Protein AF-0000000076760767 (afdb_homodimer)

Structure (mmCIF, N/CA/C/O backbone):
data_AF-0000000076760767-model_v1
#
loop_
_entity.id
_entity.type
_entity.pdbx_description
1 polymer 'Transcriptional regulator, AraC family'
#
loop_
_atom_site.group_PDB
_atom_site.id
_atom_site.type_symbol
_atom_site.label_atom_id
_atom_site.label_alt_id
_atom_site.label_comp_id
_atom_site.label_asym_id
_atom_site.label_entity_id
_atom_site.label_seq_id
_atom_site.pdbx_PDB_ins_code
_atom_site.Cartn_x
_atom_site.Cartn_y
_atom_site.Cartn_z
_atom_site.occupancy
_atom_site.B_iso_or_equiv
_atom_site.auth_seq_id
_atom_site.auth_comp_id
_atom_site.auth_asym_id
_atom_site.auth_atom_id
_atom_site.pdbx_PDB_model_num
ATOM 1 N N . MET A 1 1 ? 4.434 9.43 44.875 1 25.77 1 MET A N 1
ATOM 2 C CA . MET A 1 1 ? 3.26 10.289 44.781 1 25.77 1 MET A CA 1
ATOM 3 C C . MET A 1 1 ? 3.42 11.312 43.656 1 25.77 1 MET A C 1
ATOM 5 O O . MET A 1 1 ? 2.439 11.898 43.188 1 25.77 1 MET A O 1
ATOM 9 N N . GLN A 1 2 ? 4.688 11.797 43.344 1 23.56 2 GLN A N 1
ATOM 10 C CA . GLN A 1 2 ? 5.043 12.836 42.375 1 23.56 2 GLN A CA 1
ATOM 11 C C . GLN A 1 2 ? 4.988 12.297 40.969 1 23.56 2 GLN A C 1
ATOM 13 O O . GLN A 1 2 ? 4.688 13.047 40.031 1 23.56 2 GLN A O 1
ATOM 18 N N . ARG A 1 3 ? 5.359 11.016 40.719 1 33.03 3 ARG A N 1
ATOM 19 C CA . ARG A 1 3 ? 5.453 10.461 39.375 1 33.03 3 ARG A CA 1
ATOM 20 C C . ARG A 1 3 ? 4.07 10.273 38.75 1 33.03 3 ARG A C 1
ATOM 22 O O . ARG A 1 3 ? 3.934 10.219 37.531 1 33.03 3 ARG A O 1
ATOM 29 N N . LYS A 1 4 ? 3.162 9.945 39.562 1 35.34 4 LYS A N 1
ATOM 30 C CA . LYS A 1 4 ? 1.799 9.695 39.125 1 35.34 4 LYS A CA 1
ATOM 31 C C . LYS A 1 4 ? 1.135 10.977 38.625 1 35.34 4 LYS A C 1
ATOM 33 O O . LYS A 1 4 ? 0.132 10.93 37.906 1 35.34 4 LYS A O 1
ATOM 38 N N . LYS A 1 5 ? 1.508 12.047 39.281 1 33.25 5 LYS A N 1
ATOM 39 C CA . LYS A 1 5 ? 0.879 13.312 38.906 1 33.25 5 LYS A CA 1
ATOM 40 C C . LYS A 1 5 ? 1.36 13.789 37.531 1 33.25 5 LYS A C 1
ATOM 42 O O . LYS A 1 5 ? 0.64 14.5 36.844 1 33.25 5 LYS A O 1
ATOM 47 N N . GLU A 1 6 ? 2.617 13.539 37.25 1 34.16 6 GLU A N 1
ATOM 48 C CA . GLU A 1 6 ? 3.246 14.008 36.031 1 34.16 6 GLU A CA 1
ATOM 49 C C . GLU A 1 6 ? 2.664 13.305 34.812 1 34.16 6 GLU A C 1
ATOM 51 O O . GLU A 1 6 ? 2.541 13.898 33.719 1 34.16 6 GLU A O 1
ATOM 56 N N . THR A 1 7 ? 2.264 12.039 35 1 36.28 7 THR A N 1
ATOM 57 C CA . THR A 1 7 ? 1.773 11.211 33.906 1 36.28 7 THR A CA 1
ATOM 58 C C . THR A 1 7 ? 0.343 11.594 33.531 1 36.28 7 THR A C 1
ATOM 60 O O . THR A 1 7 ? -0.025 11.57 32.344 1 36.28 7 THR A O 1
ATOM 63 N N . GLU A 1 8 ? -0.461 11.977 34.5 1 34.59 8 GLU A N 1
ATOM 64 C CA . GLU A 1 8 ? -1.884 12.219 34.281 1 34.59 8 GLU A CA 1
ATOM 65 C C . GLU A 1 8 ? -2.119 13.562 33.594 1 34.59 8 GLU A C 1
ATOM 67 O O . GLU A 1 8 ? -3.018 13.703 32.781 1 34.59 8 GLU A O 1
ATOM 72 N N . VAL A 1 9 ? -1.442 14.648 34 1 35 9 VAL A N 1
ATOM 73 C CA . VAL A 1 9 ? -1.557 16.016 33.469 1 35 9 VAL A CA 1
ATOM 74 C C . VAL A 1 9 ? -1.161 16.047 32 1 35 9 VAL A C 1
ATOM 76 O O . VAL A 1 9 ? -1.742 16.797 31.219 1 35 9 VAL A O 1
ATOM 79 N N . SER A 1 10 ? -0.274 15.203 31.594 1 39.34 10 SER A N 1
ATOM 80 C CA . SER A 1 10 ? 0.26 15.047 30.25 1 39.34 10 SER A CA 1
ATOM 81 C C . SER A 1 10 ? -0.83 14.633 29.266 1 39.34 10 SER A C 1
ATOM 83 O O . SER A 1 10 ? -0.872 15.117 28.125 1 39.34 10 SER A O 1
ATOM 85 N N . GLU A 1 11 ? -1.739 13.945 29.734 1 38.06 11 GLU A N 1
ATOM 86 C CA . GLU A 1 11 ? -2.762 13.367 28.859 1 38.06 11 GLU A CA 1
ATOM 87 C C . GLU A 1 11 ? -3.836 14.398 28.516 1 38.06 11 GLU A C 1
ATOM 89 O O . GLU A 1 11 ? -4.336 14.43 27.391 1 38.06 11 GLU A O 1
ATOM 94 N N . LEU A 1 12 ? -4.203 15.266 29.406 1 36.59 12 LEU A N 1
ATOM 95 C CA . LEU A 1 12 ? -5.324 16.172 29.234 1 36.59 12 LEU A CA 1
ATOM 96 C C . LEU A 1 12 ? -4.949 17.328 28.297 1 36.59 12 LEU A C 1
ATOM 98 O O . LEU A 1 12 ? -5.762 17.75 27.484 1 36.59 12 LEU A O 1
ATOM 102 N N . GLU A 1 13 ? -3.762 18.109 28.469 1 36.09 13 GLU A N 1
ATOM 103 C CA . GLU A 1 13 ? -3.205 19.219 27.703 1 36.09 13 GLU A CA 1
ATOM 104 C C . GLU A 1 13 ? -3.051 18.859 26.234 1 36.09 13 GLU A C 1
ATOM 106 O O . GLU A 1 13 ? -3.283 19.703 25.359 1 36.09 13 GLU A O 1
ATOM 111 N N . LYS A 1 14 ? -2.713 17.688 25.953 1 48.47 14 LYS A N 1
ATOM 112 C CA . LYS A 1 14 ? -2.701 17.078 24.625 1 48.47 14 LYS A CA 1
ATOM 113 C C . LYS A 1 14 ? -4.062 17.203 23.953 1 48.47 14 LYS A C 1
ATOM 115 O O . LYS A 1 14 ? -4.148 17.234 22.719 1 48.47 14 LYS A O 1
ATOM 120 N N . GLN A 1 15 ? -4.895 17.75 24.641 1 49.72 15 GLN A N 1
ATOM 121 C CA . GLN A 1 15 ? -6.266 17.672 24.156 1 49.72 15 GLN A CA 1
ATOM 122 C C . GLN A 1 15 ? -6.711 19 23.531 1 49.72 15 GLN A C 1
ATOM 124 O O . GLN A 1 15 ? -7.492 19 22.578 1 49.72 15 GLN A O 1
ATOM 129 N N . LYS A 1 16 ? -6.184 20.328 23.938 1 50.22 16 LYS A N 1
ATOM 130 C CA . LYS A 1 16 ? -6.793 21.594 23.531 1 50.22 16 LYS A CA 1
ATOM 131 C C . LYS A 1 16 ? -6.492 21.906 22.078 1 50.22 16 LYS A C 1
ATOM 133 O O . LYS A 1 16 ? -7.371 22.344 21.328 1 50.22 16 LYS A O 1
ATOM 138 N N . PHE A 1 17 ? -5.266 22 21.594 1 57.5 17 PHE A N 1
ATOM 139 C CA . PHE A 1 17 ? -4.918 22.266 20.203 1 57.5 17 PHE A CA 1
ATOM 140 C C . PHE A 1 17 ? -5.039 21.016 19.359 1 57.5 17 PHE A C 1
ATOM 142 O O . PHE A 1 17 ? -4.809 21.047 18.141 1 57.5 17 PHE A O 1
ATOM 149 N N . TYR A 1 18 ? -5.277 20.172 20.109 1 63.03 18 TYR A N 1
ATOM 150 C CA . TYR A 1 18 ? -5.523 18.938 19.375 1 63.03 18 TYR A CA 1
ATOM 151 C C . TYR A 1 18 ? -6.801 19.047 18.547 1 63.03 18 TYR A C 1
ATOM 153 O O . TYR A 1 18 ? -7.852 19.438 19.062 1 63.03 18 TYR A O 1
ATOM 161 N N . GLU A 1 19 ? -6.523 18.953 17.281 1 75.12 19 GLU A N 1
ATOM 162 C CA . GLU A 1 19 ? -7.699 18.922 16.422 1 75.12 19 GLU A CA 1
ATOM 163 C C . GLU A 1 19 ? -8.695 17.875 16.891 1 75.12 19 GLU A C 1
ATOM 165 O O . GLU A 1 19 ? -8.359 16.688 16.969 1 75.12 19 GLU A O 1
ATOM 170 N N . LYS A 1 20 ? -9.898 18.344 17.266 1 64.94 20 LYS A N 1
ATOM 171 C CA . LYS A 1 20 ? -10.945 17.422 17.719 1 64.94 20 LYS A CA 1
ATOM 172 C C . LYS A 1 20 ? -11.672 16.781 16.547 1 64.94 20 LYS A C 1
ATOM 174 O O . LYS A 1 20 ? -12.344 15.758 16.719 1 64.94 20 LYS A O 1
ATOM 179 N N . ARG A 1 21 ? -11.375 17.469 15.461 1 68.19 21 ARG A N 1
ATOM 180 C CA . ARG A 1 21 ? -12.047 16.922 14.281 1 68.19 21 ARG A CA 1
ATOM 181 C C . ARG A 1 21 ? -11.484 15.555 13.906 1 68.19 21 ARG A C 1
ATOM 183 O O . ARG A 1 21 ? -10.273 15.383 13.797 1 68.19 21 ARG A O 1
ATOM 190 N N . LYS A 1 22 ? -12.453 14.594 13.852 1 72.06 22 LYS A N 1
ATOM 191 C CA . LYS A 1 22 ? -12.086 13.273 13.359 1 72.06 22 LYS A CA 1
ATOM 192 C C . LYS A 1 22 ? -12.156 13.203 11.844 1 72.06 22 LYS A C 1
ATOM 194 O O . LYS A 1 22 ? -13.07 13.773 11.234 1 72.06 22 LYS A O 1
ATOM 199 N N . HIS A 1 23 ? -11.172 12.766 11.312 1 79.06 23 HIS A N 1
ATOM 200 C CA . HIS A 1 23 ? -11.141 12.609 9.859 1 79.06 23 HIS A CA 1
ATOM 201 C C . HIS A 1 23 ? -11.43 11.172 9.453 1 79.06 23 HIS A C 1
ATOM 203 O O . HIS A 1 23 ? -10.891 10.234 10.039 1 79.06 23 HIS A O 1
ATOM 209 N N . GLY A 1 24 ? -12.312 11.062 8.414 1 75.62 24 GLY A N 1
ATOM 210 C CA . GLY A 1 24 ? -12.688 9.734 7.949 1 75.62 24 GLY A CA 1
ATOM 211 C C . GLY A 1 24 ? -13.609 9.008 8.906 1 75.62 24 GLY A C 1
ATOM 212 O O . GLY A 1 24 ? -14.414 9.633 9.594 1 75.62 24 GLY A O 1
ATOM 213 N N . THR A 1 25 ? -13.664 7.781 8.766 1 74.62 25 THR A N 1
ATOM 214 C CA . THR A 1 25 ? -14.438 6.902 9.633 1 74.62 25 THR A CA 1
ATOM 215 C C . THR A 1 25 ? -13.516 5.973 10.422 1 74.62 25 THR A C 1
ATOM 217 O O . THR A 1 25 ? -12.328 5.859 10.109 1 74.62 25 THR A O 1
ATOM 220 N N . PRO A 1 26 ? -14.047 5.395 11.398 1 70.94 26 PRO A N 1
ATOM 221 C CA . PRO A 1 26 ? -13.211 4.449 12.141 1 70.94 26 PRO A CA 1
ATOM 222 C C . PRO A 1 26 ? -12.641 3.342 11.25 1 70.94 26 PRO A C 1
ATOM 224 O O . PRO A 1 26 ? -11.523 2.873 11.484 1 70.94 26 PRO A O 1
ATOM 227 N N . ARG A 1 27 ? -13.352 2.947 10.188 1 79.31 27 ARG A N 1
ATOM 228 C CA . ARG A 1 27 ? -12.922 1.87 9.305 1 79.31 27 ARG A CA 1
ATOM 229 C C . ARG A 1 27 ? -12.039 2.402 8.18 1 79.31 27 ARG A C 1
ATOM 231 O O . ARG A 1 27 ? -11.422 1.627 7.449 1 79.31 27 ARG A O 1
ATOM 238 N N . PHE A 1 28 ? -12.016 3.621 8.078 1 88.81 28 PHE A N 1
ATOM 239 C CA . PHE A 1 28 ? -11.148 4.281 7.105 1 88.81 28 PHE A CA 1
ATOM 240 C C . PHE A 1 28 ? -10.781 5.684 7.574 1 88.81 28 PHE A C 1
ATOM 242 O O . PHE A 1 28 ? -11.344 6.672 7.102 1 88.81 28 PHE A O 1
ATOM 249 N N . PRO A 1 29 ? -9.773 5.836 8.461 1 85.94 29 PRO A N 1
ATOM 250 C CA . PRO A 1 29 ? -9.484 7.078 9.18 1 85.94 29 PRO A CA 1
ATOM 251 C C . PRO A 1 29 ? -8.648 8.055 8.352 1 85.94 29 PRO A C 1
ATOM 253 O O . PRO A 1 29 ? -7.719 8.672 8.875 1 85.94 29 PRO A O 1
ATOM 256 N N . MET A 1 30 ? -8.867 8.148 7.082 1 93.38 30 MET A N 1
ATOM 257 C CA . MET A 1 30 ? -8.227 9.109 6.188 1 93.38 30 MET A CA 1
ATOM 258 C C . MET A 1 30 ? -9.266 9.906 5.414 1 93.38 30 MET A C 1
ATOM 260 O O . MET A 1 30 ? -10.398 9.453 5.242 1 93.38 30 MET A O 1
ATOM 264 N N . GLU A 1 31 ? -8.898 11.07 5.004 1 94.75 31 GLU A N 1
ATOM 265 C CA . GLU A 1 31 ? -9.844 11.945 4.312 1 94.75 31 GLU A CA 1
ATOM 266 C C . GLU A 1 31 ? -9.141 12.805 3.264 1 94.75 31 GLU A C 1
ATOM 268 O O . GLU A 1 31 ? -7.98 13.18 3.445 1 94.75 31 GLU A O 1
ATOM 273 N N . CYS A 1 32 ? -9.742 12.938 2.16 1 97.06 32 CYS A N 1
ATOM 274 C CA . CYS A 1 32 ? -9.359 13.867 1.103 1 97.06 32 CYS A CA 1
ATOM 275 C C . CYS A 1 32 ? -10.484 14.844 0.797 1 97.06 32 CYS A C 1
ATOM 277 O O . CYS A 1 32 ? -11.609 14.43 0.519 1 97.06 32 CYS A O 1
ATOM 279 N N . PHE A 1 33 ? -10.219 16.141 0.902 1 95.5 33 PHE A N 1
ATOM 280 C CA . PHE A 1 33 ? -11.258 17.125 0.655 1 95.5 33 PHE A CA 1
ATOM 281 C C . PHE A 1 33 ? -10.664 18.422 0.099 1 95.5 33 PHE A C 1
ATOM 283 O O . PHE A 1 33 ? -9.453 18.641 0.2 1 95.5 33 PHE A O 1
ATOM 290 N N . VAL A 1 34 ? -11.539 19.172 -0.519 1 96.88 34 VAL A N 1
ATOM 291 C CA . VAL A 1 34 ? -11.164 20.469 -1.061 1 96.88 34 VAL A CA 1
ATOM 292 C C . VAL A 1 34 ? -11.773 21.578 -0.209 1 96.88 34 VAL A C 1
ATOM 294 O O . VAL A 1 34 ? -12.969 21.562 0.079 1 96.88 34 VAL A O 1
ATOM 297 N N . THR A 1 35 ? -10.93 22.5 0.268 1 96.38 35 THR A N 1
ATOM 298 C CA . THR A 1 35 ? -11.359 23.672 1.033 1 96.38 35 THR A CA 1
ATOM 299 C C . THR A 1 35 ? -11.422 24.906 0.145 1 96.38 35 THR A C 1
ATOM 301 O O . THR A 1 35 ? -10.531 25.141 -0.669 1 96.38 35 THR A O 1
ATOM 304 N N . ARG A 1 36 ? -12.469 25.656 0.308 1 95.75 36 ARG A N 1
ATOM 305 C CA . ARG A 1 36 ? -12.672 26.891 -0.434 1 95.75 36 ARG A CA 1
ATOM 306 C C . ARG A 1 36 ? -12.984 28.047 0.509 1 95.75 36 ARG A C 1
ATOM 308 O O . ARG A 1 36 ? -13.75 27.891 1.462 1 95.75 36 ARG A O 1
ATOM 315 N N . ALA A 1 37 ? -12.375 29.172 0.275 1 91.56 37 ALA A N 1
ATOM 316 C CA . ALA A 1 37 ? -12.719 30.375 1.038 1 91.56 37 ALA A CA 1
ATOM 317 C C . ALA A 1 37 ? -14.133 30.844 0.712 1 91.56 37 ALA A C 1
ATOM 319 O O . ALA A 1 37 ? -14.789 31.469 1.545 1 91.56 37 ALA A O 1
ATOM 320 N N . ASP A 1 38 ? -14.578 30.453 -0.454 1 85.31 38 ASP A N 1
ATOM 321 C CA . ASP A 1 38 ? -15.945 30.719 -0.897 1 85.31 38 ASP A CA 1
ATOM 322 C C . ASP A 1 38 ? -16.344 32.156 -0.585 1 85.31 38 ASP A C 1
ATOM 324 O O . ASP A 1 38 ? -17.375 32.406 0.055 1 85.31 38 ASP A O 1
ATOM 328 N N . GLY A 1 39 ? -15.57 33.094 -0.916 1 82.12 39 GLY A N 1
ATOM 329 C CA . GLY A 1 39 ? -15.898 34.5 -0.802 1 82.12 39 GLY A CA 1
ATOM 330 C C . GLY A 1 39 ? -15.508 35.094 0.536 1 82.12 39 GLY A C 1
ATOM 331 O O . GLY A 1 39 ? -15.609 36.312 0.734 1 82.12 39 GLY A O 1
ATOM 332 N N . ASN A 1 40 ? -15.125 34.281 1.442 1 77.5 40 ASN A N 1
ATOM 333 C CA . ASN A 1 40 ? -14.641 34.781 2.725 1 77.5 40 ASN A CA 1
ATOM 334 C C . ASN A 1 40 ? -13.312 35.531 2.574 1 77.5 40 ASN A C 1
ATOM 336 O O . ASN A 1 40 ? -12.312 34.938 2.154 1 77.5 40 ASN A O 1
ATOM 340 N N . GLN A 1 41 ? -13.375 36.781 2.99 1 81.94 41 GLN A N 1
ATOM 341 C CA . GLN A 1 41 ? -12.203 37.625 2.809 1 81.94 41 GLN A CA 1
ATOM 342 C C . GLN A 1 41 ? -11.188 37.406 3.926 1 81.94 41 GLN A C 1
ATOM 344 O O . GLN A 1 41 ? -10.023 37.812 3.803 1 81.94 41 GLN A O 1
ATOM 349 N N . HIS A 1 42 ? -11.641 36.812 4.977 1 85.94 42 HIS A N 1
ATOM 350 C CA . HIS A 1 42 ? -10.734 36.5 6.078 1 85.94 42 HIS A CA 1
ATOM 351 C C . HIS A 1 42 ? -10.797 35.031 6.438 1 85.94 42 HIS A C 1
ATOM 353 O O . HIS A 1 42 ? -11.422 34.656 7.438 1 85.94 42 HIS A O 1
ATOM 359 N N . PHE A 1 43 ? -10.164 34.25 5.625 1 86.56 43 PHE A N 1
ATOM 360 C CA . PHE A 1 43 ? -10.148 32.812 5.836 1 86.56 43 PHE A CA 1
ATOM 361 C C . PHE A 1 43 ? -9.094 32.438 6.863 1 86.56 43 PHE A C 1
ATOM 363 O O . PHE A 1 43 ? -7.953 32.906 6.797 1 86.56 43 PHE A O 1
ATOM 370 N N . LEU A 1 44 ? -9.5 31.656 7.855 1 85.56 44 LEU A N 1
ATOM 371 C CA . LEU A 1 44 ? -8.578 31.297 8.922 1 85.56 44 LEU A CA 1
ATOM 372 C C . LEU A 1 44 ? -8.797 29.844 9.359 1 85.56 44 LEU A C 1
ATOM 374 O O . LEU A 1 44 ? -9.93 29.453 9.664 1 85.56 44 LEU A O 1
ATOM 378 N N . VAL A 1 45 ? -7.801 29.031 9.266 1 86.94 45 VAL A N 1
ATOM 379 C CA . VAL A 1 45 ? -7.695 27.797 10.031 1 86.94 45 VAL A CA 1
ATOM 380 C C . VAL A 1 45 ? -6.777 28 11.234 1 86.94 45 VAL A C 1
ATOM 382 O O . VAL A 1 45 ? -5.566 28.172 11.078 1 86.94 45 VAL A O 1
ATOM 385 N N . PRO A 1 46 ? -7.309 28 12.359 1 81.94 46 PRO A N 1
ATOM 386 C CA . PRO A 1 46 ? -6.523 28.359 13.547 1 81.94 46 PRO A CA 1
ATOM 387 C C . PRO A 1 46 ? -5.387 27.359 13.812 1 81.94 46 PRO A C 1
ATOM 389 O O . PRO A 1 46 ? -5.426 26.234 13.336 1 81.94 46 PRO A O 1
ATOM 392 N N . LEU A 1 47 ? -4.445 27.828 14.555 1 79.56 47 LEU A N 1
ATOM 393 C CA . LEU A 1 47 ? -3.297 27.016 14.945 1 79.56 47 LEU A CA 1
ATOM 394 C C . LEU A 1 47 ? -3.744 25.75 15.664 1 79.56 47 LEU A C 1
ATOM 396 O O . LEU A 1 47 ? -4.566 25.797 16.578 1 79.56 47 LEU A O 1
ATOM 400 N N . HIS A 1 48 ? -3.311 24.656 15.195 1 81.19 48 HIS A N 1
ATOM 401 C CA . HIS A 1 48 ? -3.662 23.375 15.797 1 81.19 48 HIS A CA 1
ATOM 402 C C . HIS A 1 48 ? -2.672 22.297 15.398 1 81.19 48 HIS A C 1
ATOM 404 O O . HIS A 1 48 ? -1.787 22.531 14.57 1 81.19 48 HIS A O 1
ATOM 410 N N . TRP A 1 49 ? -2.77 21.203 16.172 1 79.88 49 TRP A N 1
ATOM 411 C CA . TRP A 1 49 ? -1.99 20.031 15.781 1 79.88 49 TRP A CA 1
ATOM 412 C C . TRP A 1 49 ? -2.826 18.766 15.891 1 79.88 49 TRP A C 1
ATOM 414 O O . TRP A 1 49 ? -3.9 18.766 16.5 1 79.88 49 TRP A O 1
ATOM 424 N N . HIS A 1 50 ? -2.418 17.781 15.117 1 82.81 50 HIS A N 1
ATOM 425 C CA . HIS A 1 50 ? -3.002 16.453 15.172 1 82.81 50 HIS A CA 1
ATOM 426 C C . HIS A 1 50 ? -1.958 15.375 14.867 1 82.81 50 HIS A C 1
ATOM 428 O O . HIS A 1 50 ? -0.807 15.695 14.562 1 82.81 50 HIS A O 1
ATOM 434 N N . ARG A 1 51 ? -2.385 14.125 15.055 1 81.19 51 ARG A N 1
ATOM 435 C CA . ARG A 1 51 ? -1.43 13.023 14.938 1 81.19 51 ARG A CA 1
ATOM 436 C C . ARG A 1 51 ? -1.414 12.469 13.516 1 81.19 51 ARG A C 1
ATOM 438 O O . ARG A 1 51 ? -0.691 11.516 13.227 1 81.19 51 ARG A O 1
ATOM 445 N N . ASN A 1 52 ? -2.135 13.062 12.656 1 93.31 52 ASN A N 1
ATOM 446 C CA . ASN A 1 52 ? -2.162 12.656 11.258 1 93.31 52 ASN A CA 1
ATOM 447 C C . ASN A 1 52 ? -1.088 13.375 10.445 1 93.31 52 ASN A C 1
ATOM 449 O O . ASN A 1 52 ? -0.609 14.438 10.836 1 93.31 52 ASN A O 1
ATOM 453 N N . ILE A 1 53 ? -0.688 12.727 9.43 1 96.06 53 ILE A N 1
ATOM 454 C CA . ILE A 1 53 ? 0.036 13.438 8.383 1 96.06 53 ILE A CA 1
ATOM 455 C C . ILE A 1 53 ? -0.952 14.195 7.5 1 96.06 53 ILE A C 1
ATOM 457 O O . ILE A 1 53 ? -2.041 13.703 7.207 1 96.06 53 ILE A O 1
ATOM 461 N N . GLU A 1 54 ? -0.559 15.367 7.121 1 97.62 54 GLU A N 1
ATOM 462 C CA . GLU A 1 54 ? -1.388 16.172 6.227 1 97.62 54 GLU A CA 1
ATOM 463 C C . GLU A 1 54 ? -0.586 16.656 5.027 1 97.62 54 GLU A C 1
ATOM 465 O O . GLU A 1 54 ? 0.513 17.203 5.184 1 97.62 54 GLU A O 1
ATOM 470 N N . ILE A 1 55 ? -1.097 16.375 3.818 1 98.38 55 ILE A N 1
ATOM 471 C CA . ILE A 1 55 ? -0.537 16.922 2.588 1 98.38 55 ILE A CA 1
ATOM 472 C C . ILE A 1 55 ? -1.51 17.922 1.979 1 98.38 55 ILE A C 1
ATOM 474 O O . ILE A 1 55 ? -2.676 17.609 1.74 1 98.38 55 ILE A O 1
ATOM 478 N N . MET A 1 56 ? -1.01 19.125 1.739 1 98.31 56 MET A N 1
ATOM 479 C CA . MET A 1 56 ? -1.836 20.203 1.22 1 98.31 56 MET A CA 1
ATOM 480 C C . MET A 1 56 ? -1.324 20.688 -0.138 1 98.31 56 MET A C 1
ATOM 482 O O . MET A 1 56 ? -0.134 20.953 -0.295 1 98.31 56 MET A O 1
ATOM 486 N N . GLN A 1 57 ? -2.227 20.75 -1.074 1 98.69 57 GLN A N 1
ATOM 487 C CA . GLN A 1 57 ? -1.904 21.281 -2.396 1 98.69 57 GLN A CA 1
ATOM 488 C C . GLN A 1 57 ? -2.717 22.547 -2.697 1 98.69 57 GLN A C 1
ATOM 490 O O . GLN A 1 57 ? -3.949 22.5 -2.701 1 98.69 57 GLN A O 1
ATOM 495 N N . MET A 1 58 ? -2.021 23.625 -3 1 98.31 58 MET A N 1
ATOM 496 C CA . MET A 1 58 ? -2.693 24.859 -3.393 1 98.31 58 MET A CA 1
ATOM 497 C C . MET A 1 58 ? -3.197 24.781 -4.828 1 98.31 58 MET A C 1
ATOM 499 O O . MET A 1 58 ? -2.41 24.594 -5.758 1 98.31 58 MET A O 1
ATOM 503 N N . LEU A 1 59 ? -4.449 24.953 -4.996 1 98.12 59 LEU A N 1
ATOM 504 C CA . LEU A 1 59 ? -5.051 24.828 -6.32 1 98.12 59 LEU A CA 1
ATOM 505 C C . LEU A 1 59 ? -5.289 26.203 -6.945 1 98.12 59 LEU A C 1
ATOM 507 O O . LEU A 1 59 ? -5.098 26.375 -8.148 1 98.12 59 LEU A O 1
ATOM 511 N N . HIS A 1 60 ? -5.809 27.109 -6.102 1 97.62 60 HIS A N 1
ATOM 512 C CA . HIS A 1 60 ? -6.074 28.484 -6.535 1 97.62 60 HIS A CA 1
ATOM 513 C C . HIS A 1 60 ? -5.871 29.469 -5.395 1 97.62 60 HIS A C 1
ATOM 515 O O . HIS A 1 60 ? -6.055 29.125 -4.227 1 97.62 60 HIS A O 1
ATOM 521 N N . GLY A 1 61 ? -5.438 30.672 -5.762 1 96.81 61 GLY A N 1
ATOM 522 C CA . GLY A 1 61 ? -5.348 31.75 -4.789 1 96.81 61 GLY A CA 1
ATOM 523 C C . GLY A 1 61 ? -4.062 31.719 -3.982 1 96.81 61 GLY A C 1
ATOM 524 O O . GLY A 1 61 ? -3.076 31.109 -4.398 1 96.81 61 GLY A O 1
ATOM 525 N N . THR A 1 62 ? -4.121 32.562 -2.867 1 97.19 62 THR A N 1
ATOM 526 C CA . THR A 1 62 ? -2.93 32.719 -2.035 1 97.19 62 THR A CA 1
ATOM 527 C C . THR A 1 62 ? -3.281 32.562 -0.558 1 97.19 62 THR A C 1
ATOM 529 O O . THR A 1 62 ? -4.43 32.781 -0.163 1 97.19 62 THR A O 1
ATOM 532 N N . ALA A 1 63 ? -2.287 32.125 0.188 1 97.12 63 ALA A N 1
ATOM 533 C CA . ALA A 1 63 ? -2.43 32 1.637 1 97.12 63 ALA A CA 1
ATOM 534 C C . ALA A 1 63 ? -1.077 32.094 2.334 1 97.12 63 ALA A C 1
ATOM 536 O O . ALA A 1 63 ? -0.03 32.031 1.688 1 97.12 63 ALA A O 1
ATOM 537 N N . VAL A 1 64 ? -1.155 32.469 3.553 1 95.19 64 VAL A N 1
ATOM 538 C CA . VAL A 1 64 ? 0.005 32.375 4.43 1 95.19 64 VAL A CA 1
ATOM 539 C C . VAL A 1 64 ? -0.138 31.125 5.316 1 95.19 64 VAL A C 1
ATOM 541 O O . VAL A 1 64 ? -1.119 31 6.055 1 95.19 64 VAL A O 1
ATOM 544 N N . ILE A 1 65 ? 0.84 30.25 5.195 1 95.56 65 ILE A N 1
ATOM 545 C CA . ILE A 1 65 ? 0.799 29 5.941 1 95.56 65 ILE A CA 1
ATOM 546 C C . ILE A 1 65 ? 1.959 28.953 6.934 1 95.56 65 ILE A C 1
ATOM 548 O O . ILE A 1 65 ? 3.115 29.156 6.559 1 95.56 65 ILE A O 1
ATOM 552 N N . THR A 1 66 ? 1.616 28.719 8.156 1 90.06 66 THR A N 1
ATOM 553 C CA . THR A 1 66 ? 2.633 28.531 9.18 1 90.06 66 THR A CA 1
ATOM 554 C C . THR A 1 66 ? 2.697 27.062 9.617 1 90.06 66 THR A C 1
ATOM 556 O O . THR A 1 66 ? 1.675 26.469 9.961 1 90.06 66 THR A O 1
ATOM 559 N N . ILE A 1 67 ? 3.881 26.5 9.516 1 90.06 67 ILE A N 1
ATOM 560 C CA . ILE A 1 67 ? 4.141 25.141 9.953 1 90.06 67 ILE A CA 1
ATOM 561 C C . ILE A 1 67 ? 5.34 25.125 10.898 1 90.06 67 ILE A C 1
ATOM 563 O O . ILE A 1 67 ? 6.465 25.422 10.492 1 90.06 67 ILE A O 1
ATOM 567 N N . GLY A 1 68 ? 5.031 24.641 12.094 1 80.5 68 GLY A N 1
ATOM 568 C CA . GLY A 1 68 ? 6.078 24.797 13.094 1 80.5 68 GLY A CA 1
ATOM 569 C C . GLY A 1 68 ? 6.523 26.25 13.266 1 80.5 68 GLY A C 1
ATOM 570 O O . GLY A 1 68 ? 5.707 27.125 13.547 1 80.5 68 GLY A O 1
ATOM 571 N N . ASN A 1 69 ? 7.832 26.391 12.961 1 75.69 69 ASN A N 1
ATOM 572 C CA . ASN A 1 69 ? 8.391 27.734 13.141 1 75.69 69 ASN A CA 1
ATOM 573 C C . ASN A 1 69 ? 8.609 28.438 11.805 1 75.69 69 ASN A C 1
ATOM 575 O O . ASN A 1 69 ? 9.242 29.5 11.75 1 75.69 69 ASN A O 1
ATOM 579 N N . GLU A 1 70 ? 8.102 27.891 10.852 1 83.94 70 GLU A N 1
ATOM 580 C CA . GLU A 1 70 ? 8.305 28.469 9.523 1 83.94 70 GLU A CA 1
ATOM 581 C C . GLU A 1 70 ? 6.988 28.984 8.938 1 83.94 70 GLU A C 1
ATOM 583 O O . GLU A 1 70 ? 5.934 28.375 9.148 1 83.94 70 GLU A O 1
ATOM 588 N N . THR A 1 71 ? 7.105 30.094 8.312 1 90.25 71 THR A N 1
ATOM 589 C CA . THR A 1 71 ? 5.961 30.688 7.637 1 90.25 71 THR A CA 1
ATOM 590 C C . THR A 1 71 ? 6.215 30.797 6.133 1 90.25 71 THR A C 1
ATOM 592 O O . THR A 1 71 ? 7.309 31.172 5.711 1 90.25 71 THR A O 1
ATOM 595 N N . PHE A 1 72 ? 5.168 30.469 5.352 1 94.75 72 PHE A N 1
ATOM 596 C CA . PHE A 1 72 ? 5.305 30.391 3.902 1 94.75 72 PHE A CA 1
ATOM 597 C C . PHE A 1 72 ? 4.215 31.219 3.219 1 94.75 72 PHE A C 1
ATOM 599 O O . PHE A 1 72 ? 3.062 31.219 3.66 1 94.75 72 PHE A O 1
ATOM 606 N N . SER A 1 73 ? 4.648 31.953 2.23 1 97.25 73 SER A N 1
ATOM 607 C CA . SER A 1 73 ? 3.66 32.469 1.29 1 97.25 73 SER A CA 1
ATOM 608 C C . SER A 1 73 ? 3.277 31.422 0.254 1 97.25 73 SER A C 1
ATOM 610 O O . SER A 1 73 ? 4.07 31.094 -0.634 1 97.25 73 SER A O 1
ATOM 612 N N . ALA A 1 74 ? 2.061 30.969 0.321 1 97.81 74 ALA A N 1
ATOM 613 C CA . ALA A 1 74 ? 1.613 29.859 -0.524 1 97.81 74 ALA A CA 1
ATOM 614 C C . ALA A 1 74 ? 0.874 30.375 -1.755 1 97.81 74 ALA A C 1
ATOM 616 O O . ALA A 1 74 ? 0.038 31.281 -1.652 1 97.81 74 ALA A O 1
ATOM 617 N N . VAL A 1 75 ? 1.221 29.812 -2.92 1 97.56 75 VAL A N 1
ATOM 618 C CA . VAL A 1 75 ? 0.564 30.156 -4.18 1 97.56 75 VAL A CA 1
ATOM 619 C C . VAL A 1 75 ? 0.142 28.875 -4.898 1 97.56 75 VAL A C 1
ATOM 621 O O . VAL A 1 75 ? 0.483 27.766 -4.469 1 97.56 75 VAL A O 1
ATOM 624 N N . GLU A 1 76 ? -0.594 29.078 -5.992 1 97.44 76 GLU A N 1
ATOM 625 C CA . GLU A 1 76 ? -1.05 27.953 -6.797 1 97.44 76 GLU A CA 1
ATOM 626 C C . GLU A 1 76 ? 0.115 27.047 -7.184 1 97.44 76 GLU A C 1
ATOM 628 O O . GLU A 1 76 ? 1.166 27.516 -7.613 1 97.44 76 GLU A O 1
ATOM 633 N N . GLY A 1 77 ? -0.099 25.75 -6.949 1 96.88 77 GLY A N 1
ATOM 634 C CA . GLY A 1 77 ? 0.917 24.781 -7.328 1 96.88 77 GLY A CA 1
ATOM 635 C C . GLY A 1 77 ? 1.776 24.328 -6.16 1 96.88 77 GLY A C 1
ATOM 636 O O . GLY A 1 77 ? 2.428 23.281 -6.23 1 96.88 77 GLY A O 1
ATOM 637 N N . ASP A 1 78 ? 1.801 25.094 -5.094 1 98 78 ASP A N 1
ATOM 638 C CA . ASP A 1 78 ? 2.594 24.703 -3.932 1 98 78 ASP A CA 1
ATOM 639 C C . ASP A 1 78 ? 2.004 23.484 -3.238 1 98 78 ASP A C 1
ATOM 641 O O . ASP A 1 78 ? 0.786 23.297 -3.223 1 98 78 ASP A O 1
ATOM 645 N N . ILE A 1 79 ? 2.918 22.672 -2.75 1 98.31 79 ILE A N 1
ATOM 646 C CA . ILE A 1 79 ? 2.529 21.5 -1.971 1 98.31 79 ILE A CA 1
ATOM 647 C C . ILE A 1 79 ? 3.264 21.5 -0.632 1 98.31 79 ILE A C 1
ATOM 649 O O . ILE A 1 79 ? 4.488 21.641 -0.59 1 98.31 79 ILE A O 1
ATOM 653 N N . PHE A 1 80 ? 2.498 21.391 0.455 1 97.94 80 PHE A N 1
ATOM 654 C CA . PHE A 1 80 ? 3.053 21.359 1.804 1 97.94 80 PHE A CA 1
ATOM 655 C C . PHE A 1 80 ? 2.738 20.031 2.496 1 97.94 80 PHE A C 1
ATOM 657 O O . PHE A 1 80 ? 1.678 19.453 2.27 1 97.94 80 PHE A O 1
ATOM 664 N N . CYS A 1 81 ? 3.664 19.594 3.279 1 97.25 81 CYS A N 1
ATOM 665 C CA . CYS A 1 81 ? 3.449 18.438 4.141 1 97.25 81 CYS A CA 1
ATOM 666 C C . CYS A 1 81 ? 3.529 18.828 5.609 1 97.25 81 CYS A C 1
ATOM 668 O O . CYS A 1 81 ? 4.473 19.5 6.027 1 97.25 81 CYS A O 1
ATOM 670 N N . ILE A 1 82 ? 2.568 18.469 6.344 1 95.38 82 ILE A N 1
ATOM 671 C CA . ILE A 1 82 ? 2.535 18.672 7.785 1 95.38 82 ILE A CA 1
ATOM 672 C C . ILE A 1 82 ? 2.742 17.344 8.5 1 95.38 82 ILE A C 1
ATOM 674 O O . ILE A 1 82 ? 1.92 16.438 8.383 1 95.38 82 ILE A O 1
ATOM 678 N N . ASN A 1 83 ? 3.812 17.219 9.227 1 93.31 83 ASN A N 1
ATOM 679 C CA . ASN A 1 83 ? 4.152 15.992 9.938 1 93.31 83 ASN A CA 1
ATOM 680 C C . ASN A 1 83 ? 3.301 15.82 11.195 1 93.31 83 ASN A C 1
ATOM 682 O O . ASN A 1 83 ? 2.555 16.719 11.57 1 93.31 83 ASN A O 1
ATOM 686 N N . GLN A 1 84 ? 3.414 14.609 11.727 1 86.5 84 GLN A N 1
ATOM 687 C CA . GLN A 1 84 ? 2.676 14.305 12.945 1 86.5 84 GLN A CA 1
ATOM 688 C C . GLN A 1 84 ? 3.01 15.297 14.055 1 86.5 84 GLN A C 1
ATOM 690 O O . GLN A 1 84 ? 4.172 15.656 14.242 1 86.5 84 GLN A O 1
ATOM 695 N N . GLU A 1 85 ? 1.937 15.781 14.656 1 78 85 GLU A N 1
ATOM 696 C CA . GLU A 1 85 ? 2.023 16.625 15.844 1 78 85 GLU A CA 1
ATOM 697 C C . GLU A 1 85 ? 2.689 17.969 15.523 1 78 85 GLU A C 1
ATOM 699 O O . GLU A 1 85 ? 3.268 18.609 16.406 1 78 85 GLU A O 1
ATOM 704 N N . GLU A 1 86 ? 2.666 18.297 14.406 1 86.06 86 GLU A N 1
ATOM 705 C CA . GLU A 1 86 ? 3.24 19.578 14.008 1 86.06 86 GLU A CA 1
ATOM 706 C C . GLU A 1 86 ? 2.182 20.688 14 1 86.06 86 GLU A C 1
ATOM 708 O O . GLU A 1 86 ? 1.135 20.531 13.359 1 86.06 86 GLU A O 1
ATOM 713 N N . LEU A 1 87 ? 2.508 21.719 14.75 1 82.56 87 LEU A N 1
ATOM 714 C CA . LEU A 1 87 ? 1.618 22.875 14.789 1 82.56 87 LEU A CA 1
ATOM 715 C C . LEU A 1 87 ? 1.562 23.578 13.43 1 82.56 87 LEU A C 1
ATOM 717 O O . LEU A 1 87 ? 2.59 23.734 12.773 1 82.56 87 LEU A O 1
ATOM 721 N N . HIS A 1 88 ? 0.343 23.938 13.016 1 88.81 88 HIS A N 1
ATOM 722 C CA . HIS A 1 88 ? 0.215 24.641 11.742 1 88.81 88 HIS A CA 1
ATOM 723 C C . HIS A 1 88 ? -1.045 25.5 11.711 1 88.81 88 HIS A C 1
ATOM 725 O O . HIS A 1 88 ? -1.962 25.297 12.508 1 88.81 88 HIS A O 1
ATOM 731 N N . ARG A 1 89 ? -1.008 26.484 10.875 1 89.62 89 ARG A N 1
ATOM 732 C CA . ARG A 1 89 ? -2.09 27.438 10.68 1 89.62 89 ARG A CA 1
ATOM 733 C C . ARG A 1 89 ? -2.127 27.938 9.242 1 89.62 89 ARG A C 1
ATOM 735 O O . ARG A 1 89 ? -1.1 27.953 8.555 1 89.62 89 ARG A O 1
ATOM 742 N N . ILE A 1 90 ? -3.359 28.266 8.805 1 92.06 90 ILE A N 1
ATOM 743 C CA . ILE A 1 90 ? -3.537 28.844 7.48 1 92.06 90 ILE A CA 1
ATOM 744 C C . ILE A 1 90 ? -4.324 30.156 7.598 1 92.06 90 ILE A C 1
ATOM 746 O O . ILE A 1 90 ? -5.375 30.188 8.242 1 92.06 90 ILE A O 1
ATOM 750 N N . VAL A 1 91 ? -3.824 31.203 7.027 1 89.44 91 VAL A N 1
ATOM 751 C CA . VAL A 1 91 ? -4.504 32.5 6.945 1 89.44 91 VAL A CA 1
ATOM 752 C C . VAL A 1 91 ? -4.539 32.969 5.496 1 89.44 91 VAL A C 1
ATOM 754 O O . VAL A 1 91 ? -3.557 32.812 4.762 1 89.44 91 VAL A O 1
ATOM 757 N N . SER A 1 92 ? -5.711 33.469 5.105 1 92.81 92 SER A N 1
ATOM 758 C CA . SER A 1 92 ? -5.789 34.031 3.752 1 92.81 92 SER A CA 1
ATOM 759 C C . SER A 1 92 ? -6.742 35.219 3.686 1 92.81 92 SER A C 1
ATOM 761 O O . SER A 1 92 ? -7.812 35.188 4.301 1 92.81 92 SER A O 1
ATOM 763 N N . GLU A 1 93 ? -6.328 36.219 3 1 91.31 93 GLU A N 1
ATOM 764 C CA . GLU A 1 93 ? -7.195 37.344 2.66 1 91.31 93 GLU A CA 1
ATOM 765 C C . GLU A 1 93 ? -7.695 37.25 1.222 1 91.31 93 GLU A C 1
ATOM 767 O O . GLU A 1 93 ? -8.312 38.188 0.705 1 91.31 93 GLU A O 1
ATOM 772 N N . ASP A 1 94 ? -7.32 36.25 0.542 1 94 94 ASP A N 1
ATOM 773 C CA . ASP A 1 94 ? -7.719 35.969 -0.834 1 94 94 ASP A CA 1
ATOM 774 C C . ASP A 1 94 ? -9 35.125 -0.878 1 94 94 ASP A C 1
ATOM 776 O O . ASP A 1 94 ? -8.984 33.938 -0.562 1 94 94 ASP A O 1
ATOM 780 N N . ASN A 1 95 ? -10.039 35.781 -1.431 1 92.88 95 ASN A N 1
ATOM 781 C CA . ASN A 1 95 ? -11.344 35.094 -1.418 1 92.88 95 ASN A CA 1
ATOM 782 C C . ASN A 1 95 ? -11.445 34.031 -2.506 1 92.88 95 ASN A C 1
ATOM 784 O O . ASN A 1 95 ? -12.461 33.344 -2.615 1 92.88 95 ASN A O 1
ATOM 788 N N . GLN A 1 96 ? -10.359 33.844 -3.254 1 95.06 96 GLN A N 1
ATOM 789 C CA . GLN A 1 96 ? -10.336 32.844 -4.309 1 95.06 96 GLN A CA 1
ATOM 790 C C . GLN A 1 96 ? -9.555 31.594 -3.871 1 95.06 96 GLN A C 1
ATOM 792 O O . GLN A 1 96 ? -9.312 30.688 -4.672 1 95.06 96 GLN A O 1
ATOM 797 N N . LEU A 1 97 ? -9.219 31.594 -2.602 1 96.88 97 LEU A N 1
ATOM 798 C CA . LEU A 1 97 ? -8.391 30.5 -2.1 1 96.88 97 LEU A CA 1
ATOM 799 C C . LEU A 1 97 ? -9.109 29.172 -2.25 1 96.88 97 LEU A C 1
ATOM 801 O O . LEU A 1 97 ? -10.273 29.031 -1.865 1 96.88 97 LEU A O 1
ATOM 805 N N . VAL A 1 98 ? -8.438 28.25 -2.928 1 98.19 98 VAL A N 1
ATOM 806 C CA . VAL A 1 98 ? -8.859 26.844 -3.012 1 98.19 98 VAL A CA 1
ATOM 807 C C . VAL A 1 98 ? -7.652 25.938 -2.805 1 98.19 98 VAL A C 1
ATOM 809 O O . VAL A 1 98 ? -6.609 26.125 -3.436 1 98.19 98 VAL A O 1
ATOM 812 N N . TYR A 1 99 ? -7.77 25 -1.84 1 97.88 99 TYR A N 1
ATOM 813 C CA . TYR A 1 99 ? -6.684 24.031 -1.689 1 97.88 99 TYR A CA 1
ATOM 814 C C . TYR A 1 99 ? -7.227 22.641 -1.358 1 97.88 99 TYR A C 1
ATOM 816 O O . TYR A 1 99 ? -8.32 22.516 -0.796 1 97.88 99 TYR A O 1
ATOM 824 N N . ARG A 1 100 ? -6.484 21.641 -1.795 1 98.5 100 ARG A N 1
ATOM 825 C CA . ARG A 1 100 ? -6.801 20.234 -1.529 1 98.5 100 ARG A CA 1
ATOM 826 C C . ARG A 1 100 ? -6.023 19.719 -0.324 1 98.5 100 ARG A C 1
ATOM 828 O O . ARG A 1 100 ? -4.836 20.016 -0.175 1 98.5 100 ARG A O 1
ATOM 835 N N . THR A 1 101 ? -6.703 18.984 0.559 1 98.06 101 THR A N 1
ATOM 836 C CA . THR A 1 101 ? -6.082 18.391 1.741 1 98.06 101 THR A CA 1
ATOM 837 C C . THR A 1 101 ? -6.262 16.875 1.748 1 98.06 101 THR A C 1
ATOM 839 O O . THR A 1 101 ? -7.363 16.375 1.508 1 98.06 101 THR A O 1
ATOM 842 N N . VAL A 1 102 ? -5.199 16.188 1.884 1 98.25 102 VAL A N 1
ATOM 843 C CA . VAL A 1 102 ? -5.234 14.773 2.213 1 98.25 102 VAL A CA 1
ATOM 844 C C . VAL A 1 102 ? -4.664 14.547 3.611 1 98.25 102 VAL A C 1
ATOM 846 O O . VAL A 1 102 ? -3.525 14.938 3.893 1 98.25 102 VAL A O 1
ATOM 849 N N . ILE A 1 103 ? -5.434 13.984 4.523 1 97.56 103 ILE A N 1
ATOM 850 C CA . ILE A 1 103 ? -5.039 13.781 5.91 1 97.56 103 ILE A CA 1
ATOM 851 C C . ILE A 1 103 ? -5.18 12.305 6.273 1 97.56 103 ILE A C 1
ATOM 853 O O . ILE A 1 103 ? -6.188 11.672 5.949 1 97.56 103 ILE A O 1
ATOM 857 N N . PHE A 1 104 ? -4.16 11.727 6.867 1 95.5 104 PHE A N 1
ATOM 858 C CA . PHE A 1 104 ? -4.184 10.297 7.16 1 95.5 104 PHE A CA 1
ATOM 859 C C . PHE A 1 104 ? -3.256 9.977 8.328 1 95.5 104 PHE A C 1
ATOM 861 O O . PHE A 1 104 ? -2.195 10.586 8.477 1 95.5 104 PHE A O 1
ATOM 868 N N . PRO A 1 105 ? -3.68 9.039 9.211 1 92.56 105 PRO A N 1
ATOM 869 C CA . PRO A 1 105 ? -2.73 8.516 10.195 1 92.56 105 PRO A CA 1
ATOM 870 C C . PRO A 1 105 ? -1.705 7.566 9.578 1 92.56 105 PRO A C 1
ATOM 872 O O . PRO A 1 105 ? -2.076 6.613 8.883 1 92.56 105 PRO A O 1
ATOM 875 N N . LEU A 1 106 ? -0.461 7.797 9.836 1 93.56 106 LEU A N 1
ATOM 876 C CA . LEU A 1 106 ? 0.594 6.984 9.242 1 93.56 106 LEU A CA 1
ATOM 877 C C . LEU A 1 106 ? 0.46 5.523 9.664 1 93.56 106 LEU A C 1
ATOM 879 O O . LEU A 1 106 ? 0.777 4.621 8.891 1 93.56 106 LEU A O 1
ATOM 883 N N . GLN A 1 107 ? -0.044 5.285 10.828 1 88.5 107 GLN A N 1
ATOM 884 C CA . GLN A 1 107 ? -0.199 3.938 11.359 1 88.5 107 GLN A CA 1
ATOM 885 C C . GLN A 1 107 ? -1.106 3.094 10.477 1 88.5 107 GLN A C 1
ATOM 887 O O . GLN A 1 107 ? -0.918 1.88 10.359 1 88.5 107 GLN A O 1
ATOM 892 N N . ALA A 1 108 ? -2.018 3.691 9.844 1 92.56 108 ALA A N 1
ATOM 893 C CA . ALA A 1 108 ? -2.971 2.984 8.992 1 92.56 108 ALA A CA 1
ATOM 894 C C . ALA A 1 108 ? -2.287 2.432 7.75 1 92.56 108 ALA A C 1
ATOM 896 O O . ALA A 1 108 ? -2.848 1.585 7.051 1 92.56 108 ALA A O 1
ATOM 897 N N . LEU A 1 109 ? -1.087 2.883 7.445 1 97.44 109 LEU A N 1
ATOM 898 C CA . LEU A 1 109 ? -0.379 2.461 6.238 1 97.44 109 LEU A CA 1
ATOM 899 C C . LEU A 1 109 ? 0.668 1.402 6.566 1 97.44 109 LEU A C 1
ATOM 901 O O . LEU A 1 109 ? 1.273 0.822 5.664 1 97.44 109 LEU A O 1
ATOM 905 N N . THR A 1 110 ? 0.885 1.099 7.844 1 93 110 THR A N 1
ATOM 906 C CA . THR A 1 110 ? 1.934 0.156 8.219 1 93 110 THR A CA 1
ATOM 907 C C . THR A 1 110 ? 1.509 -1.276 7.91 1 93 110 THR A C 1
ATOM 909 O O . THR A 1 110 ? 0.324 -1.608 7.984 1 93 110 THR A O 1
ATOM 912 N N . PHE A 1 111 ? 2.471 -2.035 7.613 1 93.75 111 PHE A N 1
ATOM 913 C CA . PHE A 1 111 ? 2.23 -3.424 7.242 1 93.75 111 PHE A CA 1
ATOM 914 C C . PHE A 1 111 ? 2.334 -4.336 8.461 1 93.75 111 PHE A C 1
ATOM 916 O O . PHE A 1 111 ? 2.949 -3.973 9.461 1 93.75 111 PHE A O 1
ATOM 923 N N . SER A 1 112 ? 1.708 -5.496 8.312 1 85.06 112 SER A N 1
ATOM 924 C CA . SER A 1 112 ? 1.748 -6.5 9.367 1 85.06 112 SER A CA 1
ATOM 925 C C . SER A 1 112 ? 3.123 -7.156 9.461 1 85.06 112 SER A C 1
ATOM 927 O O . SER A 1 112 ? 3.582 -7.496 10.547 1 85.06 112 SER A O 1
ATOM 929 N N . GLU A 1 113 ? 3.783 -7.293 8.273 1 82.62 113 GLU A N 1
ATOM 930 C CA . GLU A 1 113 ? 5.094 -7.938 8.227 1 82.62 113 GLU A CA 1
ATOM 931 C C . GLU A 1 113 ? 6.215 -6.914 8.398 1 82.62 113 GLU A C 1
ATOM 933 O O . GLU A 1 113 ? 6.141 -5.809 7.863 1 82.62 113 GLU A O 1
ATOM 938 N N . SER A 1 114 ? 7.184 -7.332 9.211 1 82.12 114 SER A N 1
ATOM 939 C CA . SER A 1 114 ? 8.328 -6.457 9.469 1 82.12 114 SER A CA 1
ATOM 940 C C . SER A 1 114 ? 9.398 -6.625 8.398 1 82.12 114 SER A C 1
ATOM 942 O O . SER A 1 114 ? 10.484 -7.129 8.672 1 82.12 114 SER A O 1
ATOM 944 N N . ASP A 1 115 ? 9.203 -6.16 7.254 1 84.69 115 ASP A N 1
ATOM 945 C CA . ASP A 1 115 ? 10.164 -6.281 6.156 1 84.69 115 ASP A CA 1
ATOM 946 C C . ASP A 1 115 ? 10.781 -4.926 5.816 1 84.69 115 ASP A C 1
ATOM 948 O O . ASP A 1 115 ? 10.648 -3.967 6.582 1 84.69 115 ASP A O 1
ATOM 952 N N . ALA A 1 116 ? 11.484 -4.84 4.719 1 85.62 116 ALA A N 1
ATOM 953 C CA . ALA A 1 116 ? 12.234 -3.639 4.359 1 85.62 116 ALA A CA 1
ATOM 954 C C . ALA A 1 116 ? 11.297 -2.455 4.137 1 85.62 116 ALA A C 1
ATOM 956 O O . ALA A 1 116 ? 11.594 -1.333 4.555 1 85.62 116 ALA A O 1
ATOM 957 N N . ALA A 1 117 ? 10.195 -2.721 3.477 1 93.81 117 ALA A N 1
ATOM 958 C CA . ALA A 1 117 ? 9.219 -1.655 3.246 1 93.81 117 ALA A CA 1
ATOM 959 C C . ALA A 1 117 ? 8.688 -1.102 4.566 1 93.81 117 ALA A C 1
ATOM 961 O O . ALA A 1 117 ? 8.602 0.115 4.746 1 93.81 117 ALA A O 1
ATOM 962 N N . GLN A 1 118 ? 8.375 -1.977 5.473 1 91.44 118 GLN A N 1
ATOM 963 C CA . GLN A 1 118 ? 7.848 -1.598 6.781 1 91.44 118 GLN A CA 1
ATOM 964 C C . GLN A 1 118 ? 8.875 -0.794 7.574 1 91.44 118 GLN A C 1
ATOM 966 O O . GLN A 1 118 ? 8.516 0.106 8.336 1 91.44 118 GLN A O 1
ATOM 971 N N . THR A 1 119 ? 10.086 -1.018 7.375 1 88.94 119 THR A N 1
ATOM 972 C CA . THR A 1 119 ? 11.141 -0.313 8.094 1 88.94 119 THR A CA 1
ATOM 973 C C . THR A 1 119 ? 11.086 1.185 7.805 1 88.94 119 THR A C 1
ATOM 975 O O . THR A 1 119 ? 11.242 2.002 8.711 1 88.94 119 THR A O 1
ATOM 978 N N . TYR A 1 120 ? 10.875 1.517 6.582 1 92.81 120 TYR A N 1
ATOM 979 C CA . TYR A 1 120 ? 10.758 2.928 6.23 1 92.81 120 TYR A CA 1
ATOM 980 C C . TYR A 1 120 ? 9.586 3.574 6.957 1 92.81 120 TYR A C 1
ATOM 982 O O . TYR A 1 120 ? 9.719 4.668 7.512 1 92.81 120 TYR A O 1
ATOM 990 N N . LEU A 1 121 ? 8.477 2.908 6.93 1 94.75 121 LEU A N 1
ATOM 991 C CA . LEU A 1 121 ? 7.27 3.453 7.547 1 94.75 121 LEU A CA 1
ATOM 992 C C . LEU A 1 121 ? 7.449 3.6 9.055 1 94.75 12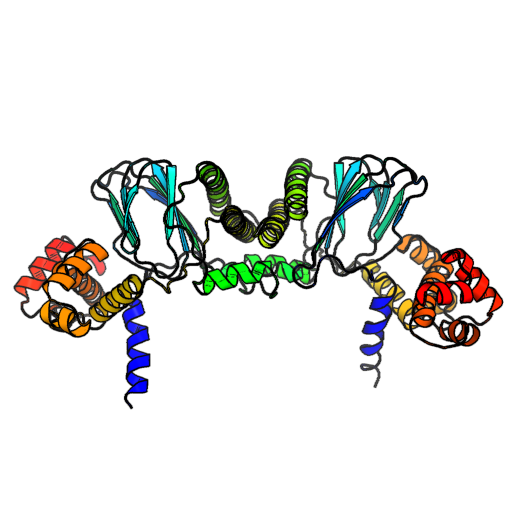1 LEU A C 1
ATOM 994 O O . LEU A 1 121 ? 7.027 4.602 9.641 1 94.75 121 LEU A O 1
ATOM 998 N N . GLU A 1 122 ? 8.047 2.631 9.609 1 86.75 122 GLU A N 1
ATOM 999 C CA . GLU A 1 122 ? 8.312 2.672 11.047 1 86.75 122 GLU A CA 1
ATOM 1000 C C . GLU A 1 122 ? 9.188 3.867 11.414 1 86.75 122 GLU A C 1
ATOM 1002 O O . GLU A 1 122 ? 8.969 4.508 12.445 1 86.75 122 GLU A O 1
ATOM 1007 N N . GLN A 1 123 ? 10.156 4.09 10.641 1 87.69 123 GLN A N 1
ATOM 1008 C CA . GLN A 1 123 ? 11.055 5.211 10.898 1 87.69 123 GLN A CA 1
ATOM 1009 C C . GLN A 1 123 ? 10.32 6.543 10.781 1 87.69 123 GLN A C 1
ATOM 1011 O O . GLN A 1 123 ? 10.625 7.492 11.508 1 87.69 123 GLN A O 1
ATOM 1016 N N . ILE A 1 124 ? 9.367 6.633 9.961 1 92.62 124 ILE A N 1
ATOM 1017 C CA . ILE A 1 124 ? 8.57 7.844 9.852 1 92.62 124 ILE A CA 1
ATOM 1018 C C . ILE A 1 124 ? 7.637 7.961 11.055 1 92.62 124 ILE A C 1
ATOM 1020 O O . ILE A 1 124 ? 7.488 9.039 11.625 1 92.62 124 ILE A O 1
ATOM 1024 N N . VAL A 1 125 ? 7.039 6.848 11.398 1 87 125 VAL A N 1
ATOM 1025 C CA . VAL A 1 125 ? 6.152 6.816 12.555 1 87 125 VAL A CA 1
ATOM 1026 C C . VAL A 1 125 ? 6.91 7.273 13.797 1 87 125 VAL A C 1
ATOM 1028 O O . VAL A 1 125 ? 6.367 8.008 14.625 1 87 125 VAL A O 1
ATOM 1031 N N . GLN A 1 126 ? 8.141 6.902 13.812 1 80.12 126 GLN A N 1
ATOM 1032 C CA . GLN A 1 126 ? 8.969 7.203 14.977 1 80.12 126 GLN A CA 1
ATOM 1033 C C . GLN A 1 126 ? 9.539 8.617 14.891 1 80.12 126 GLN A C 1
ATOM 1035 O O . GLN A 1 126 ? 10.164 9.094 15.836 1 80.12 126 GLN A O 1
ATOM 1040 N N . GLY A 1 127 ? 9.414 9.188 13.812 1 83.5 127 GLY A N 1
ATOM 1041 C CA . GLY A 1 127 ? 9.875 10.555 13.656 1 83.5 127 GLY A CA 1
ATOM 1042 C C . GLY A 1 127 ? 11.328 10.656 13.227 1 83.5 127 GLY A C 1
ATOM 1043 O O . GLY A 1 127 ? 11.883 11.75 13.156 1 83.5 127 GLY A O 1
ATOM 1044 N N . VAL A 1 128 ? 11.945 9.555 12.945 1 79.88 128 VAL A N 1
ATOM 1045 C CA . VAL A 1 128 ? 13.328 9.523 12.484 1 79.88 128 VAL A CA 1
ATOM 1046 C C . VAL A 1 128 ? 13.414 10.078 11.062 1 79.88 128 VAL A C 1
ATOM 1048 O O . VAL A 1 128 ? 14.336 10.828 10.734 1 79.88 128 VAL A O 1
ATOM 1051 N N . LEU A 1 129 ? 12.5 9.688 10.305 1 89.31 129 LEU A N 1
ATOM 1052 C CA . LEU A 1 129 ? 12.312 10.242 8.969 1 89.31 129 LEU A CA 1
ATOM 1053 C C . LEU A 1 129 ? 11.102 11.172 8.93 1 89.31 129 LEU A C 1
ATOM 1055 O O . LEU A 1 129 ? 10.078 10.891 9.562 1 89.31 129 LEU A O 1
ATOM 1059 N N . ARG A 1 130 ? 11.227 12.25 8.203 1 92.69 130 ARG A N 1
ATOM 1060 C CA . ARG A 1 130 ? 10.141 13.227 8.141 1 92.69 130 ARG A CA 1
ATOM 1061 C C . ARG A 1 130 ? 9.898 13.688 6.711 1 92.69 130 ARG A C 1
ATOM 1063 O O . ARG A 1 130 ? 10.828 13.766 5.906 1 92.69 130 ARG A O 1
ATOM 1070 N N . PHE A 1 131 ? 8.609 13.977 6.492 1 95.25 131 PHE A N 1
ATOM 1071 C CA . PHE A 1 131 ? 8.273 14.633 5.238 1 95.25 131 PHE A CA 1
ATOM 1072 C C . PHE A 1 131 ? 8.883 16.031 5.18 1 95.25 131 PHE A C 1
ATOM 1074 O O . PHE A 1 131 ? 9.016 16.703 6.207 1 95.25 131 PHE A O 1
ATOM 1081 N N . PRO A 1 132 ? 9.227 16.453 3.91 1 93.69 132 PRO A N 1
ATOM 1082 C CA . PRO A 1 132 ? 9.578 17.875 3.795 1 93.69 132 PRO A CA 1
ATOM 1083 C C . PRO A 1 132 ? 8.383 18.797 4.008 1 93.69 132 PRO A C 1
ATOM 1085 O O . PRO A 1 132 ? 7.27 18.484 3.59 1 93.69 132 PRO A O 1
ATOM 1088 N N . VAL A 1 133 ? 8.656 19.922 4.641 1 93.88 133 VAL A N 1
ATOM 1089 C CA . VAL A 1 133 ? 7.574 20.859 4.91 1 93.88 133 VAL A CA 1
ATOM 1090 C C . VAL A 1 133 ? 7.008 21.391 3.596 1 93.88 133 VAL A C 1
ATOM 1092 O O . VAL A 1 133 ? 5.793 21.547 3.455 1 93.88 133 VAL A O 1
ATOM 1095 N N . GLN A 1 134 ? 7.887 21.656 2.67 1 95.56 134 GLN A N 1
ATOM 1096 C CA . GLN A 1 134 ? 7.477 22.094 1.337 1 95.56 134 GLN A CA 1
ATOM 1097 C C . GLN A 1 134 ? 8.172 21.281 0.255 1 95.56 134 GLN A C 1
ATOM 1099 O O . GLN A 1 134 ? 9.375 21.016 0.338 1 95.56 134 GLN A O 1
ATOM 1104 N N . VAL A 1 135 ? 7.395 20.875 -0.75 1 95.62 135 VAL A N 1
ATOM 1105 C CA . VAL A 1 135 ? 7.965 20.188 -1.903 1 95.62 135 VAL A CA 1
ATOM 1106 C C . VAL A 1 135 ? 8.43 21.203 -2.941 1 95.62 135 VAL A C 1
ATOM 1108 O O . VAL A 1 135 ? 7.617 21.953 -3.486 1 95.62 135 VAL A O 1
ATOM 1111 N N . THR A 1 136 ? 9.688 21.172 -3.225 1 92.25 136 THR A N 1
ATOM 1112 C CA . THR A 1 136 ? 10.227 22.219 -4.078 1 92.25 136 THR A CA 1
ATOM 1113 C C . THR A 1 136 ? 10.648 21.656 -5.434 1 92.25 136 THR A C 1
ATOM 1115 O O . THR A 1 136 ? 10.734 22.391 -6.418 1 92.25 136 THR A O 1
ATOM 1118 N N . ASN A 1 137 ? 10.891 20.391 -5.52 1 91.56 137 ASN A N 1
ATOM 1119 C CA . ASN A 1 137 ? 11.289 19.766 -6.773 1 91.56 137 ASN A CA 1
ATOM 1120 C C . ASN A 1 137 ? 10.117 19.656 -7.746 1 91.56 137 ASN A C 1
ATOM 1122 O O . ASN A 1 137 ? 9.102 19.031 -7.438 1 91.56 137 ASN A O 1
ATOM 1126 N N . GLU A 1 138 ? 10.328 20.141 -9 1 92.12 138 GLU A N 1
ATOM 1127 C CA . GLU A 1 138 ? 9.219 20.234 -9.945 1 92.12 138 GLU A CA 1
ATOM 1128 C C . GLU A 1 138 ? 8.766 18.859 -10.414 1 92.12 138 GLU A C 1
ATOM 1130 O O . GLU A 1 138 ? 7.578 18.625 -10.633 1 92.12 138 GLU A O 1
ATOM 1135 N N . THR A 1 139 ? 9.719 18.016 -10.586 1 90.19 139 THR A N 1
ATOM 1136 C CA . THR A 1 139 ? 9.367 16.656 -10.992 1 90.19 139 THR A CA 1
ATOM 1137 C C . THR A 1 139 ? 8.531 15.969 -9.922 1 90.19 139 THR A C 1
ATOM 1139 O O . THR A 1 139 ? 7.555 15.289 -10.234 1 90.19 139 THR A O 1
ATOM 1142 N N . GLU A 1 140 ? 8.859 16.25 -8.758 1 91.88 140 GLU A N 1
ATOM 1143 C CA . GLU A 1 140 ? 8.117 15.672 -7.641 1 91.88 140 GLU A CA 1
ATOM 1144 C C . GLU A 1 140 ? 6.734 16.312 -7.516 1 91.88 140 GLU A C 1
ATOM 1146 O O . GLU A 1 140 ? 5.75 15.617 -7.242 1 91.88 140 GLU A O 1
ATOM 1151 N N . LYS A 1 141 ? 6.699 17.547 -7.746 1 94.94 141 LYS A N 1
ATOM 1152 C CA . LYS A 1 141 ? 5.414 18.234 -7.691 1 94.94 141 LYS A CA 1
ATOM 1153 C C . LYS A 1 141 ? 4.445 17.672 -8.727 1 94.94 141 LYS A C 1
ATOM 1155 O O . LYS A 1 141 ? 3.256 17.5 -8.438 1 94.94 141 LYS A O 1
ATOM 1160 N N . TYR A 1 142 ? 4.984 17.453 -9.852 1 94.62 142 TYR A N 1
ATOM 1161 C CA . TYR A 1 142 ? 4.141 16.906 -10.914 1 94.62 142 TYR A CA 1
ATOM 1162 C C . TYR A 1 142 ? 3.574 15.555 -10.523 1 94.62 142 TYR A C 1
ATOM 1164 O O . TYR A 1 142 ? 2.371 15.312 -10.656 1 94.62 142 TYR A O 1
ATOM 1172 N N . PHE A 1 143 ? 4.445 14.766 -10.078 1 94.69 143 PHE A N 1
ATOM 1173 C CA . PHE A 1 143 ? 4.027 13.438 -9.648 1 94.69 143 PHE A CA 1
ATOM 1174 C C . PHE A 1 143 ? 2.982 13.523 -8.547 1 94.69 143 PHE A C 1
ATOM 1176 O O . PHE A 1 143 ? 1.965 12.828 -8.594 1 94.69 143 PHE A O 1
ATOM 1183 N N . LEU A 1 144 ? 3.23 14.297 -7.562 1 97 144 LEU A N 1
ATOM 1184 C CA . LEU A 1 144 ? 2.326 14.438 -6.426 1 97 144 LEU A CA 1
ATOM 1185 C C . LEU A 1 144 ? 0.983 15.008 -6.867 1 97 144 LEU A C 1
ATOM 1187 O O . LEU A 1 144 ? -0.069 14.562 -6.402 1 97 144 LEU A O 1
ATOM 1191 N N . ARG A 1 145 ? 1.024 15.961 -7.77 1 97.56 145 ARG A N 1
ATOM 1192 C CA . ARG A 1 145 ? -0.211 16.562 -8.266 1 97.56 145 ARG A CA 1
ATOM 1193 C C . ARG A 1 145 ? -1.117 15.5 -8.891 1 97.56 145 ARG A C 1
ATOM 1195 O O . ARG A 1 145 ? -2.314 15.453 -8.602 1 97.56 145 ARG A O 1
ATOM 1202 N N . GLU A 1 146 ? -0.532 14.719 -9.656 1 97 146 GLU A N 1
ATOM 1203 C CA . GLU A 1 146 ? -1.3 13.688 -10.344 1 97 146 GLU A CA 1
ATOM 1204 C C . GLU A 1 146 ? -1.824 12.648 -9.359 1 97 146 GLU A C 1
ATOM 1206 O O . GLU A 1 146 ? -2.979 12.219 -9.453 1 97 146 GLU A O 1
ATOM 1211 N N . THR A 1 147 ? -0.986 12.25 -8.508 1 97.69 147 THR A N 1
ATOM 1212 C CA . THR A 1 147 ? -1.37 11.211 -7.562 1 97.69 147 THR A CA 1
ATOM 1213 C C . THR A 1 147 ? -2.428 11.727 -6.59 1 97.69 147 THR A C 1
ATOM 1215 O O . THR A 1 147 ? -3.389 11.023 -6.277 1 97.69 147 THR A O 1
ATOM 1218 N N . LEU A 1 148 ? -2.287 12.961 -6.129 1 98.31 148 LEU A N 1
ATOM 1219 C CA . LEU A 1 148 ? -3.268 13.562 -5.234 1 98.31 148 LEU A CA 1
ATOM 1220 C C . LEU A 1 148 ? -4.621 13.703 -5.926 1 98.31 148 LEU A C 1
ATOM 1222 O O . LEU A 1 148 ? -5.664 13.523 -5.297 1 98.31 148 LEU A O 1
ATOM 1226 N N . TYR A 1 149 ? -4.574 14.047 -7.164 1 97.94 149 TYR A N 1
ATOM 1227 C CA . TYR A 1 149 ? -5.812 14.117 -7.934 1 97.94 149 TYR A CA 1
ATOM 1228 C C . TYR A 1 149 ? -6.488 12.75 -8.008 1 97.94 149 TYR A C 1
ATOM 1230 O O . TYR A 1 149 ? -7.707 12.648 -7.855 1 97.94 149 TYR A O 1
ATOM 1238 N N . GLN A 1 150 ? -5.727 11.75 -8.242 1 96.94 150 GLN A N 1
ATOM 1239 C CA . GLN A 1 150 ? -6.273 10.398 -8.305 1 96.94 150 GLN A CA 1
ATOM 1240 C C . GLN A 1 150 ? -6.859 9.984 -6.961 1 96.94 150 GLN A C 1
ATOM 1242 O O . GLN A 1 150 ? -7.887 9.297 -6.906 1 96.94 150 GLN A O 1
ATOM 1247 N N . ILE A 1 151 ? -6.184 10.344 -5.898 1 98.25 151 ILE A N 1
ATOM 1248 C CA . ILE A 1 151 ? -6.699 10.062 -4.562 1 98.25 151 ILE A CA 1
ATOM 1249 C C . ILE A 1 151 ? -8.055 10.742 -4.387 1 98.25 151 ILE A C 1
ATOM 1251 O O . ILE A 1 151 ? -9 10.125 -3.883 1 98.25 151 ILE A O 1
ATOM 1255 N N . GLN A 1 152 ? -8.156 11.945 -4.812 1 97.5 152 GLN A N 1
ATOM 1256 C CA . GLN A 1 152 ? -9.414 12.68 -4.723 1 97.5 152 GLN A CA 1
ATOM 1257 C C . GLN A 1 152 ? -10.523 11.969 -5.488 1 97.5 152 GLN A C 1
ATOM 1259 O O . GLN A 1 152 ? -11.641 11.82 -4.984 1 97.5 152 GLN A O 1
ATOM 1264 N N . ILE A 1 153 ? -10.234 11.562 -6.652 1 96.88 153 ILE A N 1
ATOM 1265 C CA . ILE A 1 153 ? -11.219 10.883 -7.488 1 96.88 153 ILE A CA 1
ATOM 1266 C C . ILE A 1 153 ? -11.68 9.602 -6.797 1 96.88 153 ILE A C 1
ATOM 1268 O O . ILE A 1 153 ? -12.883 9.344 -6.711 1 96.88 153 ILE A O 1
ATOM 1272 N N . ALA A 1 154 ? -10.773 8.859 -6.312 1 96.06 154 ALA A N 1
ATOM 1273 C CA . ALA A 1 154 ? -11.109 7.609 -5.637 1 96.06 154 ALA A CA 1
ATOM 1274 C C . ALA A 1 154 ? -11.969 7.863 -4.406 1 96.06 154 ALA A C 1
ATOM 1276 O O . ALA A 1 154 ? -12.953 7.152 -4.172 1 96.06 154 ALA A O 1
ATOM 1277 N N . ALA A 1 155 ? -11.57 8.836 -3.66 1 93.94 155 ALA A N 1
ATOM 1278 C CA . ALA A 1 155 ? -12.258 9.148 -2.412 1 93.94 155 ALA A CA 1
ATOM 1279 C C . ALA A 1 155 ? -13.664 9.688 -2.68 1 93.94 155 ALA A C 1
ATOM 1281 O O . ALA A 1 155 ? -14.555 9.57 -1.836 1 93.94 155 ALA A O 1
ATOM 1282 N N . GLU A 1 156 ? -13.891 10.289 -3.775 1 95.31 156 GLU A N 1
ATOM 1283 C CA . GLU A 1 156 ? -15.195 10.844 -4.137 1 95.31 156 GLU A CA 1
ATOM 1284 C C . GLU A 1 156 ? -16.109 9.766 -4.715 1 95.31 156 GLU A C 1
ATOM 1286 O O . GLU A 1 156 ? -17.297 9.727 -4.402 1 95.31 156 GLU A O 1
ATOM 1291 N N . GLN A 1 157 ? -15.562 8.945 -5.516 1 95.06 157 GLN A N 1
ATOM 1292 C CA . GLN A 1 157 ? -16.359 7.926 -6.191 1 95.06 157 GLN A CA 1
ATOM 1293 C C . GLN A 1 157 ? -16.734 6.793 -5.238 1 95.06 157 GLN A C 1
ATOM 1295 O O . GLN A 1 157 ? -17.812 6.219 -5.332 1 95.06 157 GLN A O 1
ATOM 1300 N N . LYS A 1 158 ? -15.773 6.461 -4.406 1 94.31 158 LYS A N 1
ATOM 1301 C CA . LYS A 1 158 ? -15.945 5.434 -3.383 1 94.31 158 LYS A CA 1
ATOM 1302 C C . LYS A 1 158 ? -16.406 4.113 -4 1 94.31 158 LYS A C 1
ATOM 1304 O O . LYS A 1 158 ? -17.344 3.484 -3.508 1 94.31 158 LYS A O 1
ATOM 1309 N N . SE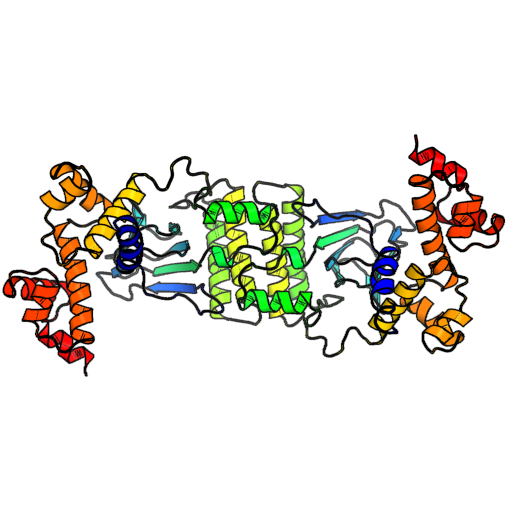R A 1 159 ? -15.852 3.816 -5.137 1 94.06 159 SER A N 1
ATOM 1310 C CA . SER A 1 159 ? -16.094 2.514 -5.75 1 94.06 159 SER A CA 1
ATOM 1311 C C . SER A 1 159 ? -15.57 1.383 -4.875 1 94.06 159 SER A C 1
ATOM 1313 O O . SER A 1 159 ? -14.805 1.619 -3.941 1 94.06 159 SER A O 1
ATOM 1315 N N . VAL A 1 160 ? -15.961 0.181 -5.148 1 93.56 160 VAL A N 1
ATOM 1316 C CA . VAL A 1 160 ? -15.484 -0.996 -4.422 1 93.56 160 VAL A CA 1
ATOM 1317 C C . VAL A 1 160 ? -13.961 -1.019 -4.41 1 93.56 160 VAL A C 1
ATOM 1319 O O . VAL A 1 160 ? -13.32 -0.909 -5.457 1 93.56 160 VAL A O 1
ATOM 1322 N N . GLY A 1 161 ? -13.344 -1.06 -3.207 1 95.25 161 GLY A N 1
ATOM 1323 C CA . GLY A 1 161 ? -11.898 -1.139 -3.076 1 95.25 161 GLY A CA 1
ATOM 1324 C C . GLY A 1 161 ? -11.227 0.222 -3.002 1 95.25 161 GLY A C 1
ATOM 1325 O O . GLY A 1 161 ? -10 0.315 -2.961 1 95.25 161 GLY A O 1
ATOM 1326 N N . TYR A 1 162 ? -12.023 1.292 -2.932 1 96.56 162 TYR A N 1
ATOM 1327 C CA . TYR A 1 162 ? -11.43 2.623 -2.994 1 96.56 162 TYR A CA 1
ATOM 1328 C C . TYR A 1 162 ? -10.523 2.869 -1.796 1 96.56 162 TYR A C 1
ATOM 1330 O O . TYR A 1 162 ? -9.523 3.588 -1.902 1 96.56 162 TYR A O 1
ATOM 1338 N N . GLU A 1 163 ? -10.883 2.266 -0.621 1 96.38 163 GLU A N 1
ATOM 1339 C CA . GLU A 1 163 ? -10.039 2.422 0.557 1 96.38 163 GLU A CA 1
ATOM 1340 C C . GLU A 1 163 ? -8.633 1.891 0.3 1 96.38 163 GLU A C 1
ATOM 1342 O O . GLU A 1 163 ? -7.645 2.521 0.685 1 96.38 163 GLU A O 1
ATOM 1347 N N . LEU A 1 164 ? -8.562 0.746 -0.348 1 97.56 164 LEU A N 1
ATOM 1348 C CA . LEU A 1 164 ? -7.281 0.145 -0.707 1 97.56 164 LEU A CA 1
ATOM 1349 C C . LEU A 1 164 ? -6.555 0.993 -1.744 1 97.56 164 LEU A C 1
ATOM 1351 O O . LEU A 1 164 ? -5.332 1.145 -1.682 1 97.56 164 LEU A O 1
ATOM 1355 N N . MET A 1 165 ? -7.289 1.531 -2.664 1 97.88 165 MET A N 1
ATOM 1356 C CA . MET A 1 165 ? -6.703 2.391 -3.689 1 97.88 165 MET A CA 1
ATOM 1357 C C . MET A 1 165 ? -6.062 3.625 -3.062 1 97.88 165 MET A C 1
ATOM 1359 O O . MET A 1 165 ? -4.938 3.986 -3.408 1 97.88 165 MET A O 1
ATOM 1363 N N . VAL A 1 166 ? -6.762 4.254 -2.184 1 98.31 166 VAL A N 1
ATOM 1364 C CA . VAL A 1 166 ? -6.238 5.445 -1.521 1 98.31 166 VAL A CA 1
ATOM 1365 C C . VAL A 1 166 ? -4.965 5.094 -0.759 1 98.31 166 VAL A C 1
ATOM 1367 O O . VAL A 1 166 ? -3.951 5.789 -0.878 1 98.31 166 VAL A O 1
ATOM 1370 N N . LYS A 1 167 ? -4.98 4.023 -0.006 1 98.38 167 LYS A N 1
ATOM 1371 C CA . LYS A 1 167 ? -3.791 3.609 0.73 1 98.38 167 LYS A CA 1
ATOM 1372 C C . LYS A 1 167 ? -2.633 3.318 -0.218 1 98.38 167 LYS A C 1
ATOM 1374 O O . LYS A 1 167 ? -1.488 3.682 0.062 1 98.38 167 LYS A O 1
ATOM 1379 N N . ALA A 1 168 ? -2.934 2.648 -1.322 1 98.5 168 ALA A N 1
ATOM 1380 C CA . ALA A 1 168 ? -1.905 2.338 -2.312 1 98.5 168 ALA A CA 1
ATOM 1381 C C . ALA A 1 168 ? -1.265 3.609 -2.85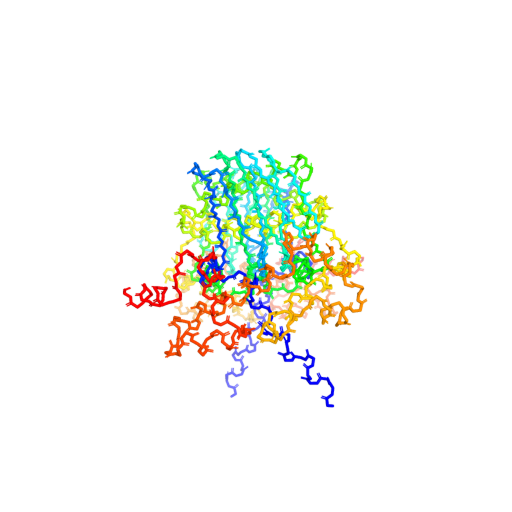7 1 98.5 168 ALA A C 1
ATOM 1383 O O . ALA A 1 168 ? -0.04 3.691 -2.984 1 98.5 168 ALA A O 1
ATOM 1384 N N . GLN A 1 169 ? -2.104 4.539 -3.178 1 98.44 169 GLN A N 1
ATOM 1385 C CA . GLN A 1 169 ? -1.61 5.793 -3.742 1 98.44 169 GLN A CA 1
ATOM 1386 C C . GLN A 1 169 ? -0.802 6.578 -2.713 1 98.44 169 GLN A C 1
ATOM 1388 O O . GLN A 1 169 ? 0.199 7.211 -3.055 1 98.44 169 GLN A O 1
ATOM 1393 N N . LEU A 1 170 ? -1.206 6.57 -1.469 1 98.62 170 LEU A N 1
ATOM 1394 C CA . LEU A 1 170 ? -0.441 7.227 -0.413 1 98.62 170 LEU A CA 1
ATOM 1395 C C . LEU A 1 170 ? 0.921 6.562 -0.238 1 98.62 170 LEU A C 1
ATOM 1397 O O . LEU A 1 170 ? 1.936 7.246 -0.093 1 98.62 170 LEU A O 1
ATOM 1401 N N . LEU A 1 171 ? 0.951 5.25 -0.252 1 98.56 171 LEU A N 1
ATOM 1402 C CA . LEU A 1 171 ? 2.213 4.523 -0.158 1 98.56 171 LEU A CA 1
ATOM 1403 C C . LEU A 1 171 ? 3.113 4.84 -1.347 1 98.56 171 LEU A C 1
ATOM 1405 O O . LEU A 1 171 ? 4.336 4.926 -1.199 1 98.56 171 LEU A O 1
ATOM 1409 N N . GLN A 1 172 ? 2.516 4.984 -2.49 1 98 172 GLN A N 1
ATOM 1410 C CA . GLN A 1 172 ? 3.277 5.363 -3.676 1 98 172 GLN A CA 1
ATOM 1411 C C . GLN A 1 172 ? 3.924 6.734 -3.5 1 98 172 GLN A C 1
ATOM 1413 O O . GLN A 1 172 ? 5.066 6.945 -3.914 1 98 172 GLN A O 1
ATOM 1418 N N . ILE A 1 173 ? 3.184 7.645 -2.916 1 98.06 173 ILE A N 1
ATOM 1419 C CA . ILE A 1 173 ? 3.713 8.977 -2.645 1 98.06 173 ILE A CA 1
ATOM 1420 C C . ILE A 1 173 ? 4.926 8.867 -1.722 1 98.06 173 ILE A C 1
ATOM 1422 O O . ILE A 1 173 ? 5.98 9.445 -2.004 1 98.06 173 ILE A O 1
ATOM 1426 N N . ILE A 1 174 ? 4.789 8.133 -0.648 1 97.88 174 ILE A N 1
ATOM 1427 C CA . ILE A 1 174 ? 5.871 7.992 0.322 1 97.88 174 ILE A CA 1
ATOM 1428 C C . ILE A 1 174 ? 7.086 7.359 -0.348 1 97.88 174 ILE A C 1
ATOM 1430 O O . ILE A 1 174 ? 8.211 7.84 -0.192 1 97.88 174 ILE A O 1
ATOM 1434 N N . ALA A 1 175 ? 6.852 6.355 -1.132 1 97.5 175 ALA A N 1
ATOM 1435 C CA . ALA A 1 175 ? 7.938 5.664 -1.823 1 97.5 175 ALA A CA 1
ATOM 1436 C C . ALA A 1 175 ? 8.664 6.605 -2.779 1 97.5 175 ALA A C 1
ATOM 1438 O O . ALA A 1 175 ? 9.898 6.602 -2.846 1 97.5 175 ALA A O 1
ATOM 1439 N N . GLN A 1 176 ? 7.914 7.363 -3.506 1 96 176 GLN A N 1
ATOM 1440 C CA . GLN A 1 176 ? 8.492 8.305 -4.461 1 96 176 GLN A CA 1
ATOM 1441 C C . GLN A 1 176 ? 9.328 9.359 -3.746 1 96 176 GLN A C 1
ATOM 1443 O O . GLN A 1 176 ? 10.406 9.727 -4.215 1 96 176 GLN A O 1
ATOM 1448 N N . MET A 1 177 ? 8.82 9.867 -2.66 1 95.75 177 MET A N 1
ATOM 1449 C CA . MET A 1 177 ? 9.547 10.891 -1.911 1 95.75 177 MET A CA 1
ATOM 1450 C C . MET A 1 177 ? 10.828 10.32 -1.317 1 95.75 177 MET A C 1
ATOM 1452 O O . MET A 1 177 ? 11.844 11.016 -1.236 1 95.75 177 MET A O 1
ATOM 1456 N N . LEU A 1 178 ? 10.797 9.086 -0.886 1 94.44 178 LEU A N 1
ATOM 1457 C CA . LEU A 1 178 ? 12.008 8.414 -0.419 1 94.44 178 LEU A CA 1
ATOM 1458 C C . LEU A 1 178 ? 13.023 8.289 -1.546 1 94.44 178 LEU A C 1
ATOM 1460 O O . LEU A 1 178 ? 14.211 8.578 -1.354 1 94.44 178 LEU A O 1
ATOM 1464 N N . CYS A 1 179 ? 12.547 7.875 -2.645 1 93.38 179 CYS A N 1
ATOM 1465 C CA . CYS A 1 179 ? 13.398 7.656 -3.809 1 93.38 179 CYS A CA 1
ATOM 1466 C C . CYS A 1 179 ? 14.125 8.938 -4.199 1 93.38 179 CYS A C 1
ATOM 1468 O O . CYS A 1 179 ? 15.281 8.898 -4.609 1 93.38 179 CYS A O 1
ATOM 1470 N N . GLN A 1 180 ? 13.492 10.016 -4.031 1 91.06 180 GLN A N 1
ATOM 1471 C CA . GLN A 1 180 ? 14.055 11.312 -4.418 1 91.06 180 GLN A CA 1
ATOM 1472 C C . GLN A 1 180 ? 14.766 11.977 -3.246 1 91.06 180 GLN A C 1
ATOM 1474 O O . GLN A 1 180 ? 15.102 13.156 -3.309 1 91.06 180 GLN A O 1
ATOM 1479 N N . HIS A 1 181 ? 14.828 11.359 -2.143 1 87.69 181 HIS A N 1
ATOM 1480 C CA . HIS A 1 181 ? 15.562 11.789 -0.957 1 87.69 181 HIS A CA 1
ATOM 1481 C C . HIS A 1 181 ? 14.945 13.047 -0.353 1 87.69 181 HIS A C 1
ATOM 1483 O O . HIS A 1 181 ? 15.664 13.938 0.096 1 87.69 181 HIS A O 1
ATOM 1489 N N . GLN A 1 182 ? 13.648 13.047 -0.462 1 85.62 182 GLN A N 1
ATOM 1490 C CA . GLN A 1 182 ? 12.938 14.188 0.115 1 85.62 182 GLN A CA 1
ATOM 1491 C C . GLN A 1 182 ? 12.539 13.914 1.562 1 85.62 182 GLN A C 1
ATOM 1493 O O . GLN A 1 182 ? 12.414 14.844 2.363 1 85.62 182 GLN A O 1
ATOM 1498 N N . ILE A 1 183 ? 12.305 12.711 1.817 1 84.19 183 ILE A N 1
ATOM 1499 C CA . ILE A 1 183 ? 12.125 12.297 3.205 1 84.19 183 ILE A CA 1
ATOM 1500 C C . ILE A 1 183 ? 13.484 12.023 3.842 1 84.19 183 ILE A C 1
ATOM 1502 O O . ILE A 1 183 ? 14.227 11.148 3.389 1 84.19 183 ILE A O 1
ATOM 1506 N N . VAL A 1 184 ? 13.867 12.867 4.766 1 77.62 184 VAL A N 1
ATOM 1507 C CA . VAL A 1 184 ? 15.242 12.812 5.254 1 77.62 184 VAL A CA 1
ATOM 1508 C C . VAL A 1 184 ? 15.25 12.68 6.773 1 77.62 184 VAL A C 1
ATOM 1510 O O . VAL A 1 184 ? 14.258 12.992 7.434 1 77.62 184 VAL A O 1
ATOM 1513 N N . SER A 1 185 ? 16.391 12.008 7.172 1 72.88 185 SER A N 1
ATOM 1514 C CA . SER A 1 185 ? 16.609 11.844 8.609 1 72.88 185 SER A CA 1
ATOM 1515 C C . SER A 1 185 ? 16.781 13.188 9.297 1 72.88 185 SER A C 1
ATOM 1517 O O . SER A 1 185 ? 17.422 14.102 8.758 1 72.88 185 SER A O 1
ATOM 1519 N N . VAL A 1 186 ? 15.883 13.422 10.117 1 60.84 186 VAL A N 1
ATOM 1520 C CA . VAL A 1 186 ? 16.078 14.617 10.938 1 60.84 186 VAL A CA 1
ATOM 1521 C C . VAL A 1 186 ? 17.094 14.328 12.031 1 60.84 186 VAL A C 1
ATOM 1523 O O . VAL A 1 186 ? 16.953 13.359 12.781 1 60.84 186 VAL A O 1
ATOM 1526 N N . GLN A 1 187 ? 18.453 14.398 11.641 1 50.47 187 GLN A N 1
ATOM 1527 C CA . GLN A 1 187 ? 19.344 14.258 12.781 1 50.47 187 GLN A CA 1
ATOM 1528 C C . GLN A 1 187 ? 18.641 14.656 14.078 1 50.47 187 GLN A C 1
ATOM 1530 O O . GLN A 1 187 ? 19.062 14.242 15.164 1 50.47 187 GLN A O 1
ATOM 1535 N N . HIS A 1 188 ? 18.125 15.844 14.219 1 43.03 188 HIS A N 1
ATOM 1536 C CA . HIS A 1 188 ? 17.656 16.406 15.477 1 43.03 188 HIS A CA 1
ATOM 1537 C C . HIS A 1 188 ? 16.219 16.016 15.773 1 43.03 188 HIS A C 1
ATOM 1539 O O . HIS A 1 188 ? 15.414 15.852 14.852 1 43.03 188 HIS A O 1
ATOM 1545 N N . SER A 1 189 ? 15.836 15.297 16.859 1 44.72 189 SER A N 1
ATOM 1546 C CA . SER A 1 189 ? 14.555 15.172 17.531 1 44.72 189 SER A CA 1
ATOM 1547 C C . SER A 1 189 ? 13.594 16.281 17.109 1 44.72 189 SER A C 1
ATOM 1549 O O . SER A 1 189 ? 14.023 17.328 16.625 1 44.72 189 SER A O 1
ATOM 1551 N N . PRO A 1 190 ? 12.32 16.047 16.938 1 47.56 190 PRO A N 1
ATOM 1552 C CA . PRO A 1 190 ? 11.609 17.328 16.844 1 47.56 190 PRO A CA 1
ATOM 1553 C C . PRO A 1 190 ? 12.453 18.5 17.328 1 47.56 190 PRO A C 1
ATOM 1555 O O . PRO A 1 190 ? 13.203 18.375 18.297 1 47.56 190 PRO A O 1
ATOM 1558 N N . SER A 1 191 ? 12.797 19.422 16.406 1 50.56 191 SER A N 1
ATOM 1559 C CA . SER A 1 191 ? 13.664 20.5 16.875 1 50.56 191 SER A CA 1
ATOM 1560 C C . SER A 1 191 ? 13.375 20.859 18.328 1 50.56 191 SER A C 1
ATOM 1562 O O . SER A 1 191 ? 12.234 20.766 18.781 1 50.56 191 SER A O 1
ATOM 1564 N N . GLU A 1 192 ? 14.359 20.719 19.125 1 57.22 192 GLU A N 1
ATOM 1565 C CA . GLU A 1 192 ? 14.25 21.203 20.5 1 57.22 192 GLU A CA 1
ATOM 1566 C C . GLU A 1 192 ? 13.242 22.359 20.594 1 57.22 192 GLU A C 1
ATOM 1568 O O . GLU A 1 192 ? 12.484 22.438 21.562 1 57.22 192 GLU A O 1
ATOM 1573 N N . LYS A 1 193 ? 13.203 23 19.469 1 59.53 193 LYS A N 1
ATOM 1574 C CA . LYS A 1 193 ? 12.312 24.172 19.438 1 59.53 193 LYS A CA 1
ATOM 1575 C C . LYS A 1 193 ? 10.852 23.734 19.312 1 59.53 193 LYS A C 1
ATOM 1577 O O . LYS A 1 193 ? 9.984 24.297 19.984 1 59.53 193 LYS A O 1
ATOM 1582 N N . SER A 1 194 ? 10.672 22.781 18.516 1 61.62 194 SER A N 1
ATOM 1583 C CA . SER A 1 194 ? 9.297 22.328 18.344 1 61.62 194 SER A CA 1
ATOM 1584 C C . SER A 1 194 ? 8.773 21.625 19.594 1 61.62 194 SER A C 1
ATOM 1586 O O . SER A 1 194 ? 7.625 21.828 19.984 1 61.62 194 SER A O 1
ATOM 1588 N N . LYS A 1 195 ? 9.617 20.891 20.078 1 65.06 195 LYS A N 1
ATOM 1589 C CA . LYS A 1 195 ? 9.242 20.234 21.344 1 65.06 195 LYS A CA 1
ATOM 1590 C C . LYS A 1 195 ? 8.938 21.266 22.422 1 65.06 195 LYS A C 1
ATOM 1592 O O . LYS A 1 195 ? 7.961 21.125 23.156 1 65.06 195 LYS A O 1
ATOM 1597 N N . ARG A 1 196 ? 9.758 22.312 22.438 1 73.06 196 ARG A N 1
ATOM 1598 C CA . ARG A 1 196 ? 9.586 23.359 23.438 1 73.06 196 ARG A CA 1
ATOM 1599 C C . ARG A 1 196 ? 8.266 24.094 23.219 1 73.06 196 ARG A C 1
ATOM 1601 O O . ARG A 1 196 ? 7.547 24.375 24.188 1 73.06 196 ARG A O 1
ATOM 1608 N N . LEU A 1 197 ? 8.031 24.359 22.016 1 75.25 197 LEU A N 1
ATOM 1609 C CA . LEU A 1 197 ? 6.773 25.047 21.734 1 75.25 197 LEU A CA 1
ATOM 1610 C C . LEU A 1 197 ? 5.582 24.172 22.109 1 75.25 197 LEU A C 1
ATOM 1612 O O . LEU A 1 197 ? 4.621 24.656 22.719 1 75.25 197 LEU A O 1
ATOM 1616 N N . LYS A 1 198 ? 5.742 22.984 21.766 1 71.56 198 LYS A N 1
ATOM 1617 C CA . LYS A 1 198 ? 4.664 22.062 22.125 1 71.56 198 LYS A CA 1
ATOM 1618 C C . LYS A 1 198 ? 4.465 22.016 23.641 1 71.56 198 LYS A C 1
ATOM 1620 O O . LYS A 1 198 ? 3.33 22 24.125 1 71.56 198 LYS A O 1
ATOM 1625 N N . GLU A 1 199 ? 5.539 22 24.281 1 75.94 199 GLU A N 1
ATOM 1626 C CA . GLU A 1 199 ? 5.477 22.016 25.734 1 75.94 199 GLU A CA 1
ATOM 1627 C C . GLU A 1 199 ? 4.824 23.297 26.25 1 75.94 199 GLU A C 1
ATOM 1629 O O . GLU A 1 199 ? 4.035 23.25 27.203 1 75.94 199 GLU A O 1
ATOM 1634 N N . MET A 1 200 ? 5.164 24.438 25.641 1 81.12 200 MET A N 1
ATOM 1635 C CA . MET A 1 200 ? 4.598 25.734 26.016 1 81.12 200 MET A CA 1
ATOM 1636 C C . MET A 1 200 ? 3.088 25.734 25.812 1 81.12 200 MET A C 1
ATOM 1638 O O . MET A 1 200 ? 2.336 26.141 26.703 1 81.12 200 MET A O 1
ATOM 1642 N N . LEU A 1 201 ? 2.77 25.266 24.703 1 80 201 LEU A N 1
ATOM 1643 C CA . LEU A 1 201 ? 1.354 25.281 24.359 1 80 201 LEU A CA 1
ATOM 1644 C C . LEU A 1 201 ? 0.562 24.344 25.266 1 80 201 LEU A C 1
ATOM 1646 O O . LEU A 1 201 ? -0.535 24.688 25.703 1 80 201 LEU A O 1
ATOM 1650 N N . HIS A 1 202 ? 1.192 23.359 25.625 1 74.56 202 HIS A N 1
ATOM 1651 C CA . HIS A 1 202 ? 0.573 22.406 26.547 1 74.56 202 HIS A CA 1
ATOM 1652 C C . HIS A 1 202 ? 0.4 23.016 27.938 1 74.56 202 HIS A C 1
ATOM 1654 O O . HIS A 1 202 ? -0.64 22.828 28.578 1 74.56 202 HIS A O 1
ATOM 1660 N N . PHE A 1 203 ? 1.416 23.625 28.297 1 83.06 203 PHE A N 1
ATOM 1661 C CA . PHE A 1 203 ? 1.396 24.312 29.594 1 83.06 203 PHE A CA 1
ATOM 1662 C C . PHE A 1 203 ? 0.258 25.312 29.656 1 83.06 203 PHE A C 1
ATOM 1664 O O . PHE A 1 203 ? -0.496 25.359 30.641 1 83.06 203 PHE A O 1
ATOM 1671 N N . ILE A 1 204 ? 0.086 26.047 28.609 1 85.25 204 ILE A N 1
ATOM 1672 C CA . ILE A 1 204 ? -0.933 27.094 28.547 1 85.25 204 ILE A CA 1
ATOM 1673 C C . ILE A 1 204 ? -2.322 26.453 28.578 1 85.25 204 ILE A C 1
ATOM 1675 O O . ILE A 1 204 ? -3.203 26.922 29.312 1 85.25 204 ILE A O 1
ATOM 1679 N N . GLN A 1 205 ? -2.484 25.422 27.922 1 79.38 205 GLN A N 1
ATOM 1680 C CA . GLN A 1 205 ? -3.781 24.766 27.844 1 79.38 205 GLN A CA 1
ATOM 1681 C C . GLN A 1 205 ? -4.168 24.156 29.188 1 79.38 205 GLN A C 1
ATOM 1683 O O . GLN A 1 205 ? -5.344 24.141 29.547 1 79.38 205 GLN A O 1
ATOM 1688 N N . ARG A 1 206 ? -3.148 23.781 29.844 1 78.12 206 ARG A N 1
ATOM 1689 C CA . ARG A 1 206 ? -3.375 23.125 31.125 1 78.12 206 ARG A CA 1
ATOM 1690 C C . ARG A 1 206 ? -3.613 24.141 32.219 1 78.12 206 ARG A C 1
ATOM 1692 O O . ARG A 1 206 ? -4.348 23.875 33.188 1 78.12 206 ARG A O 1
ATOM 1699 N N . HIS A 1 207 ? -3.076 25.219 32.031 1 88.56 207 HIS A N 1
ATOM 1700 C CA . HIS A 1 207 ? -3.078 26.188 33.125 1 88.56 207 HIS A CA 1
ATOM 1701 C C . HIS A 1 207 ? -3.748 27.5 32.688 1 88.56 207 HIS A C 1
ATOM 1703 O O . HIS A 1 207 ? -3.451 28.562 33.219 1 88.56 207 HIS A O 1
ATOM 1709 N N . TYR A 1 208 ? -4.586 27.281 31.672 1 89.19 208 TYR A N 1
ATOM 1710 C CA . TYR A 1 208 ? -5.152 28.484 31.078 1 89.19 208 TYR A CA 1
ATOM 1711 C C . TYR A 1 208 ? -5.875 29.328 32.125 1 89.19 208 TYR A C 1
ATOM 1713 O O . TYR A 1 208 ? -5.988 30.547 31.969 1 89.19 208 TYR A O 1
ATOM 1721 N N . ALA A 1 209 ? -6.406 28.672 33.125 1 90.69 209 ALA A N 1
ATOM 1722 C CA . ALA A 1 209 ? -7.227 29.375 34.094 1 90.69 209 ALA A CA 1
ATOM 1723 C C . ALA A 1 209 ? -6.355 30.078 35.125 1 90.69 209 ALA A C 1
ATOM 1725 O O . ALA A 1 209 ? -6.844 30.922 35.906 1 90.69 209 ALA A O 1
ATOM 1726 N N . ALA A 1 210 ? -5.094 29.75 35.188 1 90.56 210 ALA A N 1
ATOM 1727 C CA . ALA A 1 210 ? -4.148 30.375 36.125 1 90.56 210 ALA A CA 1
ATOM 1728 C C . ALA A 1 210 ? -3.682 31.734 35.594 1 90.56 210 ALA A C 1
ATOM 1730 O O . ALA A 1 210 ? -3.91 32.062 34.438 1 90.56 210 ALA A O 1
ATOM 1731 N N . PRO A 1 211 ? -3.189 32.562 36.5 1 90.88 211 PRO A N 1
ATOM 1732 C CA . PRO A 1 211 ? -2.658 33.844 36.031 1 90.88 211 PRO A CA 1
ATOM 1733 C C . PRO A 1 211 ? -1.339 33.688 35.281 1 90.88 211 PRO A C 1
ATOM 1735 O O . PRO A 1 211 ? -0.276 34.031 35.812 1 90.88 211 PRO A O 1
ATOM 1738 N N . LEU A 1 212 ? -1.456 33.281 34.062 1 92.12 212 LEU A N 1
ATOM 1739 C CA . LEU A 1 212 ? -0.291 33.094 33.219 1 92.12 212 LEU A CA 1
ATOM 1740 C C . LEU A 1 212 ? 0.143 34.406 32.594 1 92.12 212 LEU A C 1
ATOM 1742 O O . LEU A 1 212 ? -0.568 34.969 31.75 1 92.12 212 LEU A O 1
ATOM 1746 N N . THR A 1 213 ? 1.26 34.938 33.125 1 92.88 213 THR A N 1
ATOM 1747 C CA . THR A 1 213 ? 1.87 36.125 32.562 1 92.88 213 THR A CA 1
ATOM 1748 C C . THR A 1 213 ? 3.121 35.781 31.75 1 92.88 213 THR A C 1
ATOM 1750 O O . THR A 1 213 ? 3.586 34.625 31.797 1 92.88 213 THR A O 1
ATOM 1753 N N . ILE A 1 214 ? 3.557 36.719 30.984 1 93.31 214 ILE A N 1
ATOM 1754 C CA . ILE A 1 214 ? 4.797 36.531 30.25 1 93.31 214 ILE A CA 1
ATOM 1755 C C . ILE A 1 214 ? 5.93 36.156 31.203 1 93.31 214 ILE A C 1
ATOM 1757 O O . ILE A 1 214 ? 6.758 35.312 30.891 1 93.31 214 ILE A O 1
ATOM 1761 N N . THR A 1 215 ? 5.891 36.812 32.406 1 93.44 215 THR A N 1
ATOM 1762 C CA . THR A 1 215 ? 6.91 36.531 33.406 1 93.44 215 THR A CA 1
ATOM 1763 C C . THR A 1 215 ? 6.852 35.094 33.875 1 93.44 215 THR A C 1
ATOM 1765 O O . THR A 1 215 ? 7.879 34.406 33.938 1 93.44 215 THR A O 1
ATOM 1768 N N . VAL A 1 216 ? 5.695 34.656 34.156 1 92.69 216 VAL A N 1
ATOM 1769 C CA . VAL A 1 216 ? 5.488 33.281 34.625 1 92.69 216 VAL A CA 1
ATOM 1770 C C . VAL A 1 216 ? 5.941 32.281 33.562 1 92.69 216 VAL A C 1
ATOM 1772 O O . VAL A 1 216 ? 6.633 31.312 33.875 1 92.69 216 VAL A O 1
ATOM 1775 N N . MET A 1 217 ? 5.543 32.5 32.344 1 93.25 217 MET A N 1
ATOM 1776 C CA . MET A 1 217 ? 5.867 31.609 31.25 1 93.25 217 MET A CA 1
ATOM 1777 C C . MET A 1 217 ? 7.367 31.594 30.969 1 93.25 217 MET A C 1
ATOM 1779 O O . MET A 1 217 ? 7.953 30.531 30.766 1 93.25 217 MET A O 1
ATOM 1783 N N . ALA A 1 218 ? 7.957 32.75 30.938 1 92.81 218 ALA A N 1
ATOM 1784 C CA . ALA A 1 218 ? 9.398 32.875 30.719 1 92.81 218 ALA A CA 1
ATOM 1785 C C . ALA A 1 218 ? 10.18 32.062 31.766 1 92.81 218 ALA A C 1
ATOM 1787 O O . ALA A 1 218 ? 11.125 31.359 31.438 1 92.81 218 ALA A O 1
ATOM 1788 N N . GLU A 1 219 ? 9.773 32.188 33.031 1 91.75 219 GLU A N 1
ATOM 1789 C CA . GLU A 1 219 ? 10.422 31.469 34.094 1 91.75 219 GLU A CA 1
ATOM 1790 C C . GLU A 1 219 ? 10.219 29.969 33.969 1 91.75 219 GLU A C 1
ATOM 1792 O O . GLU A 1 219 ? 11.164 29.188 34.125 1 91.75 219 GLU A O 1
ATOM 1797 N N . GLN A 1 220 ? 9.031 29.609 33.625 1 89.69 220 GLN A N 1
ATOM 1798 C CA . GLN A 1 220 ? 8.672 28.203 33.5 1 89.69 220 GLN A CA 1
ATOM 1799 C C . GLN A 1 220 ? 9.516 27.516 32.438 1 89.69 220 GLN A C 1
ATOM 1801 O O . GLN A 1 220 ? 9.844 26.328 32.562 1 89.69 220 GLN A O 1
ATOM 1806 N N . PHE A 1 221 ? 9.828 28.188 31.422 1 89.5 221 PHE A N 1
ATOM 1807 C CA . PHE A 1 221 ? 10.5 27.562 30.281 1 89.5 221 PHE A CA 1
ATOM 1808 C C . PHE A 1 221 ? 11.93 28.078 30.156 1 89.5 221 PHE A C 1
ATOM 1810 O O . PHE A 1 221 ? 12.539 27.969 29.094 1 89.5 221 PHE A O 1
ATOM 1817 N N . HIS A 1 222 ? 12.375 28.688 31.219 1 90.12 222 HIS A N 1
ATOM 1818 C CA . HIS A 1 222 ? 13.766 29.109 31.406 1 90.12 222 HIS A CA 1
ATOM 1819 C C . HIS A 1 222 ? 14.211 30.031 30.266 1 90.12 222 HIS A C 1
ATOM 1821 O O . HIS A 1 222 ? 15.266 29.828 29.672 1 90.12 222 HIS A O 1
ATOM 1827 N N . MET A 1 223 ? 13.391 31.047 30.047 1 89 223 MET A N 1
ATOM 1828 C CA . MET A 1 223 ? 13.664 32.062 29.031 1 89 223 MET A CA 1
ATOM 1829 C C . MET A 1 223 ? 13.562 33.469 29.641 1 89 223 MET A C 1
ATOM 1831 O O . MET A 1 223 ? 12.969 33.656 30.703 1 89 223 MET A O 1
ATOM 1835 N N . SER A 1 224 ? 14.234 34.438 29 1 92.06 224 SER A N 1
ATOM 1836 C CA . SER A 1 224 ? 13.938 35.844 29.328 1 92.06 224 SER A CA 1
ATOM 1837 C C . SER A 1 224 ? 12.57 36.25 28.797 1 92.06 224 SER A C 1
ATOM 1839 O O . SER A 1 224 ? 12.062 35.656 27.844 1 92.06 224 SER A O 1
ATOM 1841 N N . GLU A 1 225 ? 11.945 37.219 29.422 1 92.12 225 GLU A N 1
ATOM 1842 C CA . GLU A 1 225 ? 10.625 37.688 29.016 1 92.12 225 GLU A CA 1
ATOM 1843 C C . GLU A 1 225 ? 10.641 38.156 27.562 1 92.12 225 GLU A C 1
ATOM 1845 O O . GLU A 1 225 ? 9.711 37.875 26.797 1 92.12 225 GLU A O 1
ATOM 1850 N N . LYS A 1 226 ? 11.758 38.781 27.234 1 91.69 226 LYS A N 1
ATOM 1851 C CA . LYS A 1 226 ? 11.891 39.312 25.859 1 91.69 226 LYS A CA 1
ATOM 1852 C C . LYS A 1 226 ? 11.992 38.156 24.859 1 91.69 226 LYS A C 1
ATOM 1854 O O . LYS A 1 226 ? 11.32 38.156 23.828 1 91.69 226 LYS A O 1
ATOM 1859 N N . TYR A 1 227 ? 12.789 37.25 25.234 1 88.25 227 TYR A N 1
ATOM 1860 C CA . TYR A 1 227 ? 12.969 36.125 24.344 1 88.25 227 TYR A CA 1
ATOM 1861 C C . TYR A 1 227 ? 11.695 35.281 24.25 1 88.25 227 TYR A C 1
ATOM 1863 O O . TYR A 1 227 ? 11.305 34.875 23.156 1 88.25 227 TYR A O 1
ATOM 1871 N N . PHE A 1 228 ? 11.031 35.094 25.312 1 90.69 228 PHE A N 1
ATOM 1872 C CA . PHE A 1 228 ? 9.789 34.312 25.297 1 90.69 228 PHE A CA 1
ATOM 1873 C C . PHE A 1 228 ? 8.75 35 24.406 1 90.69 228 PHE A C 1
ATOM 1875 O O . PHE A 1 228 ? 8.133 34.344 23.547 1 90.69 228 PHE A O 1
ATOM 1882 N N . SER A 1 229 ? 8.586 36.25 24.641 1 89.31 229 SER A N 1
ATOM 1883 C CA . SER A 1 229 ? 7.578 37 23.875 1 89.31 229 SER A CA 1
ATOM 1884 C C . SER A 1 229 ? 7.848 36.906 22.375 1 89.31 229 SER A C 1
ATOM 1886 O O . SER A 1 229 ? 6.938 36.625 21.594 1 89.31 229 SER A O 1
ATOM 1888 N N . ARG A 1 230 ? 9.094 37.094 22.047 1 83.56 230 ARG A N 1
ATOM 1889 C CA . ARG A 1 230 ? 9.469 37.031 20.641 1 83.56 230 ARG A CA 1
ATOM 1890 C C . ARG A 1 230 ? 9.312 35.625 20.078 1 83.56 230 ARG A C 1
ATOM 1892 O O . ARG A 1 230 ? 8.719 35.438 19.016 1 83.56 230 ARG A O 1
ATOM 1899 N N . TYR A 1 231 ? 9.805 34.75 20.828 1 79.56 231 TYR A N 1
ATOM 1900 C CA . TYR A 1 231 ? 9.742 33.344 20.422 1 79.56 231 TYR A CA 1
ATOM 1901 C C . TYR A 1 231 ? 8.305 32.906 20.219 1 79.56 231 TYR A C 1
ATOM 1903 O O . TYR A 1 231 ? 7.977 32.281 19.203 1 79.56 231 TYR A O 1
ATOM 1911 N N . PHE A 1 232 ? 7.469 33.219 21.188 1 84.81 232 PHE A N 1
ATOM 1912 C CA . PHE A 1 232 ? 6.078 32.781 21.156 1 84.81 232 PHE A CA 1
ATOM 1913 C C . PHE A 1 232 ? 5.352 33.375 19.969 1 84.81 232 PHE A C 1
ATOM 1915 O O . PHE A 1 232 ? 4.613 32.688 19.25 1 84.81 232 PHE A O 1
ATOM 1922 N N . ARG A 1 233 ? 5.586 34.625 19.797 1 77.56 233 ARG A N 1
ATOM 1923 C CA . ARG A 1 233 ? 4.945 35.312 18.688 1 77.56 233 ARG A CA 1
ATOM 1924 C C . ARG A 1 233 ? 5.371 34.719 17.344 1 77.56 233 ARG A C 1
ATOM 1926 O O . ARG A 1 233 ? 4.531 34.469 16.484 1 77.56 233 ARG A O 1
ATOM 1933 N N . ILE A 1 234 ? 6.609 34.469 17.266 1 67.94 234 ILE A N 1
ATOM 1934 C CA . ILE A 1 234 ? 7.137 33.938 16.016 1 67.94 234 ILE A CA 1
ATOM 1935 C C . ILE A 1 234 ? 6.625 32.531 15.805 1 67.94 234 ILE A C 1
ATOM 1937 O O . ILE A 1 234 ? 6.211 32.156 14.703 1 67.94 234 ILE A O 1
ATOM 1941 N N . ALA A 1 235 ? 6.609 31.875 16.906 1 70.25 235 ALA A N 1
ATOM 1942 C CA . ALA A 1 235 ? 6.285 30.453 16.828 1 70.25 235 ALA A CA 1
ATOM 1943 C C . ALA A 1 235 ? 4.793 30.234 16.578 1 70.25 235 ALA A C 1
ATOM 1945 O O . ALA A 1 235 ? 4.398 29.297 15.898 1 70.25 235 ALA A O 1
ATOM 1946 N N . THR A 1 236 ? 3.898 31.125 17.156 1 70.06 236 THR A N 1
ATOM 1947 C CA . THR A 1 236 ? 2.461 30.875 17.125 1 70.06 236 THR A CA 1
ATOM 1948 C C . THR A 1 236 ? 1.77 31.844 16.172 1 70.06 236 THR A C 1
ATOM 1950 O O . THR A 1 236 ? 0.61 31.656 15.805 1 70.06 236 THR A O 1
ATOM 1953 N N . GLY A 1 237 ? 2.451 32.938 15.773 1 64.75 237 GLY A N 1
ATOM 1954 C CA . GLY A 1 237 ? 1.89 33.969 14.906 1 64.75 237 GLY A CA 1
ATOM 1955 C C . GLY A 1 237 ? 1.107 35.031 15.656 1 64.75 237 GLY A C 1
ATOM 1956 O O . GLY A 1 237 ? 0.561 35.938 15.055 1 64.75 237 GLY A O 1
ATOM 1957 N N . GLN A 1 238 ? 1.006 34.844 16.938 1 71.94 238 GLN A N 1
ATOM 1958 C CA . GLN A 1 238 ? 0.328 35.844 17.781 1 71.94 238 GLN A CA 1
ATOM 1959 C C . GLN A 1 238 ? 1.024 36 19.125 1 71.94 238 GLN A C 1
ATOM 1961 O O . GLN A 1 238 ? 1.833 35.156 19.516 1 71.94 238 GLN A O 1
ATOM 1966 N N . ASN A 1 239 ? 0.809 37.188 19.734 1 84.75 239 ASN A N 1
ATOM 1967 C CA . ASN A 1 239 ? 1.409 37.375 21.047 1 84.75 239 ASN A CA 1
ATOM 1968 C C . ASN A 1 239 ? 0.785 36.469 22.094 1 84.75 239 ASN A C 1
ATOM 1970 O O . ASN A 1 239 ? -0.313 35.938 21.891 1 84.75 239 ASN A O 1
ATOM 1974 N N . PHE A 1 240 ? 1.543 36.219 23.172 1 89.44 240 PHE A N 1
ATOM 1975 C CA . PHE A 1 240 ? 1.174 35.281 24.203 1 89.44 240 PHE A CA 1
ATOM 1976 C C . PHE A 1 240 ? -0.21 35.594 24.766 1 89.44 240 PHE A C 1
ATOM 1978 O O . PHE A 1 240 ? -1.057 34.719 24.875 1 89.44 240 PHE A O 1
ATOM 1985 N N . THR A 1 241 ? -0.476 36.875 25.031 1 89.38 241 THR A N 1
ATOM 1986 C CA . THR A 1 241 ? -1.733 37.281 25.641 1 89.38 241 THR A CA 1
ATOM 1987 C C . THR A 1 241 ? -2.912 36.969 24.719 1 89.38 241 THR A C 1
ATOM 1989 O O . THR A 1 241 ? -3.949 36.469 25.172 1 89.38 241 THR A O 1
ATOM 1992 N N . ALA A 1 242 ? -2.732 37.25 23.438 1 86.06 242 ALA A N 1
ATOM 1993 C CA . ALA A 1 242 ? -3.779 36.969 22.469 1 86.06 242 ALA A CA 1
ATOM 1994 C C . ALA A 1 242 ? -4.066 35.469 22.391 1 86.06 242 ALA A C 1
ATOM 1996 O O . ALA A 1 242 ? -5.227 35.062 22.344 1 86.06 242 ALA A O 1
ATOM 1997 N N . TYR A 1 243 ? -2.945 34.75 22.406 1 86.19 243 TYR A N 1
ATOM 1998 C CA . TYR A 1 243 ? -3.098 33.312 22.344 1 86.19 243 TYR A CA 1
ATOM 1999 C C . TYR A 1 243 ? -3.82 32.781 23.578 1 86.19 243 TYR A C 1
ATOM 2001 O O . TYR A 1 243 ? -4.734 31.953 23.469 1 86.19 243 TYR A O 1
ATOM 2009 N N . LEU A 1 244 ? -3.383 33.219 24.734 1 89.25 244 LEU A N 1
ATOM 2010 C CA . LEU A 1 244 ? -3.996 32.812 26 1 89.25 244 LEU A CA 1
ATOM 2011 C C . LEU A 1 244 ? -5.484 33.125 26.016 1 89.25 244 LEU A C 1
ATOM 2013 O O . LEU A 1 244 ? -6.309 32.312 26.406 1 89.25 244 LEU A O 1
ATOM 2017 N N . ASN A 1 245 ? -5.832 34.25 25.531 1 89.25 245 ASN A N 1
ATOM 2018 C CA . ASN A 1 245 ? -7.23 34.656 25.469 1 89.25 245 ASN A CA 1
ATOM 2019 C C . ASN A 1 245 ? -8.039 33.75 24.547 1 89.25 245 ASN A C 1
ATOM 2021 O O . ASN A 1 245 ? -9.188 33.406 24.844 1 89.25 245 ASN A O 1
ATOM 2025 N N . ALA A 1 246 ? -7.402 33.469 23.453 1 84.38 246 ALA A N 1
ATOM 2026 C CA . ALA A 1 246 ? -8.086 32.594 22.516 1 84.38 246 ALA A CA 1
ATOM 2027 C C . ALA A 1 246 ? -8.414 31.25 23.156 1 84.38 246 ALA A C 1
ATOM 2029 O O . ALA A 1 246 ? -9.523 30.734 23 1 84.38 246 ALA A O 1
ATOM 2030 N N . VAL A 1 247 ? -7.457 30.719 23.828 1 85 247 VAL A N 1
ATOM 2031 C CA . VAL A 1 247 ? -7.641 29.438 24.516 1 85 247 VAL A CA 1
ATOM 2032 C C . VAL A 1 247 ? -8.75 29.562 25.562 1 85 247 VAL A C 1
ATOM 2034 O O . VAL A 1 247 ? -9.648 28.734 25.641 1 85 247 VAL A O 1
ATOM 2037 N N . ARG A 1 248 ? -8.672 30.578 26.312 1 89.56 248 ARG A N 1
ATOM 2038 C CA . ARG A 1 248 ? -9.625 30.812 27.391 1 89.56 248 ARG A CA 1
ATOM 2039 C C . ARG A 1 248 ? -11.039 31 26.844 1 89.56 248 ARG A C 1
ATOM 2041 O O . ARG A 1 248 ? -12 30.453 27.391 1 89.56 248 ARG A O 1
ATOM 2048 N N . ILE A 1 249 ? -11.133 31.672 25.766 1 87.25 249 ILE A N 1
ATOM 2049 C CA . ILE A 1 249 ? -12.445 31.938 25.172 1 87.25 249 ILE A CA 1
ATOM 2050 C C . ILE A 1 249 ? -13.023 30.641 24.594 1 87.25 249 ILE A C 1
ATOM 2052 O O . ILE A 1 249 ? -14.227 30.391 24.719 1 87.25 249 ILE A O 1
ATOM 2056 N N . GLU A 1 250 ? -12.195 29.922 24.016 1 81.44 250 GLU A N 1
ATOM 2057 C CA . GLU A 1 250 ? -12.641 28.641 23.5 1 81.44 250 GLU A CA 1
ATOM 2058 C C . GLU A 1 250 ? -13.227 27.766 24.625 1 81.44 250 GLU A C 1
ATOM 2060 O O . GLU A 1 250 ? -14.273 27.156 24.438 1 81.44 250 GLU A O 1
ATOM 2065 N N . LYS A 1 251 ? -12.562 27.734 25.719 1 83.5 251 LYS A N 1
ATOM 2066 C CA . LYS A 1 251 ? -13.047 26.984 26.875 1 83.5 251 LYS A CA 1
ATOM 2067 C C . LYS A 1 251 ? -14.352 27.594 27.406 1 83.5 251 LYS A C 1
ATOM 2069 O O . LYS A 1 251 ? -15.266 26.859 27.781 1 83.5 251 LYS A O 1
ATOM 2074 N N . ALA A 1 252 ? -14.398 28.781 27.344 1 88 252 ALA A N 1
ATOM 2075 C CA . ALA A 1 252 ? -15.602 29.469 27.797 1 88 252 ALA A CA 1
ATOM 2076 C C . ALA A 1 252 ? -16.797 29.141 26.906 1 88 252 ALA A C 1
ATOM 2078 O O . ALA A 1 252 ? -17.906 28.922 27.391 1 88 252 ALA A O 1
ATOM 2079 N N . GLN A 1 253 ? -16.469 29.062 25.625 1 83.44 253 GLN A N 1
ATOM 2080 C CA . GLN A 1 253 ? -17.516 28.703 24.672 1 83.44 253 GLN A CA 1
ATOM 2081 C C . GLN A 1 253 ? -18.094 27.328 25 1 83.44 253 GLN A C 1
ATOM 2083 O O . GLN A 1 253 ? -19.312 27.141 25 1 83.44 253 GLN A O 1
ATOM 2088 N N . ALA A 1 254 ? -17.266 26.5 25.281 1 77.19 254 ALA A N 1
ATOM 2089 C CA . ALA A 1 254 ? -17.688 25.125 25.594 1 77.19 254 ALA A CA 1
ATOM 2090 C C . ALA A 1 254 ? -18.516 25.094 26.875 1 77.19 254 ALA A C 1
ATOM 2092 O O . ALA A 1 254 ? -19.562 24.453 26.906 1 77.19 254 ALA A O 1
ATOM 2093 N N . LEU A 1 255 ? -18.094 25.797 27.828 1 84.25 255 LEU A N 1
ATOM 2094 C CA . LEU A 1 255 ? -18.781 25.828 29.109 1 84.25 255 LEU A CA 1
ATOM 2095 C C . LEU A 1 255 ? -20.141 26.516 28.984 1 84.25 255 LEU A C 1
ATOM 2097 O O . LEU A 1 255 ? -21.109 26.094 29.625 1 84.25 255 LEU A O 1
ATOM 2101 N N . LEU A 1 256 ? -20.188 27.453 28.125 1 84.38 256 LEU A N 1
ATOM 2102 C CA . LEU A 1 256 ? -21.438 28.172 27.906 1 84.38 256 LEU A CA 1
ATOM 2103 C C . LEU A 1 256 ? -22.484 27.25 27.266 1 84.38 256 LEU A C 1
ATOM 2105 O O . LEU A 1 256 ? -23.688 27.375 27.562 1 84.38 256 LEU A O 1
ATOM 2109 N N . LEU A 1 257 ? -21.922 26.281 26.516 1 76.69 257 LEU A N 1
ATOM 2110 C CA . LEU A 1 257 ? -22.812 25.375 25.797 1 76.69 257 LEU A CA 1
ATOM 2111 C C . LEU A 1 257 ? -23.141 24.141 26.641 1 76.69 257 LEU A C 1
ATOM 2113 O O . LEU A 1 257 ? -24.234 23.562 26.516 1 76.69 257 LEU A O 1
ATOM 2117 N N . GLU A 1 258 ? -22.266 23.828 27.5 1 76.12 258 GLU A N 1
ATOM 2118 C CA . GLU A 1 258 ? -22.344 22.5 28.109 1 76.12 258 GLU A CA 1
ATOM 2119 C C . GLU A 1 258 ? -22.797 22.594 29.562 1 76.12 258 GLU A C 1
ATOM 2121 O O . GLU A 1 258 ? -23.156 21.594 30.172 1 76.12 258 GLU A O 1
ATOM 2126 N N . THR A 1 259 ? -22.766 23.797 30.109 1 80.75 259 THR A N 1
ATOM 2127 C CA . THR A 1 259 ? -23.094 23.938 31.516 1 80.75 259 THR A CA 1
ATOM 2128 C C . THR A 1 259 ? -24.109 25.062 31.719 1 80.75 259 THR A C 1
ATOM 2130 O O . THR A 1 259 ? -24.406 25.812 30.781 1 80.75 259 THR A O 1
ATOM 2133 N N . ASP A 1 260 ? -24.672 25.109 32.969 1 85.12 260 ASP A N 1
ATOM 2134 C CA . ASP A 1 260 ? -25.594 26.188 33.344 1 85.12 260 ASP A CA 1
ATOM 2135 C C . ASP A 1 260 ? -24.922 27.203 34.25 1 85.12 260 ASP A C 1
ATOM 2137 O O . ASP A 1 260 ? -25.594 27.953 34.938 1 85.12 260 ASP A O 1
ATOM 2141 N N . GLU A 1 261 ? -23.641 27.25 34.25 1 89.06 261 GLU A N 1
ATOM 2142 C CA . GLU A 1 261 ? -22.906 28.219 35.062 1 89.06 261 GLU A CA 1
ATOM 2143 C C . GLU A 1 261 ? -23.141 29.641 34.562 1 89.06 261 GLU A C 1
ATOM 2145 O O . GLU A 1 261 ? -23.391 29.859 33.375 1 89.06 261 GLU A O 1
ATOM 2150 N N . THR A 1 262 ? -23.094 30.562 35.562 1 92.12 262 THR A N 1
ATOM 2151 C CA . THR A 1 262 ? -23.266 31.953 35.188 1 92.12 262 THR A CA 1
ATOM 2152 C C . THR A 1 262 ? -22.078 32.438 34.375 1 92.12 262 THR A C 1
ATOM 2154 O O . THR A 1 262 ? -20.984 31.859 34.438 1 92.12 262 THR A O 1
ATOM 2157 N N . VAL A 1 263 ? -22.266 33.5 33.656 1 92.69 263 VAL A N 1
ATOM 2158 C CA . VAL A 1 263 ? -21.188 34.094 32.844 1 92.69 263 VAL A CA 1
ATOM 2159 C C . VAL A 1 263 ? -20.016 34.469 33.75 1 92.69 263 VAL A C 1
ATOM 2161 O O . VAL A 1 263 ? -18.859 34.281 33.406 1 92.69 263 VAL A O 1
ATOM 2164 N N . LEU A 1 264 ? -20.422 35 34.938 1 92.94 264 LEU A N 1
ATOM 2165 C CA . LEU A 1 264 ? -19.406 35.375 35.906 1 92.94 264 LEU A CA 1
ATOM 2166 C C . LEU A 1 264 ? -18.578 34.188 36.344 1 92.94 264 LEU A C 1
ATOM 2168 O O . LEU A 1 264 ? -17.344 34.25 36.375 1 92.94 264 LEU A O 1
ATOM 2172 N N . GLU A 1 265 ? -19.234 33.125 36.656 1 93 265 GLU A N 1
ATOM 2173 C CA . GLU A 1 265 ? -18.547 31.891 37.062 1 93 265 GLU A CA 1
ATOM 2174 C C . GLU A 1 265 ? -17.656 31.344 35.969 1 93 265 GLU A C 1
ATOM 2176 O O . GLU A 1 265 ? -16.531 30.922 36.219 1 93 265 GLU A O 1
ATOM 2181 N N . ILE A 1 266 ? -18.125 31.391 34.75 1 93 266 ILE A N 1
ATOM 2182 C CA . ILE A 1 266 ? -17.375 30.875 33.625 1 93 266 ILE A CA 1
ATOM 2183 C C . ILE A 1 266 ? -16.141 31.766 33.375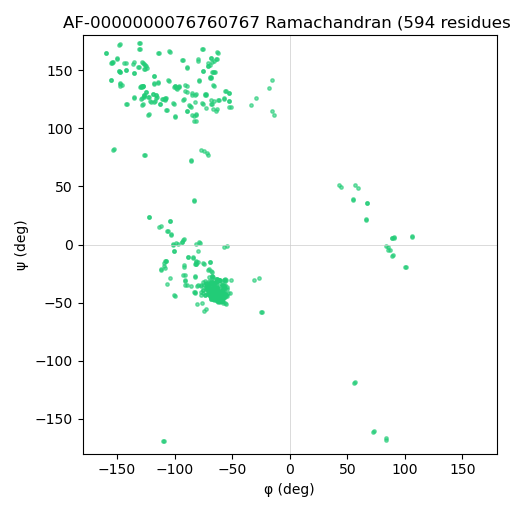 1 93 266 ILE A C 1
ATOM 2185 O O . ILE A 1 266 ? -15.055 31.25 33.125 1 93 266 ILE A O 1
ATOM 2189 N N . ALA A 1 267 ? -16.359 33.031 33.5 1 94.31 267 ALA A N 1
ATOM 2190 C CA . ALA A 1 267 ? -15.234 33.938 33.312 1 94.31 267 ALA A CA 1
ATOM 2191 C C . ALA A 1 267 ? -14.109 33.656 34.281 1 94.31 267 ALA A C 1
ATOM 2193 O O . ALA A 1 267 ? -12.945 33.531 33.906 1 94.31 267 ALA A O 1
ATOM 2194 N N . PHE A 1 268 ? -14.5 33.438 35.531 1 92.19 268 PHE A N 1
ATOM 2195 C CA . PHE A 1 268 ? -13.516 33.188 36.594 1 92.19 268 PHE A CA 1
ATOM 2196 C C . PHE A 1 268 ? -12.875 31.812 36.406 1 92.19 268 PHE A C 1
ATOM 2198 O O . PHE A 1 268 ? -11.664 31.672 36.562 1 92.19 268 PHE A O 1
ATOM 2205 N N . SER A 1 269 ? -13.641 30.891 35.969 1 91.94 269 SER A N 1
ATOM 2206 C CA . SER A 1 269 ? -13.133 29.531 35.781 1 91.94 269 SER A CA 1
ATOM 2207 C C . SER A 1 269 ? -12.164 29.469 34.594 1 91.94 269 SER A C 1
ATOM 2209 O O . SER A 1 269 ? -11.328 28.562 34.531 1 91.94 269 SER A O 1
ATOM 2211 N N . CYS A 1 270 ? -12.32 30.422 33.781 1 92.75 270 CYS A N 1
ATOM 2212 C CA . CYS A 1 270 ? -11.477 30.438 32.594 1 92.75 270 CYS A CA 1
ATOM 2213 C C . CYS A 1 270 ? -10.266 31.344 32.781 1 92.75 270 CYS A C 1
ATOM 2215 O O . CYS A 1 270 ? -9.484 31.547 31.859 1 92.75 270 CYS A O 1
ATOM 2217 N N . GLY A 1 271 ? -10.133 31.953 33.938 1 92.88 271 GLY A N 1
ATOM 2218 C CA . GLY A 1 271 ? -8.898 32.625 34.281 1 92.88 271 GLY A CA 1
ATOM 2219 C C . GLY A 1 271 ? -9.016 34.156 34.219 1 92.88 271 GLY A C 1
ATOM 2220 O O . GLY A 1 271 ? -8.016 34.875 34.312 1 92.88 271 GLY A O 1
ATOM 2221 N N . TYR A 1 272 ? -10.203 34.656 34 1 94.06 272 TYR A N 1
ATOM 2222 C CA . TYR A 1 272 ? -10.391 36.094 34 1 94.06 272 TYR A CA 1
ATOM 2223 C C . TYR A 1 272 ? -10.719 36.625 35.375 1 94.06 272 TYR A C 1
ATOM 2225 O O . TYR A 1 272 ? -11.578 36.062 36.062 1 94.06 272 TYR A O 1
ATOM 2233 N N . GLU A 1 273 ? -9.969 37.688 35.75 1 89.88 273 GLU A N 1
ATOM 2234 C CA . GLU A 1 273 ? -10.234 38.312 37.031 1 89.88 273 GLU A CA 1
ATOM 2235 C C . GLU A 1 273 ? -11.25 39.469 36.906 1 89.88 273 GLU A C 1
ATOM 2237 O O . GLU A 1 273 ? -11.836 39.906 37.875 1 89.88 273 GLU A O 1
ATOM 2242 N N . ASN A 1 274 ? -11.383 39.875 35.719 1 91.19 274 ASN A N 1
ATOM 2243 C CA . ASN A 1 274 ? -12.281 40.969 35.375 1 91.19 274 ASN A CA 1
ATOM 2244 C C . ASN A 1 274 ? -13.312 40.562 34.344 1 91.19 274 ASN A C 1
ATOM 2246 O O . ASN A 1 274 ? -12.969 40.344 33.156 1 91.19 274 ASN A O 1
ATOM 2250 N N . VAL A 1 275 ? -14.609 40.5 34.781 1 92.44 275 VAL A N 1
ATOM 2251 C CA . VAL A 1 275 ? -15.68 40.031 33.938 1 92.44 275 VAL A CA 1
ATOM 2252 C C . VAL A 1 275 ? -15.898 41 32.781 1 92.44 275 VAL A C 1
ATOM 2254 O O . VAL A 1 275 ? -16.219 40.562 31.656 1 92.44 275 VAL A O 1
ATOM 2257 N N . SER A 1 276 ? -15.688 42.25 33.062 1 92.69 276 SER A N 1
ATOM 2258 C CA . SER A 1 276 ? -15.828 43.25 31.984 1 92.69 276 SER A CA 1
ATOM 2259 C C . SER A 1 276 ? -14.82 43 30.875 1 92.69 276 SER A C 1
ATOM 2261 O O . SER A 1 276 ? -15.156 43.094 29.688 1 92.69 276 SER A O 1
ATOM 2263 N N . TYR A 1 277 ? -13.641 42.688 31.328 1 92.88 277 TYR A N 1
ATOM 2264 C CA . TYR A 1 277 ? -12.602 42.375 30.344 1 92.88 277 TYR A CA 1
ATOM 2265 C C . TYR A 1 277 ? -12.945 41.094 29.594 1 92.88 277 TYR A C 1
ATOM 2267 O O . TYR A 1 277 ? -12.797 41.031 28.375 1 92.88 277 TYR A O 1
ATOM 2275 N N . PHE A 1 278 ? -13.414 40.094 30.281 1 95 278 PHE A N 1
ATOM 2276 C CA . PHE A 1 278 ? -13.859 38.844 29.672 1 95 278 PHE A CA 1
ATOM 2277 C C . PHE A 1 278 ? -14.914 39.125 28.609 1 95 278 PHE A C 1
ATOM 2279 O O . PHE A 1 278 ? -14.805 38.625 27.484 1 95 278 PHE A O 1
ATOM 2286 N N . ASN A 1 279 ? -15.891 39.844 28.922 1 92.56 279 ASN A N 1
ATOM 2287 C CA . ASN A 1 279 ? -16.984 40.156 28 1 92.56 279 ASN A CA 1
ATOM 2288 C C . ASN A 1 279 ? -16.469 40.844 26.734 1 92.56 279 ASN A C 1
ATOM 2290 O O . ASN A 1 279 ? -16.922 40.531 25.625 1 92.56 279 ASN A O 1
ATOM 2294 N N . ARG A 1 280 ? -15.539 41.719 26.938 1 92.5 280 ARG A N 1
ATOM 2295 C CA . ARG A 1 280 ? -14.969 42.438 25.812 1 92.5 280 ARG A CA 1
ATOM 2296 C C . ARG A 1 280 ? -14.188 41.5 24.891 1 92.5 280 ARG A C 1
ATOM 2298 O O . ARG A 1 280 ? -14.336 41.562 23.672 1 92.5 280 ARG A O 1
ATOM 2305 N N . VAL A 1 281 ? -13.398 40.719 25.484 1 92.25 281 VAL A N 1
ATOM 2306 C CA . VAL A 1 281 ? -12.57 39.781 24.719 1 92.25 281 VAL A CA 1
ATOM 2307 C C . VAL A 1 281 ? -13.461 38.75 24.031 1 92.25 281 VAL A C 1
ATOM 2309 O O . VAL A 1 281 ? -13.227 38.406 22.859 1 92.25 281 VAL A O 1
ATOM 2312 N N . PHE A 1 282 ? -14.461 38.219 24.672 1 92.56 282 PHE A N 1
ATOM 2313 C CA . PHE A 1 282 ? -15.391 37.219 24.125 1 92.56 282 PHE A CA 1
ATOM 2314 C C . PHE A 1 282 ? -16.094 37.781 22.891 1 92.56 282 PHE A C 1
ATOM 2316 O O . PHE A 1 282 ? -16.141 37.125 21.859 1 92.56 282 PHE A O 1
ATOM 2323 N N . ARG A 1 283 ? -16.484 39 23.047 1 87.5 283 ARG A N 1
ATOM 2324 C CA . ARG A 1 283 ? -17.188 39.625 21.938 1 87.5 283 ARG A CA 1
ATOM 2325 C C . ARG A 1 283 ? -16.25 39.844 20.75 1 87.5 283 ARG A C 1
ATOM 2327 O O . ARG A 1 283 ? -16.625 39.656 19.609 1 87.5 283 ARG A O 1
ATOM 2334 N N . ARG A 1 284 ? -15.164 40.344 21.047 1 84.88 284 ARG A N 1
ATOM 2335 C CA . ARG A 1 284 ? -14.18 40.594 20.016 1 84.88 284 ARG A CA 1
ATOM 2336 C C . ARG A 1 284 ? -13.836 39.344 19.234 1 84.88 284 ARG A C 1
ATOM 2338 O O . ARG A 1 284 ? -13.664 39.375 18.016 1 84.88 284 ARG A O 1
ATOM 2345 N N . GLN A 1 285 ? -13.836 38.281 19.906 1 80.31 285 GLN A N 1
ATOM 2346 C CA . GLN A 1 285 ? -13.367 37.031 19.297 1 80.31 285 GLN A CA 1
ATOM 2347 C C . GLN A 1 285 ? -14.516 36.281 18.641 1 80.31 285 GLN A C 1
ATOM 2349 O O . GLN A 1 285 ? -14.328 35.625 17.609 1 80.31 285 GLN A O 1
ATOM 2354 N N . THR A 1 286 ? -15.711 36.344 19.203 1 78 286 THR A N 1
ATOM 2355 C CA . THR A 1 286 ? -16.797 35.5 18.719 1 78 286 THR A CA 1
ATOM 2356 C C . THR A 1 286 ? -17.844 36.312 17.969 1 78 286 THR A C 1
ATOM 2358 O O . THR A 1 286 ? -18.656 35.75 17.234 1 78 286 THR A O 1
ATOM 2361 N N . GLY A 1 287 ? -17.812 37.562 18.234 1 80.44 287 GLY A N 1
ATOM 2362 C CA . GLY A 1 287 ? -18.797 38.438 17.641 1 80.44 287 GLY A CA 1
ATOM 2363 C C . GLY A 1 287 ? -20.078 38.531 18.453 1 80.44 287 GLY A C 1
ATOM 2364 O O . GLY A 1 287 ? -20.969 39.344 18.141 1 80.44 287 GLY A O 1
ATOM 2365 N N . TYR A 1 288 ? -20.172 37.75 19.5 1 82.94 288 TYR A N 1
ATOM 2366 C CA . TYR A 1 288 ? -21.344 37.719 20.359 1 82.94 288 TYR A CA 1
ATOM 2367 C C . TYR A 1 288 ? -20.969 37.969 21.812 1 82.94 288 TYR A C 1
ATOM 2369 O O . TYR A 1 288 ? -19.828 37.719 22.219 1 82.94 288 TYR A O 1
ATOM 2377 N N . SER A 1 289 ? -21.938 38.5 22.562 1 91.25 289 SER A N 1
ATOM 2378 C CA . SER A 1 289 ? -21.75 38.438 24 1 91.25 289 SER A CA 1
ATOM 2379 C C . SER A 1 289 ? -21.906 37.031 24.531 1 91.25 289 SER A C 1
ATOM 2381 O O . SER A 1 289 ? -22.516 36.188 23.875 1 91.25 289 SER A O 1
ATOM 2383 N N . PRO A 1 290 ? -21.281 36.812 25.688 1 91.38 290 PRO A N 1
ATOM 2384 C CA . PRO A 1 290 ? -21.422 35.469 26.234 1 91.38 290 PRO A CA 1
ATOM 2385 C C . PRO A 1 290 ? -22.891 35.031 26.375 1 91.38 290 PRO A C 1
ATOM 2387 O O . PRO A 1 290 ? -23.234 33.906 26.047 1 91.38 290 PRO A O 1
ATOM 2390 N N . LEU A 1 291 ? -23.703 35.875 26.812 1 89.19 291 LEU A N 1
ATOM 2391 C CA . LEU A 1 291 ? -25.125 35.562 27 1 89.19 291 LEU A CA 1
ATOM 2392 C C . LEU A 1 291 ? -25.797 35.281 25.656 1 89.19 291 LEU A C 1
ATOM 2394 O O . LEU A 1 291 ? -26.594 34.344 25.531 1 89.19 291 LEU A O 1
ATOM 2398 N N . GLN A 1 292 ? -25.531 36.062 24.656 1 86 292 GLN A N 1
ATOM 2399 C CA . GLN A 1 292 ? -26.047 35.844 23.312 1 86 292 GLN A CA 1
ATOM 2400 C C . GLN A 1 292 ? -25.594 34.5 22.75 1 86 292 GLN A C 1
ATOM 2402 O O . GLN A 1 292 ? -26.359 33.781 22.109 1 86 292 GLN A O 1
ATOM 2407 N N . TYR A 1 293 ? -24.344 34.219 23 1 84.81 293 TYR A N 1
ATOM 2408 C CA . TYR A 1 293 ? -23.766 32.969 22.516 1 84.81 293 TYR A CA 1
ATOM 2409 C C . TYR A 1 293 ? -24.516 31.781 23.094 1 84.81 293 TYR A C 1
ATOM 2411 O O . TYR A 1 293 ? -24.781 30.812 22.375 1 84.81 293 TYR A O 1
ATOM 2419 N N . ARG A 1 294 ? -24.75 31.734 24.359 1 82.88 294 ARG A N 1
ATOM 2420 C CA . ARG A 1 294 ? -25.5 30.656 25.016 1 82.88 294 ARG A CA 1
ATOM 2421 C C . ARG A 1 294 ? -26.891 30.531 24.422 1 82.88 294 ARG A C 1
ATOM 2423 O O . ARG A 1 294 ? -27.391 29.422 24.25 1 82.88 294 ARG A O 1
ATOM 2430 N N . SER A 1 295 ? -27.469 31.562 24.125 1 78.38 295 SER A N 1
ATOM 2431 C CA . SER A 1 295 ? -28.844 31.562 23.609 1 78.38 295 SER A CA 1
ATOM 2432 C C . SER A 1 295 ? -28.891 30.984 22.203 1 78.38 295 SER A C 1
ATOM 2434 O O . SER A 1 295 ? -29.891 30.359 21.812 1 78.38 295 SER A O 1
ATOM 2436 N N . ILE A 1 296 ? -27.969 31.219 21.438 1 62.62 296 ILE A N 1
ATOM 2437 C CA . ILE A 1 296 ? -27.938 30.734 20.062 1 62.62 296 ILE A CA 1
ATOM 2438 C C . ILE A 1 296 ? -27.766 29.219 20.047 1 62.62 296 ILE A C 1
ATOM 2440 O O . ILE A 1 296 ? -28.344 28.531 19.203 1 62.62 296 ILE A O 1
ATOM 2444 N N . ALA A 1 297 ? -27.031 28.641 20.844 1 53.31 297 ALA A N 1
ATOM 2445 C CA . ALA A 1 297 ? -26.781 27.203 20.859 1 53.31 297 ALA A CA 1
ATOM 2446 C C . ALA A 1 297 ? -28 26.438 21.375 1 53.31 297 ALA A C 1
ATOM 2448 O O . ALA A 1 297 ? -28.25 25.312 20.953 1 53.31 297 ALA A O 1
ATOM 2449 N N . VAL A 1 298 ? -28.688 26.953 22.297 1 51.09 298 VAL A N 1
ATOM 2450 C CA . VAL A 1 298 ? -29.906 26.328 22.812 1 51.09 298 VAL A CA 1
ATOM 2451 C C . VAL A 1 298 ? -31.047 26.5 21.797 1 51.09 298 VAL A C 1
ATOM 2453 O O . VAL A 1 298 ? -32 25.734 21.797 1 51.09 298 VAL A O 1
ATOM 2456 N N . SER A 1 299 ? -30.984 27.359 20.844 1 45.75 299 SER A N 1
ATOM 2457 C CA . SER A 1 299 ? -32.094 27.484 19.922 1 45.75 299 SER A CA 1
ATOM 2458 C C . SER A 1 299 ? -31.969 26.5 18.766 1 45.75 299 SER A C 1
ATOM 2460 O O . SER A 1 299 ? -30.859 26.172 18.344 1 45.75 299 SER A O 1
ATOM 2462 N N . MET B 1 1 ? -8.602 -40.906 19.328 1 25.12 1 MET B N 1
ATOM 2463 C CA . MET B 1 1 ? -7.387 -41.469 18.766 1 25.12 1 MET B CA 1
ATOM 2464 C C . MET B 1 1 ? -7.27 -41.156 17.266 1 25.12 1 MET B C 1
ATOM 2466 O O . MET B 1 1 ? -6.191 -41.281 16.688 1 25.12 1 MET B O 1
ATOM 2470 N N . GLN B 1 2 ? -8.43 -41.031 16.531 1 23.62 2 GLN B N 1
ATOM 2471 C CA . GLN B 1 2 ? -8.594 -40.844 15.086 1 23.62 2 GLN B CA 1
ATOM 2472 C C . GLN B 1 2 ? -8.266 -39.406 14.68 1 23.62 2 GLN B C 1
ATOM 2474 O O . GLN B 1 2 ? -7.891 -39.156 13.531 1 23.62 2 GLN B O 1
ATOM 2479 N N . ARG B 1 3 ? -8.508 -38.375 15.516 1 31.83 3 ARG B N 1
ATOM 2480 C CA . ARG B 1 3 ? -8.422 -36.969 15.188 1 31.83 3 ARG B CA 1
ATOM 2481 C C . ARG B 1 3 ? -6.973 -36.531 15.055 1 31.83 3 ARG B C 1
ATOM 2483 O O . ARG B 1 3 ? -6.695 -35.469 14.5 1 31.83 3 ARG B O 1
ATOM 2490 N N . LYS B 1 4 ? -6.156 -37.156 15.789 1 33.97 4 LYS B N 1
ATOM 2491 C CA . LYS B 1 4 ? -4.75 -36.781 15.875 1 33.97 4 LYS B CA 1
ATOM 2492 C C . LYS B 1 4 ? -4.008 -37.125 14.586 1 33.97 4 LYS B C 1
ATOM 2494 O O . LYS B 1 4 ? -2.871 -36.688 14.383 1 33.97 4 LYS B O 1
ATOM 2499 N N . LYS B 1 5 ? -4.461 -38.219 13.961 1 32.66 5 LYS B N 1
ATOM 2500 C CA . LYS B 1 5 ? -3.762 -38.719 12.781 1 32.66 5 LYS B CA 1
ATOM 2501 C C . LYS B 1 5 ? -3.939 -37.781 11.602 1 32.66 5 LYS B C 1
ATOM 2503 O O . LYS B 1 5 ? -3.107 -37.75 10.688 1 32.66 5 LYS B O 1
ATOM 2508 N N . GLU B 1 6 ? -5.105 -37.125 11.523 1 34.88 6 GLU B N 1
ATOM 2509 C CA . GLU B 1 6 ? -5.5 -36.312 10.383 1 34.88 6 GLU B CA 1
ATOM 2510 C C . GLU B 1 6 ? -4.652 -35.031 10.305 1 34.88 6 GLU B C 1
ATOM 2512 O O . GLU B 1 6 ? -4.449 -34.469 9.219 1 34.88 6 GLU B O 1
ATOM 2517 N N . THR B 1 7 ? -4.168 -34.562 11.469 1 35.78 7 THR B N 1
ATOM 2518 C CA . THR B 1 7 ? -3.51 -33.281 11.594 1 35.78 7 THR B CA 1
ATOM 2519 C C . THR B 1 7 ? -2.059 -33.344 11.133 1 35.78 7 THR B C 1
ATOM 2521 O O . THR B 1 7 ? -1.514 -32.375 10.602 1 35.78 7 THR B O 1
ATOM 2524 N N . GLU B 1 8 ? -1.388 -34.469 11.359 1 32.81 8 GLU B N 1
ATOM 2525 C CA . GLU B 1 8 ? 0.061 -34.562 11.203 1 32.81 8 GLU B CA 1
ATOM 2526 C C . GLU B 1 8 ? 0.449 -34.781 9.75 1 32.81 8 GLU B C 1
ATOM 2528 O O . GLU B 1 8 ? 1.551 -34.438 9.328 1 32.81 8 GLU B O 1
ATOM 2533 N N . VAL B 1 9 ? -0.31 -35.656 8.992 1 35.22 9 VAL B N 1
ATOM 2534 C CA . VAL B 1 9 ? -0.071 -35.969 7.586 1 35.22 9 VAL B CA 1
ATOM 2535 C C . VAL B 1 9 ? -0.045 -34.688 6.762 1 35.22 9 VAL B C 1
ATOM 2537 O O . VAL B 1 9 ? 0.458 -34.656 5.637 1 35.22 9 VAL B O 1
ATOM 2540 N N . SER B 1 10 ? -0.769 -33.688 7.145 1 37.91 10 SER B N 1
ATOM 2541 C CA . SER B 1 10 ? -1.07 -32.438 6.445 1 37.91 10 SER B CA 1
ATOM 2542 C C . SER B 1 10 ? 0.194 -31.625 6.203 1 37.91 10 SER B C 1
ATOM 2544 O O . SER B 1 10 ? 0.32 -30.953 5.172 1 37.91 10 SER B O 1
ATOM 2546 N N . GLU B 1 11 ? 1.119 -31.734 6.996 1 36.88 11 GLU B N 1
ATOM 2547 C CA . GLU B 1 11 ? 2.246 -30.812 6.973 1 36.88 11 GLU B CA 1
ATOM 2548 C C . GLU B 1 11 ? 3.307 -31.25 5.973 1 36.88 11 GLU B C 1
ATOM 2550 O O . GLU B 1 11 ? 3.908 -30.422 5.285 1 36.88 11 GLU B O 1
ATOM 2555 N N . LEU B 1 12 ? 3.604 -32.562 5.742 1 36.44 12 LEU B N 1
ATOM 2556 C CA . LEU B 1 12 ? 4.738 -33.062 4.973 1 36.44 12 LEU B CA 1
ATOM 2557 C C . LEU B 1 12 ? 4.449 -33 3.477 1 36.44 12 LEU B C 1
ATOM 2559 O O . LEU B 1 12 ? 5.34 -32.688 2.682 1 36.44 12 LEU B O 1
ATOM 2563 N N . GLU B 1 13 ? 3.273 -33.531 2.846 1 36.56 13 GLU B N 1
ATOM 2564 C CA . GLU B 1 13 ? 2.762 -33.531 1.478 1 36.56 13 GLU B CA 1
ATOM 2565 C C . GLU B 1 13 ? 2.752 -32.125 0.896 1 36.56 13 GLU B C 1
ATOM 2567 O O . GLU B 1 13 ? 2.967 -31.922 -0.304 1 36.56 13 GLU B O 1
ATOM 2572 N N . LYS B 1 14 ? 2.592 -31.188 1.598 1 48.56 14 LYS B N 1
ATOM 2573 C CA . LYS B 1 14 ? 2.707 -29.766 1.34 1 48.56 14 LYS B CA 1
ATOM 2574 C C . LYS B 1 14 ? 4.094 -29.406 0.812 1 48.56 14 LYS B C 1
ATOM 2576 O O . LYS B 1 14 ? 4.254 -28.438 0.068 1 48.56 14 LYS B O 1
ATOM 2581 N N . GLN B 1 15 ? 4.918 -30.391 0.731 1 49.88 15 GLN B N 1
ATOM 2582 C CA . GLN B 1 15 ? 6.32 -30.047 0.503 1 49.88 15 GLN B CA 1
ATOM 2583 C C . GLN B 1 15 ? 6.742 -30.375 -0.924 1 49.88 15 GLN B C 1
ATOM 2585 O O . GLN B 1 15 ? 7.547 -29.656 -1.521 1 49.88 15 GLN B O 1
ATOM 2590 N N . LYS B 1 16 ? 6.23 -31.562 -1.786 1 50.66 16 LYS B N 1
ATOM 2591 C CA . LYS B 1 16 ? 6.836 -32.031 -3.027 1 50.66 16 LYS B CA 1
ATOM 2592 C C . LYS B 1 16 ? 6.578 -31.062 -4.172 1 50.66 16 LYS B C 1
ATOM 2594 O O . LYS B 1 16 ? 7.473 -30.781 -4.969 1 50.66 16 LYS B O 1
ATOM 2599 N N . PHE B 1 17 ? 5.391 -30.672 -4.539 1 59.06 17 PHE B N 1
ATOM 2600 C CA . PHE B 1 17 ? 5.066 -29.719 -5.594 1 59.06 17 PHE B CA 1
ATOM 2601 C C . PHE B 1 17 ? 5.207 -28.297 -5.094 1 59.06 17 PHE B C 1
ATOM 2603 O O . PHE B 1 17 ? 4.977 -27.344 -5.844 1 59.06 17 PHE B O 1
ATOM 2610 N N . TYR B 1 18 ? 5.539 -28.406 -4.004 1 63.31 18 TYR B N 1
ATOM 2611 C CA . TYR B 1 18 ? 5.789 -27.062 -3.463 1 63.31 18 TYR B CA 1
ATOM 2612 C C . TYR B 1 18 ? 7.07 -26.484 -4.043 1 63.31 18 TYR B C 1
ATOM 2614 O O . TYR B 1 18 ? 8.117 -27.125 -4.031 1 63.31 18 TYR B O 1
ATOM 2622 N N . GLU B 1 19 ? 6.824 -25.422 -4.719 1 75.44 19 GLU B N 1
ATOM 2623 C CA . GLU B 1 19 ? 7.996 -24.719 -5.23 1 75.44 19 GLU B CA 1
ATOM 2624 C C . GLU B 1 19 ? 9 -24.422 -4.117 1 75.44 19 GLU B C 1
ATOM 2626 O O . GLU B 1 19 ? 8.672 -23.766 -3.131 1 75.44 19 GLU B O 1
ATOM 2631 N N . LYS B 1 20 ? 10.203 -25 -4.281 1 64.62 20 LYS B N 1
ATOM 2632 C CA . LYS B 1 20 ? 11.25 -24.797 -3.285 1 64.62 20 LYS B CA 1
ATOM 2633 C C . LYS B 1 20 ? 11.969 -23.469 -3.492 1 64.62 20 LYS B C 1
ATOM 2635 O O . LYS B 1 20 ? 12.633 -22.969 -2.584 1 64.62 20 LYS B O 1
ATOM 2640 N N . ARG B 1 21 ? 11.695 -23.062 -4.711 1 68.56 21 ARG B N 1
ATOM 2641 C CA . ARG B 1 21 ? 12.367 -21.797 -5.008 1 68.56 21 ARG B CA 1
ATOM 2642 C C . ARG B 1 21 ? 11.82 -20.672 -4.137 1 68.56 21 ARG B C 1
ATOM 2644 O O . ARG B 1 21 ? 10.602 -20.484 -4.047 1 68.56 21 ARG B O 1
ATOM 2651 N N . LYS B 1 22 ? 12.805 -20.062 -3.414 1 72.12 22 LYS B N 1
ATOM 2652 C CA . LYS B 1 22 ? 12.445 -18.859 -2.656 1 72.12 22 LYS B CA 1
ATOM 2653 C C . LYS B 1 22 ? 12.508 -17.625 -3.533 1 72.12 22 LYS B C 1
ATOM 2655 O O . LYS B 1 22 ? 13.406 -17.484 -4.363 1 72.12 22 LYS B O 1
ATOM 2660 N N . HIS B 1 23 ? 11.531 -16.922 -3.484 1 79.69 23 HIS B N 1
ATOM 2661 C CA . HIS B 1 23 ? 11.484 -15.688 -4.242 1 79.69 23 HIS B CA 1
ATOM 2662 C C . HIS B 1 23 ? 11.781 -14.484 -3.352 1 79.69 23 HIS B C 1
ATOM 2664 O O . HIS B 1 23 ? 11.258 -14.391 -2.238 1 79.69 23 HIS B O 1
ATOM 2670 N N . GLY B 1 24 ? 12.641 -13.594 -3.914 1 76.81 24 GLY B N 1
ATOM 2671 C CA . GLY B 1 24 ? 13.016 -12.414 -3.146 1 76.81 24 GLY B CA 1
ATOM 2672 C C . GLY B 1 24 ? 13.945 -12.734 -1.993 1 76.81 24 GLY B C 1
ATOM 2673 O O . GLY B 1 24 ? 14.75 -13.664 -2.074 1 76.81 24 GLY B O 1
ATOM 2674 N N . THR B 1 25 ? 14.016 -11.875 -1.114 1 76.44 25 THR B N 1
ATOM 2675 C CA . THR B 1 25 ? 14.797 -12.031 0.108 1 76.44 25 THR B CA 1
ATOM 2676 C C . THR B 1 25 ? 13.883 -12.094 1.329 1 76.44 25 THR B C 1
ATOM 2678 O O . THR B 1 25 ? 12.695 -11.781 1.237 1 76.44 25 THR B O 1
ATOM 2681 N N . PRO B 1 26 ? 14.43 -12.523 2.385 1 71.69 26 PRO B N 1
ATOM 2682 C CA . PRO B 1 26 ? 13.594 -12.539 3.592 1 71.69 26 PRO B CA 1
ATOM 2683 C C . PRO B 1 26 ? 13.023 -11.164 3.932 1 71.69 26 PRO B C 1
ATOM 2685 O O . PRO B 1 26 ? 11.914 -11.062 4.453 1 71.69 26 PRO B O 1
ATOM 2688 N N . ARG B 1 27 ? 13.734 -10.078 3.594 1 80.19 27 ARG B N 1
ATOM 2689 C CA . ARG B 1 27 ? 13.297 -8.727 3.914 1 80.19 27 ARG B CA 1
ATOM 2690 C C . ARG B 1 27 ? 12.406 -8.164 2.816 1 80.19 27 ARG B C 1
ATOM 2692 O O . ARG B 1 27 ? 11.781 -7.113 2.992 1 80.19 27 ARG B O 1
ATOM 2699 N N . PHE B 1 28 ? 12.375 -8.836 1.789 1 89.5 28 PHE B N 1
ATOM 2700 C CA . PHE B 1 28 ? 11.508 -8.461 0.679 1 89.5 28 PHE B CA 1
ATOM 2701 C C . PHE B 1 28 ? 11.133 -9.688 -0.149 1 89.5 28 PHE B C 1
ATOM 2703 O O . PHE B 1 28 ? 11.695 -9.906 -1.228 1 89.5 28 PHE B O 1
ATOM 2710 N N . PRO B 1 29 ? 10.133 -10.477 0.283 1 86.38 29 PRO B N 1
ATOM 2711 C CA . PRO B 1 29 ? 9.844 -11.797 -0.271 1 86.38 29 PRO B CA 1
ATOM 2712 C C . PRO B 1 29 ? 8.992 -11.734 -1.537 1 86.38 29 PRO B C 1
ATOM 2714 O O . PRO B 1 29 ? 8.062 -12.531 -1.7 1 86.38 29 PRO B O 1
ATOM 2717 N N . MET B 1 30 ? 9.195 -10.797 -2.383 1 93.44 30 MET B N 1
ATOM 2718 C CA . MET B 1 30 ? 8.547 -10.672 -3.684 1 93.44 30 MET B CA 1
ATOM 2719 C C . MET B 1 30 ? 9.578 -10.531 -4.797 1 93.44 30 MET B C 1
ATOM 2721 O O . MET B 1 30 ? 10.711 -10.117 -4.551 1 93.44 30 MET B O 1
ATOM 2725 N N . GLU B 1 31 ? 9.203 -10.906 -5.973 1 95.06 31 GLU B N 1
ATOM 2726 C CA . GLU B 1 31 ? 10.141 -10.883 -7.094 1 95.06 31 GLU B CA 1
ATOM 2727 C C . GLU B 1 31 ? 9.414 -10.57 -8.406 1 95.06 31 GLU B C 1
ATOM 2729 O O . GLU B 1 31 ? 8.258 -10.945 -8.586 1 95.06 31 GLU B O 1
ATOM 2734 N N . CYS B 1 32 ? 10.008 -9.781 -9.18 1 97.12 32 CYS B N 1
ATOM 2735 C CA . CYS B 1 32 ? 9.602 -9.508 -10.555 1 97.12 32 CYS B CA 1
ATOM 2736 C C . CYS B 1 32 ? 10.727 -9.859 -11.531 1 97.12 32 CYS B C 1
ATOM 2738 O O . CYS B 1 32 ? 11.852 -9.383 -11.375 1 97.12 32 CYS B O 1
ATOM 2740 N N . PHE B 1 33 ? 10.453 -10.719 -12.492 1 95.56 33 PHE B N 1
ATOM 2741 C CA . PHE B 1 33 ? 11.484 -11.125 -13.438 1 95.56 33 PHE B CA 1
ATOM 2742 C C . PHE B 1 33 ? 10.875 -11.469 -14.789 1 95.56 33 PHE B C 1
ATOM 2744 O O . PHE B 1 33 ? 9.664 -11.688 -14.898 1 95.56 33 PHE B O 1
ATOM 2751 N N . VAL B 1 34 ? 11.742 -11.438 -15.773 1 96.94 34 VAL B N 1
ATOM 2752 C CA . VAL B 1 34 ? 11.352 -11.797 -17.125 1 96.94 34 VAL B CA 1
ATOM 2753 C C . VAL B 1 34 ? 11.961 -13.148 -17.5 1 96.94 34 VAL B C 1
ATOM 2755 O O . VAL B 1 34 ? 13.164 -13.367 -17.312 1 96.94 34 VAL B O 1
ATOM 2758 N N . THR B 1 35 ? 11.125 -14.094 -17.938 1 96.5 35 THR B N 1
ATOM 2759 C CA . THR B 1 35 ? 11.562 -15.406 -18.406 1 96.5 35 THR B CA 1
ATOM 2760 C C . THR B 1 35 ? 11.609 -15.461 -19.922 1 96.5 35 THR B C 1
ATOM 2762 O O . THR B 1 35 ? 10.703 -14.953 -20.594 1 96.5 35 THR B O 1
ATOM 2765 N N . ARG B 1 36 ? 12.656 -16.031 -20.438 1 95.81 36 ARG B N 1
ATOM 2766 C CA . ARG B 1 36 ? 12.844 -16.203 -21.875 1 95.81 36 ARG B CA 1
ATOM 2767 C C . ARG B 1 36 ? 13.156 -17.656 -22.219 1 95.81 36 ARG B C 1
ATOM 2769 O O . ARG B 1 36 ? 13.938 -18.312 -21.531 1 95.81 36 ARG B O 1
ATOM 2776 N N . ALA B 1 37 ? 12.539 -18.156 -23.266 1 91.69 37 ALA B N 1
ATOM 2777 C CA . ALA B 1 37 ? 12.883 -19.484 -23.75 1 91.69 37 ALA B CA 1
ATOM 2778 C C . ALA B 1 37 ? 14.289 -19.5 -24.344 1 91.69 37 ALA B C 1
ATOM 2780 O O . ALA B 1 37 ? 14.953 -20.547 -24.344 1 91.69 37 ALA B O 1
ATOM 2781 N N . ASP B 1 38 ? 14.727 -18.328 -24.734 1 85.44 38 ASP B N 1
ATOM 2782 C CA . ASP B 1 38 ? 16.078 -18.125 -25.234 1 85.44 38 ASP B CA 1
ATOM 2783 C C . ASP B 1 38 ? 16.484 -19.25 -26.188 1 85.44 38 ASP B C 1
ATOM 2785 O O . ASP B 1 38 ? 17.516 -19.891 -26 1 85.44 38 ASP B O 1
ATOM 2789 N N . GLY B 1 39 ? 15.703 -19.547 -27.141 1 82.31 39 GLY B N 1
ATOM 2790 C CA . GLY B 1 39 ? 16.031 -20.5 -28.188 1 82.31 39 GLY B CA 1
ATOM 2791 C C . GLY B 1 39 ? 15.656 -21.922 -27.844 1 82.31 39 GLY B C 1
ATOM 2792 O O . GLY B 1 39 ? 15.75 -22.812 -28.688 1 82.31 39 GLY B O 1
ATOM 2793 N N . ASN B 1 40 ? 15.289 -22.156 -26.641 1 78.69 40 ASN B N 1
ATOM 2794 C CA . ASN B 1 40 ? 14.82 -23.484 -26.266 1 78.69 40 ASN B CA 1
ATOM 2795 C C . ASN B 1 40 ? 13.484 -23.828 -26.922 1 78.69 40 ASN B C 1
ATOM 2797 O O . ASN B 1 40 ? 12.484 -23.125 -26.703 1 78.69 40 ASN B O 1
ATOM 2801 N N . GLN B 1 41 ? 13.539 -24.906 -27.672 1 82.5 41 GLN B N 1
ATOM 2802 C CA . GLN B 1 41 ? 12.359 -25.297 -28.453 1 82.5 41 GLN B CA 1
ATOM 2803 C C . GLN B 1 41 ? 11.359 -26.062 -27.578 1 82.5 41 GLN B C 1
ATOM 2805 O O . GLN B 1 41 ? 10.203 -26.219 -27.953 1 82.5 41 GLN B O 1
ATOM 2810 N N . HIS B 1 42 ? 11.836 -26.516 -26.469 1 86.81 42 HIS B N 1
ATOM 2811 C CA . HIS B 1 42 ? 10.945 -27.203 -25.531 1 86.81 42 HIS B CA 1
ATOM 2812 C C . HIS B 1 42 ? 11.023 -26.578 -24.141 1 86.81 42 HIS B C 1
ATOM 2814 O O . HIS B 1 42 ? 11.664 -27.141 -23.25 1 86.81 42 HIS B O 1
ATOM 2820 N N . PHE B 1 43 ? 10.383 -25.484 -24.031 1 87.12 43 PHE B N 1
ATOM 2821 C CA . PHE B 1 43 ? 10.367 -24.781 -22.75 1 87.12 43 PHE B CA 1
ATOM 2822 C C . PHE B 1 43 ? 9.32 -25.375 -21.812 1 87.12 43 PHE B C 1
ATOM 2824 O O . PHE B 1 43 ? 8.18 -25.609 -22.219 1 87.12 43 PHE B O 1
ATOM 2831 N N . LEU B 1 44 ? 9.742 -25.688 -20.609 1 86.88 44 LEU B N 1
ATOM 2832 C CA . LEU B 1 44 ? 8.836 -26.312 -19.656 1 86.88 44 LEU B CA 1
ATOM 2833 C C . LEU B 1 44 ? 9.07 -25.781 -18.25 1 86.88 44 LEU B C 1
ATOM 2835 O O . LEU B 1 44 ? 10.203 -25.781 -17.75 1 86.88 44 LEU B O 1
ATOM 2839 N N . VAL B 1 45 ? 8.062 -25.203 -17.641 1 87.75 45 VAL B N 1
ATOM 2840 C CA . VAL B 1 45 ? 7.969 -25.062 -16.188 1 87.75 45 VAL B CA 1
ATOM 2841 C C . VAL B 1 45 ? 7.062 -26.156 -15.617 1 87.75 45 VAL B C 1
ATOM 2843 O O . VAL B 1 45 ? 5.852 -26.141 -15.836 1 87.75 45 VAL B O 1
ATOM 2846 N N . PRO B 1 46 ? 7.613 -27.047 -14.93 1 82.88 46 PRO B N 1
ATOM 2847 C CA . PRO B 1 46 ? 6.836 -28.203 -14.469 1 82.88 46 PRO B CA 1
ATOM 2848 C C . PRO B 1 46 ? 5.707 -27.812 -13.523 1 82.88 46 PRO B C 1
ATOM 2850 O O . PRO B 1 46 ? 5.75 -26.734 -12.914 1 82.88 46 PRO B O 1
ATOM 2853 N N . LEU B 1 47 ? 4.762 -28.672 -13.414 1 80.06 47 LEU B N 1
ATOM 2854 C CA . LEU B 1 47 ? 3.621 -28.5 -12.523 1 80.06 47 LEU B CA 1
ATOM 2855 C C . LEU B 1 47 ? 4.082 -28.297 -11.078 1 80.06 47 LEU B C 1
ATOM 2857 O O . LEU B 1 47 ? 4.914 -29.047 -10.578 1 80.06 47 LEU B O 1
ATOM 2861 N N . HIS B 1 48 ? 3.65 -27.266 -10.508 1 81.94 48 HIS B N 1
ATOM 2862 C CA . HIS B 1 48 ? 4.008 -26.953 -9.125 1 81.94 48 HIS B CA 1
ATOM 2863 C C . HIS B 1 48 ? 3.012 -25.984 -8.5 1 81.94 48 HIS B C 1
ATOM 2865 O O . HIS B 1 48 ? 2.123 -25.469 -9.188 1 81.94 48 HIS B O 1
ATOM 2871 N N . TRP B 1 49 ? 3.111 -25.938 -7.172 1 80.25 49 TRP B N 1
ATOM 2872 C CA . TRP B 1 49 ? 2.334 -24.906 -6.48 1 80.25 49 TRP B CA 1
ATOM 2873 C C . TRP B 1 49 ? 3.174 -24.219 -5.414 1 80.25 49 TRP B C 1
ATOM 2875 O O . TRP B 1 49 ? 4.254 -24.688 -5.055 1 80.25 49 TRP B O 1
ATOM 2885 N N . HIS B 1 50 ? 2.768 -23.031 -5.082 1 83.69 50 HIS B N 1
ATOM 2886 C CA . HIS B 1 50 ? 3.355 -22.25 -3.996 1 83.69 50 HIS B CA 1
ATOM 2887 C C . HIS B 1 50 ? 2.312 -21.359 -3.326 1 83.69 50 HIS B C 1
ATOM 2889 O O . HIS B 1 50 ? 1.159 -21.312 -3.76 1 83.69 50 HIS B O 1
ATOM 2895 N N . ARG B 1 51 ? 2.756 -20.766 -2.217 1 81.38 51 ARG B N 1
ATOM 2896 C CA . ARG B 1 51 ? 1.803 -20 -1.417 1 81.38 51 ARG B CA 1
ATOM 2897 C C . ARG B 1 51 ? 1.779 -18.531 -1.84 1 81.38 51 ARG B C 1
ATOM 2899 O O . ARG B 1 51 ? 1.051 -17.734 -1.26 1 81.38 51 ARG B O 1
ATOM 2906 N N . ASN B 1 52 ? 2.488 -18.219 -2.836 1 93.19 52 ASN B N 1
ATOM 2907 C CA . ASN B 1 52 ? 2.508 -16.859 -3.369 1 93.19 52 ASN B CA 1
ATOM 2908 C C . ASN B 1 52 ? 1.424 -16.656 -4.422 1 93.19 52 ASN B C 1
ATOM 2910 O O . ASN B 1 52 ? 0.943 -17.625 -5.023 1 93.19 52 ASN B O 1
ATOM 2914 N N . ILE B 1 53 ? 1.018 -15.461 -4.512 1 96 53 ILE B N 1
ATOM 2915 C CA . ILE B 1 53 ? 0.281 -15.07 -5.711 1 96 53 ILE B CA 1
ATOM 2916 C C . ILE B 1 53 ? 1.258 -14.828 -6.859 1 96 53 ILE B C 1
ATOM 2918 O O . ILE B 1 53 ? 2.348 -14.289 -6.652 1 96 53 ILE B O 1
ATOM 2922 N N . GLU B 1 54 ? 0.857 -15.227 -8.016 1 97.69 54 GLU B N 1
ATOM 2923 C CA . GLU B 1 54 ? 1.676 -15 -9.203 1 97.69 54 GLU B CA 1
ATOM 2924 C C . GLU B 1 54 ? 0.862 -14.344 -10.32 1 97.69 54 GLU B C 1
ATOM 2926 O O . GLU B 1 54 ? -0.24 -14.805 -10.633 1 97.69 54 GLU B O 1
ATOM 2931 N N . ILE B 1 55 ? 1.355 -13.219 -10.82 1 98.44 55 ILE B N 1
ATOM 2932 C CA . ILE B 1 55 ? 0.782 -12.57 -12 1 98.44 55 ILE B CA 1
ATOM 2933 C C . ILE B 1 55 ? 1.747 -12.695 -13.172 1 98.44 55 ILE B C 1
ATOM 2935 O O . ILE B 1 55 ? 2.912 -12.305 -13.078 1 98.44 55 ILE B O 1
ATOM 2939 N N . MET B 1 56 ? 1.244 -13.242 -14.266 1 98.38 56 MET B N 1
ATOM 2940 C CA . MET B 1 56 ? 2.062 -13.484 -15.453 1 98.38 56 MET B CA 1
ATOM 2941 C C . MET B 1 56 ? 1.536 -12.703 -16.641 1 98.38 56 MET B C 1
ATOM 2943 O O . MET B 1 56 ? 0.343 -12.75 -16.953 1 98.38 56 MET B O 1
ATOM 2947 N N . GLN B 1 57 ? 2.426 -12 -17.281 1 98.69 57 GLN B N 1
ATOM 2948 C CA . GLN B 1 57 ? 2.088 -11.273 -18.516 1 98.69 57 GLN B CA 1
ATOM 2949 C C . GLN B 1 57 ? 2.895 -11.797 -19.703 1 98.69 57 GLN B C 1
ATOM 2951 O O . GLN B 1 57 ? 4.125 -11.766 -19.672 1 98.69 57 GLN B O 1
ATOM 2956 N N . MET B 1 58 ? 2.191 -12.234 -20.734 1 98.38 58 MET B N 1
ATOM 2957 C CA . MET B 1 58 ? 2.855 -12.672 -21.969 1 98.38 58 MET B CA 1
ATOM 2958 C C . MET B 1 58 ? 3.348 -11.477 -22.781 1 98.38 58 MET B C 1
ATOM 2960 O O . MET B 1 58 ? 2.555 -10.625 -23.188 1 98.38 58 MET B O 1
ATOM 2964 N N . LEU B 1 59 ? 4.594 -11.43 -23.016 1 98.19 59 LEU B N 1
ATOM 2965 C CA . LEU B 1 59 ? 5.184 -10.305 -23.719 1 98.19 59 LEU B CA 1
ATOM 2966 C C . LEU B 1 59 ? 5.406 -10.641 -25.188 1 98.19 59 LEU B C 1
ATOM 2968 O O . LEU B 1 59 ? 5.203 -9.797 -26.062 1 98.19 59 LEU B O 1
ATOM 2972 N N . HIS B 1 60 ? 5.934 -11.867 -25.422 1 97.62 60 HIS B N 1
ATOM 2973 C CA . HIS B 1 60 ? 6.191 -12.352 -26.781 1 97.62 60 HIS B CA 1
ATOM 2974 C C . HIS B 1 60 ? 6 -13.859 -26.875 1 97.62 60 HIS B C 1
ATOM 2976 O O . HIS B 1 60 ? 6.203 -14.578 -25.891 1 97.62 60 HIS B O 1
ATOM 2982 N N . GLY B 1 61 ? 5.559 -14.305 -28.047 1 96.88 61 GLY B N 1
ATOM 2983 C CA . GLY B 1 61 ? 5.48 -15.734 -28.312 1 96.88 61 GLY B CA 1
ATOM 2984 C C . GLY B 1 61 ? 4.203 -16.375 -27.781 1 96.88 61 GLY B C 1
ATOM 2985 O O . GLY B 1 61 ? 3.215 -15.672 -27.547 1 96.88 61 GLY B O 1
ATOM 2986 N N . THR B 1 62 ? 4.262 -17.766 -27.797 1 97.19 62 THR B N 1
ATOM 2987 C CA . THR B 1 62 ? 3.082 -18.516 -27.391 1 97.19 62 THR B CA 1
ATOM 2988 C C . THR B 1 62 ? 3.447 -19.609 -26.375 1 97.19 62 THR B C 1
ATOM 2990 O O . THR B 1 62 ? 4.598 -20.047 -26.328 1 97.19 62 THR B O 1
ATOM 2993 N N . ALA B 1 63 ? 2.463 -19.922 -25.562 1 97.12 63 ALA B N 1
ATOM 2994 C CA . ALA B 1 63 ? 2.621 -21 -24.578 1 97.12 63 ALA B CA 1
ATOM 2995 C C . ALA B 1 63 ? 1.273 -21.625 -24.234 1 97.12 63 ALA B C 1
ATOM 2997 O O . ALA B 1 63 ? 0.221 -21.062 -24.531 1 97.12 63 ALA B O 1
ATOM 2998 N N . VAL B 1 64 ? 1.352 -22.812 -23.781 1 95.5 64 VAL B N 1
ATOM 2999 C CA . VAL B 1 64 ? 0.199 -23.438 -23.141 1 95.5 64 VAL B CA 1
ATOM 3000 C C . VAL B 1 64 ? 0.355 -23.391 -21.625 1 95.5 64 VAL B C 1
ATOM 3002 O O . VAL B 1 64 ? 1.342 -23.906 -21.078 1 95.5 64 VAL B O 1
ATOM 3005 N N . ILE B 1 65 ? -0.613 -22.766 -21 1 95.56 65 ILE B N 1
ATOM 3006 C CA . ILE B 1 65 ? -0.56 -22.594 -19.547 1 95.56 65 ILE B CA 1
ATOM 3007 C C . ILE B 1 65 ? -1.711 -23.359 -18.906 1 95.56 65 ILE B C 1
ATOM 3009 O O . ILE B 1 65 ? -2.871 -23.188 -19.281 1 95.56 65 ILE B O 1
ATOM 3013 N N . THR B 1 66 ? -1.367 -24.188 -17.969 1 90.19 66 THR B N 1
ATOM 3014 C CA . THR B 1 66 ? -2.373 -24.891 -17.188 1 90.19 66 THR B CA 1
ATOM 3015 C C . THR B 1 66 ? -2.432 -24.344 -15.766 1 90.19 66 THR B C 1
ATOM 3017 O O . THR B 1 66 ? -1.406 -24.25 -15.094 1 90.19 66 THR B O 1
ATOM 3020 N N . ILE B 1 67 ? -3.611 -23.938 -15.375 1 90 67 ILE B N 1
ATOM 3021 C CA . ILE B 1 67 ? -3.859 -23.453 -14.023 1 90 67 ILE B CA 1
ATOM 3022 C C . ILE B 1 67 ? -5.051 -24.188 -13.422 1 90 67 ILE B C 1
ATOM 3024 O O . ILE B 1 67 ? -6.18 -24.047 -13.891 1 90 67 ILE B O 1
ATOM 3028 N N . GLY B 1 68 ? -4.723 -24.844 -12.312 1 80.69 68 GLY B N 1
ATOM 3029 C CA . GLY B 1 68 ? -5.762 -25.719 -11.812 1 80.69 68 GLY B CA 1
ATOM 3030 C C . GLY B 1 68 ? -6.215 -26.75 -12.836 1 80.69 68 GLY B C 1
ATOM 3031 O O . GLY B 1 68 ? -5.406 -27.516 -13.359 1 80.69 68 GLY B O 1
ATOM 3032 N N . ASN B 1 69 ? -7.527 -26.609 -13.141 1 76 69 ASN B N 1
ATOM 3033 C CA . ASN B 1 69 ? -8.102 -27.578 -14.078 1 76 69 ASN B CA 1
ATOM 3034 C C . ASN B 1 69 ? -8.344 -26.953 -15.445 1 76 69 ASN B C 1
ATOM 3036 O O . ASN B 1 69 ? -9 -27.547 -16.297 1 76 69 ASN B O 1
ATOM 3040 N N . GLU B 1 70 ? -7.82 -25.844 -15.617 1 83.81 70 GLU B N 1
ATOM 3041 C CA . GLU B 1 70 ? -8.031 -25.141 -16.875 1 83.81 70 GLU B CA 1
ATOM 3042 C C . GLU B 1 70 ? -6.73 -25 -17.656 1 83.81 70 GLU B C 1
ATOM 3044 O O . GLU B 1 70 ? -5.668 -24.781 -17.062 1 83.81 70 GLU B O 1
ATOM 3049 N N . THR B 1 71 ? -6.859 -25.188 -18.922 1 90.5 71 THR B N 1
ATOM 3050 C CA . THR B 1 71 ? -5.723 -25 -19.812 1 90.5 71 THR B CA 1
ATOM 3051 C C . THR B 1 71 ? -5.992 -23.875 -20.812 1 90.5 71 THR B C 1
ATOM 3053 O O . THR B 1 71 ? -7.09 -23.781 -21.359 1 90.5 71 THR B O 1
ATOM 3056 N N . PHE B 1 72 ? -4.949 -23.047 -21.047 1 94.75 72 PHE B N 1
ATOM 3057 C CA . PHE B 1 72 ? -5.094 -21.859 -21.875 1 94.75 72 PHE B CA 1
ATOM 3058 C C . PHE B 1 72 ? -4.012 -21.812 -22.938 1 94.75 72 PHE B C 1
ATOM 3060 O O . PHE B 1 72 ? -2.855 -22.141 -22.672 1 94.75 72 PHE B O 1
ATOM 3067 N N . SER B 1 73 ? -4.449 -21.484 -24.125 1 97.31 73 SER B N 1
ATOM 3068 C CA . SER B 1 73 ? -3.473 -21.047 -25.109 1 97.31 73 SER B CA 1
ATOM 3069 C C . SER B 1 73 ? -3.098 -19.578 -24.922 1 97.31 73 SER B C 1
ATOM 3071 O O . SER B 1 73 ? -3.895 -18.688 -25.203 1 97.31 73 SER B O 1
ATOM 3073 N N . ALA B 1 74 ? -1.881 -19.344 -24.516 1 97.81 74 ALA B N 1
ATOM 3074 C CA . ALA B 1 74 ? -1.442 -18 -24.156 1 97.81 74 ALA B CA 1
ATOM 3075 C C . ALA B 1 74 ? -0.713 -17.344 -25.328 1 97.81 74 ALA B C 1
ATOM 3077 O O . ALA B 1 74 ? 0.118 -17.969 -25.984 1 97.81 74 ALA B O 1
ATOM 3078 N N . VAL B 1 75 ? -1.062 -16.062 -25.578 1 97.56 75 VAL B N 1
ATOM 3079 C CA . VAL B 1 75 ? -0.414 -15.273 -26.609 1 97.56 75 VAL B CA 1
ATOM 3080 C C . VAL B 1 75 ? 0.003 -13.922 -26.047 1 97.56 75 VAL B C 1
ATOM 3082 O O . VAL B 1 75 ? -0.332 -13.594 -24.906 1 97.56 75 VAL B O 1
ATOM 3085 N N . GLU B 1 76 ? 0.726 -13.172 -26.875 1 97.44 76 GLU B N 1
ATOM 3086 C CA . GLU B 1 76 ? 1.178 -11.844 -26.469 1 97.44 76 GLU B CA 1
ATOM 3087 C C . GLU B 1 76 ? 0.012 -10.992 -25.984 1 97.44 76 GLU B C 1
ATOM 3089 O O . GLU B 1 76 ? -1.044 -10.945 -26.609 1 97.44 76 GLU B O 1
ATOM 3094 N N . GLY B 1 77 ? 0.223 -10.383 -24.797 1 96.94 77 GLY B N 1
ATOM 3095 C CA . GLY B 1 77 ? -0.794 -9.5 -24.25 1 96.94 77 GLY B CA 1
ATOM 3096 C C . GLY B 1 77 ? -1.64 -10.156 -23.172 1 96.94 77 GLY B C 1
ATOM 3097 O O . GLY B 1 77 ? -2.287 -9.469 -22.391 1 96.94 77 GLY B O 1
ATOM 3098 N N . ASP B 1 78 ? -1.648 -11.469 -23.141 1 98.06 78 ASP B N 1
ATOM 3099 C CA . ASP B 1 78 ? -2.43 -12.164 -22.125 1 98.06 78 ASP B CA 1
ATOM 3100 C C . ASP B 1 78 ? -1.83 -11.969 -20.734 1 98.06 78 ASP B C 1
ATOM 3102 O O . ASP B 1 78 ? -0.61 -11.859 -20.594 1 98.06 78 ASP B O 1
ATOM 3106 N N . ILE B 1 79 ? -2.736 -11.859 -19.781 1 98.38 79 ILE B N 1
ATOM 3107 C CA . ILE B 1 79 ? -2.338 -11.766 -18.391 1 98.38 79 ILE B CA 1
ATOM 3108 C C . ILE B 1 79 ? -3.061 -12.836 -17.578 1 98.38 79 ILE B C 1
ATOM 3110 O O . ILE B 1 79 ? -4.285 -12.961 -17.656 1 98.38 79 ILE B O 1
ATOM 3114 N N . PHE B 1 80 ? -2.289 -13.617 -16.828 1 98 80 PHE B N 1
ATOM 3115 C CA . PHE B 1 80 ? -2.828 -14.672 -15.977 1 98 80 PHE B CA 1
ATOM 3116 C C . PHE B 1 80 ? -2.504 -14.414 -14.508 1 98 80 PHE B C 1
ATOM 3118 O O . PHE B 1 80 ? -1.445 -13.867 -14.188 1 98 80 PHE B O 1
ATOM 3125 N N . CYS B 1 81 ? -3.418 -14.773 -13.672 1 97.38 81 CYS B N 1
ATOM 3126 C CA . CYS B 1 81 ? -3.191 -14.75 -12.234 1 97.38 81 CYS B CA 1
ATOM 3127 C C . CYS B 1 81 ? -3.262 -16.156 -11.648 1 97.38 81 CYS B C 1
ATOM 3129 O O . CYS B 1 81 ? -4.207 -16.891 -11.922 1 97.38 81 CYS B O 1
ATOM 3131 N N . ILE B 1 82 ? -2.289 -16.5 -10.922 1 95.44 82 ILE B N 1
ATOM 3132 C CA . ILE B 1 82 ? -2.244 -17.781 -10.203 1 95.44 82 ILE B CA 1
ATOM 3133 C C . ILE B 1 82 ? -2.441 -17.531 -8.711 1 95.44 82 ILE B C 1
ATOM 3135 O O . ILE B 1 82 ? -1.613 -16.891 -8.062 1 95.44 82 ILE B O 1
ATOM 3139 N N . ASN B 1 83 ? -3.51 -18.031 -8.164 1 93.19 83 ASN B N 1
ATOM 3140 C CA . ASN B 1 83 ? -3.832 -17.859 -6.754 1 93.19 83 ASN B CA 1
ATOM 3141 C C . ASN B 1 83 ? -2.971 -18.75 -5.863 1 93.19 83 ASN B C 1
ATOM 3143 O O . ASN B 1 83 ? -2.236 -19.609 -6.359 1 93.19 83 ASN B O 1
ATOM 3147 N N . GLN B 1 84 ? -3.059 -18.438 -4.582 1 86.5 84 GLN B N 1
ATOM 3148 C CA . GLN B 1 84 ? -2.307 -19.203 -3.605 1 86.5 84 GLN B CA 1
ATOM 3149 C C . GLN B 1 84 ? -2.635 -20.703 -3.717 1 86.5 84 GLN B C 1
ATOM 3151 O O . GLN B 1 84 ? -3.799 -21.062 -3.873 1 86.5 84 GLN B O 1
ATOM 3156 N N . GLU B 1 85 ? -1.565 -21.469 -3.748 1 78.38 85 GLU B N 1
ATOM 3157 C CA . GLU B 1 85 ? -1.645 -22.922 -3.695 1 78.38 85 GLU B CA 1
ATOM 3158 C C . GLU B 1 85 ? -2.314 -23.484 -4.945 1 78.38 85 GLU B C 1
ATOM 3160 O O . GLU B 1 85 ? -2.867 -24.594 -4.918 1 78.38 85 GLU B O 1
ATOM 3165 N N . GLU B 1 86 ? -2.311 -22.797 -5.887 1 86.06 86 GLU B N 1
ATOM 3166 C CA . GLU B 1 86 ? -2.895 -23.266 -7.137 1 86.06 86 GLU B CA 1
ATOM 3167 C C . GLU B 1 86 ? -1.842 -23.938 -8.023 1 86.06 86 GLU B C 1
ATOM 3169 O O . GLU B 1 86 ? -0.799 -23.344 -8.305 1 86.06 86 GLU B O 1
ATOM 3174 N N . LEU B 1 87 ? -2.174 -25.156 -8.383 1 82.5 87 LEU B N 1
ATOM 3175 C CA . LEU B 1 87 ? -1.287 -25.875 -9.281 1 82.5 87 LEU B CA 1
ATOM 3176 C C . LEU B 1 87 ? -1.248 -25.234 -10.656 1 82.5 87 LEU B C 1
ATOM 3178 O O . LEU B 1 87 ? -2.283 -24.812 -11.18 1 82.5 87 LEU B O 1
ATOM 3182 N N . HIS B 1 88 ? -0.04 -25.125 -11.227 1 88.5 88 HIS B N 1
ATOM 3183 C CA . HIS B 1 88 ? 0.074 -24.547 -12.562 1 88.5 88 HIS B CA 1
ATOM 3184 C C . HIS B 1 88 ? 1.331 -25.031 -13.273 1 88.5 88 HIS B C 1
ATOM 3186 O O . HIS B 1 88 ? 2.26 -25.531 -12.625 1 88.5 88 HIS B O 1
ATOM 3192 N N . ARG B 1 89 ? 1.292 -24.984 -14.555 1 90.12 89 ARG B N 1
ATOM 3193 C CA . ARG B 1 89 ? 2.377 -25.406 -15.438 1 90.12 89 ARG B CA 1
ATOM 3194 C C . ARG B 1 89 ? 2.395 -24.562 -16.719 1 90.12 89 ARG B C 1
ATOM 3196 O O . ARG B 1 89 ? 1.359 -24.047 -17.141 1 90.12 89 ARG B O 1
ATOM 3203 N N . ILE B 1 90 ? 3.621 -24.406 -17.25 1 92.19 90 ILE B N 1
ATOM 3204 C CA . ILE B 1 90 ? 3.785 -23.703 -18.531 1 92.19 90 ILE B CA 1
ATOM 3205 C C . ILE B 1 90 ? 4.57 -24.578 -19.5 1 92.19 90 ILE B C 1
ATOM 3207 O O . ILE B 1 90 ? 5.629 -25.109 -19.141 1 92.19 90 ILE B O 1
ATOM 3211 N N . VAL B 1 91 ? 4.059 -24.766 -20.672 1 90.44 91 VAL B N 1
ATOM 3212 C CA . VAL B 1 91 ? 4.73 -25.484 -21.75 1 90.44 91 VAL B CA 1
ATOM 3213 C C . VAL B 1 91 ? 4.75 -24.625 -23.016 1 90.44 91 VAL B C 1
ATOM 3215 O O . VAL B 1 91 ? 3.76 -23.969 -23.328 1 90.44 91 VAL B O 1
ATOM 3218 N N . SER B 1 92 ? 5.914 -24.625 -23.672 1 93.19 92 SER B N 1
ATOM 3219 C CA . SER B 1 92 ? 5.977 -23.891 -24.922 1 93.19 92 SER B CA 1
ATOM 3220 C C . SER B 1 92 ? 6.93 -24.547 -25.906 1 93.19 92 SER B C 1
ATOM 3222 O O . SER B 1 92 ? 8.008 -25.016 -25.531 1 93.19 92 SER B O 1
ATOM 3224 N N . GLU B 1 93 ? 6.512 -24.625 -27.141 1 91.69 93 GLU B N 1
ATOM 3225 C CA . GLU B 1 93 ? 7.371 -25.047 -28.25 1 91.69 93 GLU B CA 1
ATOM 3226 C C . GLU B 1 93 ? 7.859 -23.828 -29.047 1 91.69 93 GLU B C 1
ATOM 3228 O O . GLU B 1 93 ? 8.484 -23.984 -30.094 1 91.69 93 GLU B O 1
ATOM 3233 N N . ASP B 1 94 ? 7.469 -22.672 -28.656 1 94.06 94 ASP B N 1
ATOM 3234 C CA . ASP B 1 94 ? 7.855 -21.406 -29.281 1 94.06 94 ASP B CA 1
ATOM 3235 C C . ASP B 1 94 ? 9.141 -20.859 -28.656 1 94.06 94 ASP B C 1
ATOM 3237 O O . ASP B 1 94 ? 9.141 -20.391 -27.516 1 94.06 94 ASP B O 1
ATOM 3241 N N . ASN B 1 95 ? 10.172 -20.812 -29.5 1 92.81 95 ASN B N 1
ATOM 3242 C CA . ASN B 1 95 ? 11.477 -20.422 -28.984 1 92.81 95 ASN B CA 1
ATOM 3243 C C . ASN B 1 95 ? 11.57 -18.906 -28.797 1 92.81 95 ASN B C 1
ATOM 3245 O O . ASN B 1 95 ? 12.594 -18.406 -28.312 1 92.81 95 ASN B O 1
ATOM 3249 N N . GLN B 1 96 ? 10.492 -18.188 -29.094 1 95.12 96 GLN B N 1
ATOM 3250 C CA . GLN B 1 96 ? 10.461 -16.734 -28.922 1 95.12 96 GLN B CA 1
ATOM 3251 C C . GLN B 1 96 ? 9.688 -16.344 -27.672 1 95.12 96 GLN B C 1
ATOM 3253 O O . GLN B 1 96 ? 9.445 -15.156 -27.438 1 95.12 96 GLN B O 1
ATOM 3258 N N . LEU B 1 97 ? 9.359 -17.359 -26.891 1 96.94 97 LEU B N 1
ATOM 3259 C CA . LEU B 1 97 ? 8.539 -17.094 -25.703 1 96.94 97 LEU B CA 1
ATOM 3260 C C . LEU B 1 97 ? 9.258 -16.156 -24.75 1 96.94 97 LEU B C 1
ATOM 3262 O O . LEU B 1 97 ? 10.43 -16.375 -24.422 1 96.94 97 LEU B O 1
ATOM 3266 N N . VAL B 1 98 ? 8.594 -15.062 -24.422 1 98.19 98 VAL B N 1
ATOM 3267 C CA . VAL B 1 98 ? 9.016 -14.141 -23.359 1 98.19 98 VAL B CA 1
ATOM 3268 C C . VAL B 1 98 ? 7.82 -13.758 -22.5 1 98.19 98 VAL B C 1
ATOM 3270 O O . VAL B 1 98 ? 6.77 -13.367 -23.031 1 98.19 98 VAL B O 1
ATOM 3273 N N . TYR B 1 99 ? 7.949 -13.945 -21.172 1 97.94 99 TYR B N 1
ATOM 3274 C CA . TYR B 1 99 ? 6.871 -13.484 -20.312 1 97.94 99 TYR B CA 1
ATOM 3275 C C . TYR B 1 99 ? 7.418 -12.898 -19.016 1 97.94 99 TYR B C 1
ATOM 3277 O O . TYR B 1 99 ? 8.516 -13.266 -18.578 1 97.94 99 TYR B O 1
ATOM 3285 N N . ARG B 1 100 ? 6.684 -11.945 -18.469 1 98.5 100 ARG B N 1
ATOM 3286 C CA . ARG B 1 100 ? 7.004 -11.305 -17.203 1 98.5 100 ARG B CA 1
ATOM 3287 C C . ARG B 1 100 ? 6.238 -11.945 -16.047 1 98.5 100 ARG B C 1
ATOM 3289 O O . ARG B 1 100 ? 5.047 -12.242 -16.188 1 98.5 100 ARG B O 1
ATOM 3296 N N . THR B 1 101 ? 6.922 -12.18 -14.922 1 98.12 101 THR B N 1
ATOM 3297 C CA . THR B 1 101 ? 6.312 -12.766 -13.734 1 98.12 101 THR B CA 1
ATOM 3298 C C . THR B 1 101 ? 6.5 -11.852 -12.531 1 98.12 101 THR B C 1
ATOM 3300 O O . THR B 1 101 ? 7.602 -11.352 -12.281 1 98.12 101 THR B O 1
ATOM 3303 N N . VAL B 1 102 ? 5.449 -11.547 -11.898 1 98.31 102 VAL B N 1
ATOM 3304 C CA . VAL B 1 102 ? 5.492 -10.945 -10.57 1 98.31 102 VAL B CA 1
ATOM 3305 C C . VAL B 1 102 ? 4.934 -11.93 -9.547 1 98.31 102 VAL B C 1
ATOM 3307 O O . VAL B 1 102 ? 3.797 -12.391 -9.672 1 98.31 102 VAL B O 1
ATOM 3310 N N . ILE B 1 103 ? 5.715 -12.305 -8.547 1 97.62 103 ILE B N 1
ATOM 3311 C CA . ILE B 1 103 ? 5.336 -13.281 -7.535 1 97.62 103 ILE B CA 1
ATOM 3312 C C . ILE B 1 103 ? 5.484 -12.672 -6.145 1 97.62 103 ILE B C 1
ATOM 3314 O O . ILE B 1 103 ? 6.492 -12.023 -5.848 1 97.62 103 ILE B O 1
ATOM 3318 N N . PHE B 1 104 ? 4.484 -12.797 -5.316 1 95.62 104 PHE B N 1
ATOM 3319 C CA . PHE B 1 104 ? 4.512 -12.164 -4.004 1 95.62 104 PHE B CA 1
ATOM 3320 C C . PHE B 1 104 ? 3.6 -12.898 -3.029 1 95.62 104 PHE B C 1
ATOM 3322 O O . PHE B 1 104 ? 2.537 -13.391 -3.416 1 95.62 104 PHE B O 1
ATOM 3329 N N . PRO B 1 105 ? 4.031 -13.031 -1.765 1 92.62 105 PRO B N 1
ATOM 3330 C CA . PRO B 1 105 ? 3.096 -13.492 -0.739 1 92.62 105 PRO B CA 1
ATOM 3331 C C . PRO B 1 105 ? 2.068 -12.43 -0.353 1 92.62 105 PRO B C 1
ATOM 3333 O O . PRO B 1 105 ? 2.439 -11.305 -0.019 1 92.62 105 PRO B O 1
ATOM 3336 N N . LEU B 1 106 ? 0.82 -12.797 -0.359 1 93.38 106 LEU B N 1
ATOM 3337 C CA . LEU B 1 106 ? -0.235 -11.836 -0.067 1 93.38 106 LEU B CA 1
ATOM 3338 C C . LEU B 1 106 ? -0.09 -11.281 1.347 1 93.38 106 LEU B C 1
ATOM 3340 O O . LEU B 1 106 ? -0.408 -10.117 1.599 1 93.38 106 LEU B O 1
ATOM 3344 N N . GLN B 1 107 ? 0.424 -12.055 2.238 1 88.25 107 GLN B N 1
ATOM 3345 C CA . GLN B 1 107 ? 0.589 -11.664 3.633 1 88.25 107 GLN B CA 1
ATOM 3346 C C . GLN B 1 107 ? 1.493 -10.445 3.758 1 88.25 107 GLN B C 1
ATOM 3348 O O . GLN B 1 107 ? 1.309 -9.617 4.652 1 88.25 107 GLN B O 1
ATOM 3353 N N . ALA B 1 108 ? 2.4 -10.312 2.889 1 92.56 108 ALA B N 1
ATOM 3354 C CA . ALA B 1 108 ? 3.35 -9.195 2.924 1 92.56 108 ALA B CA 1
ATOM 3355 C C . ALA B 1 108 ? 2.658 -7.875 2.611 1 92.56 108 ALA B C 1
ATOM 3357 O O . ALA B 1 108 ? 3.215 -6.805 2.859 1 92.56 108 ALA B O 1
ATOM 3358 N N . LEU B 1 109 ? 1.452 -7.922 2.078 1 97.44 109 LEU B N 1
ATOM 3359 C CA . LEU B 1 109 ? 0.736 -6.715 1.684 1 97.44 109 LEU B CA 1
ATOM 3360 C C . LEU B 1 109 ? -0.305 -6.332 2.73 1 97.44 109 LEU B C 1
ATOM 3362 O O . LEU B 1 109 ? -0.917 -5.266 2.645 1 97.44 109 LEU B O 1
ATOM 3366 N N . THR B 1 110 ? -0.502 -7.156 3.756 1 92.81 110 THR B N 1
ATOM 3367 C CA . THR B 1 110 ? -1.544 -6.887 4.742 1 92.81 110 THR B CA 1
ATOM 3368 C C . THR B 1 110 ? -1.116 -5.77 5.688 1 92.81 110 THR B C 1
ATOM 3370 O O . THR B 1 110 ? 0.07 -5.629 5.992 1 92.81 110 THR B O 1
ATOM 3373 N N . PHE B 1 111 ? -2.082 -5.078 6.129 1 93.69 111 PHE B N 1
ATOM 3374 C CA . PHE B 1 111 ? -1.838 -3.939 7.004 1 93.69 111 PHE B CA 1
ATOM 3375 C C . PHE B 1 111 ? -1.931 -4.352 8.469 1 93.69 111 PHE B C 1
ATOM 3377 O O . PHE B 1 111 ? -2.543 -5.371 8.789 1 93.69 111 PHE B O 1
ATOM 3384 N N . SER B 1 112 ? -1.306 -3.533 9.297 1 85.44 112 SER B N 1
ATOM 3385 C CA . SER B 1 112 ? -1.338 -3.77 10.734 1 85.44 112 SER B CA 1
ATOM 3386 C C . SER B 1 112 ? -2.709 -3.445 11.32 1 85.44 112 SER B C 1
ATOM 3388 O O . SER B 1 112 ? -3.164 -4.109 12.25 1 85.44 112 SER B O 1
ATOM 3390 N N . GLU B 1 113 ? -3.367 -2.408 10.719 1 82.75 113 GLU B N 1
ATOM 3391 C CA . GLU B 1 113 ? -4.676 -1.989 11.203 1 82.75 113 GLU B CA 1
ATOM 3392 C C . GLU B 1 113 ? -5.797 -2.752 10.5 1 82.75 113 GLU B C 1
ATOM 3394 O O . GLU B 1 113 ? -5.73 -2.99 9.297 1 82.75 113 GLU B O 1
ATOM 3399 N N . SER B 1 114 ? -6.758 -3.156 11.336 1 82.25 114 SER B N 1
ATOM 3400 C CA . SER B 1 114 ? -7.895 -3.898 10.805 1 82.25 114 SER B CA 1
ATOM 3401 C C . SER B 1 114 ? -8.984 -2.955 10.297 1 82.25 114 SER B C 1
ATOM 3403 O O . SER B 1 114 ? -10.078 -2.898 10.859 1 82.25 114 SER B O 1
ATOM 3405 N N . ASP B 1 115 ? -8.797 -2.305 9.242 1 84.69 115 ASP B N 1
ATOM 3406 C CA . ASP B 1 115 ? -9.766 -1.367 8.68 1 84.69 115 ASP B CA 1
ATOM 3407 C C . ASP B 1 115 ? -10.391 -1.923 7.398 1 84.69 115 ASP B C 1
ATOM 3409 O O . ASP B 1 115 ? -10.258 -3.113 7.102 1 84.69 115 ASP B O 1
ATOM 3413 N N . ALA B 1 116 ? -11.109 -1.109 6.676 1 85.06 116 ALA B N 1
ATOM 3414 C CA . ALA B 1 116 ? -11.867 -1.558 5.508 1 85.06 116 ALA B CA 1
ATOM 3415 C C . ALA B 1 116 ? -10.938 -2.092 4.422 1 85.06 116 ALA B C 1
ATOM 3417 O O . ALA B 1 116 ? -11.234 -3.105 3.785 1 85.06 116 ALA B O 1
ATOM 3418 N N . ALA B 1 117 ? -9.836 -1.412 4.23 1 93.75 117 ALA B N 1
ATOM 3419 C CA . ALA B 1 117 ? -8.867 -1.87 3.236 1 93.75 117 ALA B CA 1
ATOM 3420 C C . ALA B 1 117 ? -8.336 -3.254 3.592 1 93.75 117 ALA B C 1
ATOM 3422 O O . ALA B 1 117 ? -8.242 -4.133 2.73 1 93.75 117 ALA B O 1
ATOM 3423 N N . GLN B 1 118 ? -8 -3.445 4.832 1 91.06 118 GLN B N 1
ATOM 3424 C CA . GLN B 1 118 ? -7.465 -4.715 5.316 1 91.06 118 GLN B CA 1
ATOM 3425 C C . GLN B 1 118 ? -8.492 -5.836 5.168 1 91.06 118 GLN B C 1
ATOM 3427 O O . GLN B 1 118 ? -8.133 -6.984 4.91 1 91.06 118 GLN B O 1
ATOM 3432 N N . THR B 1 119 ? -9.703 -5.531 5.238 1 88.25 119 THR B N 1
ATOM 3433 C CA . THR B 1 119 ? -10.758 -6.535 5.125 1 88.25 119 THR B CA 1
ATOM 3434 C C . THR B 1 119 ? -10.703 -7.215 3.76 1 88.25 119 THR B C 1
ATOM 3436 O O . THR B 1 119 ? -10.867 -8.438 3.662 1 88.25 119 THR B O 1
ATOM 3439 N N . TYR B 1 120 ? -10.516 -6.449 2.752 1 92.38 120 TYR B N 1
ATOM 3440 C CA . TYR B 1 120 ? -10.406 -7.027 1.418 1 92.38 120 TYR B CA 1
ATOM 3441 C C . TYR B 1 120 ? -9.234 -7.992 1.337 1 92.38 120 TYR B C 1
ATOM 3443 O O . TYR B 1 120 ? -9.367 -9.102 0.807 1 92.38 120 TYR B O 1
ATOM 3451 N N . LEU B 1 121 ? -8.109 -7.562 1.835 1 94.56 121 LEU B N 1
ATOM 3452 C CA . LEU B 1 121 ? -6.906 -8.375 1.768 1 94.56 121 LEU B CA 1
ATOM 3453 C C . LEU B 1 121 ? -7.07 -9.664 2.568 1 94.56 121 LEU B C 1
ATOM 3455 O O . LEU B 1 121 ? -6.652 -10.734 2.125 1 94.56 121 LEU B O 1
ATOM 3459 N N . GLU B 1 122 ? -7.656 -9.508 3.678 1 85.94 122 GLU B N 1
ATOM 3460 C CA . GLU B 1 122 ? -7.906 -10.68 4.516 1 85.94 122 GLU B CA 1
ATOM 3461 C C . GLU B 1 122 ? -8.789 -11.695 3.797 1 85.94 122 GLU B C 1
ATOM 3463 O O . GLU B 1 122 ? -8.57 -12.906 3.912 1 85.94 122 GLU B O 1
ATOM 3468 N N . GLN B 1 123 ? -9.773 -11.219 3.164 1 86.94 123 GLN B N 1
ATOM 3469 C CA . GLN B 1 123 ? -10.68 -12.109 2.436 1 86.94 123 GLN B CA 1
ATOM 3470 C C . GLN B 1 123 ? -9.945 -12.82 1.303 1 86.94 123 GLN B C 1
ATOM 3472 O O . GLN B 1 123 ? -10.258 -13.977 0.99 1 86.94 123 GLN B O 1
ATOM 3477 N N . ILE B 1 124 ? -9.008 -12.227 0.728 1 92.56 124 ILE B N 1
ATOM 3478 C CA . ILE B 1 124 ? -8.211 -12.867 -0.312 1 92.56 124 ILE B CA 1
ATOM 3479 C C . ILE B 1 124 ? -7.27 -13.891 0.317 1 92.56 124 ILE B C 1
ATOM 3481 O O . ILE B 1 124 ? -7.125 -15.008 -0.192 1 92.56 124 ILE B O 1
ATOM 3485 N N . VAL B 1 125 ? -6.664 -13.484 1.405 1 86.69 125 VAL B N 1
ATOM 3486 C CA . VAL B 1 125 ? -5.77 -14.383 2.123 1 86.69 125 VAL B CA 1
ATOM 3487 C C . VAL B 1 125 ? -6.52 -15.648 2.523 1 86.69 125 VAL B C 1
ATOM 3489 O O . VAL B 1 125 ? -5.977 -16.75 2.436 1 86.69 125 VAL B O 1
ATOM 3492 N N . GLN B 1 126 ? -7.746 -15.438 2.834 1 79.06 126 GLN B N 1
ATOM 3493 C CA . GLN B 1 126 ? -8.57 -16.547 3.305 1 79.06 126 GLN B CA 1
ATOM 3494 C C . GLN B 1 126 ? -9.148 -17.328 2.135 1 79.06 126 GLN B C 1
ATOM 3496 O O . GLN B 1 126 ? -9.766 -18.391 2.332 1 79.06 126 GLN B O 1
ATOM 3501 N N . GLY B 1 127 ? -9.031 -16.828 1.04 1 82.44 127 GLY B N 1
ATOM 3502 C CA . GLY B 1 127 ? -9.5 -17.547 -0.143 1 82.44 127 GLY B CA 1
ATOM 3503 C C . GLY B 1 127 ? -10.953 -17.266 -0.472 1 82.44 127 GLY B C 1
ATOM 3504 O O . GLY B 1 127 ? -11.516 -17.875 -1.385 1 82.44 127 GLY B O 1
ATOM 3505 N N . VAL B 1 128 ? -11.562 -16.359 0.237 1 78.56 128 VAL B N 1
ATOM 3506 C CA . VAL B 1 128 ? -12.953 -15.984 -0.008 1 78.56 128 VAL B CA 1
ATOM 3507 C C . VAL B 1 128 ? -13.047 -15.188 -1.311 1 78.56 128 VAL B C 1
ATOM 3509 O O . VAL B 1 128 ? -13.977 -15.391 -2.098 1 78.56 128 VAL B O 1
ATOM 3512 N N . LEU B 1 129 ? -12.164 -14.344 -1.464 1 88.56 129 LEU B N 1
ATOM 3513 C CA . LEU B 1 129 ? -11.992 -13.617 -2.717 1 88.56 129 LEU B CA 1
ATOM 3514 C C . LEU B 1 129 ? -10.781 -14.141 -3.486 1 88.56 129 LEU B C 1
ATOM 3516 O O . LEU B 1 129 ? -9.75 -14.461 -2.889 1 88.56 129 LEU B O 1
ATOM 3520 N N . ARG B 1 130 ? -10.914 -14.234 -4.797 1 92.62 130 ARG B N 1
ATOM 3521 C CA . ARG B 1 130 ? -9.836 -14.773 -5.613 1 92.62 130 ARG B CA 1
ATOM 3522 C C . ARG B 1 130 ? -9.602 -13.914 -6.852 1 92.62 130 ARG B C 1
ATOM 3524 O O . ARG B 1 130 ? -10.539 -13.328 -7.395 1 92.62 130 ARG B O 1
ATOM 3531 N N . PHE B 1 131 ? -8.312 -13.906 -7.227 1 95.31 131 PHE B N 1
ATOM 3532 C CA . PHE B 1 131 ? -7.992 -13.312 -8.523 1 95.31 131 PHE B CA 1
ATOM 3533 C C . PHE B 1 131 ? -8.609 -14.125 -9.656 1 95.31 131 PHE B C 1
ATOM 3535 O O . PHE B 1 131 ? -8.727 -15.352 -9.555 1 95.31 131 PHE B O 1
ATOM 3542 N N . PRO B 1 132 ? -8.969 -13.383 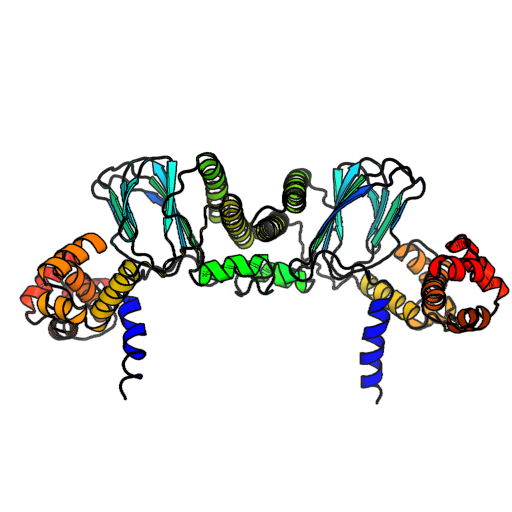-10.766 1 93.88 132 PRO B N 1
ATOM 3543 C CA . PRO B 1 132 ? -9.328 -14.164 -11.953 1 93.88 132 PRO B CA 1
ATOM 3544 C C . PRO B 1 132 ? -8.133 -14.891 -12.57 1 93.88 132 PRO B C 1
ATOM 3546 O O . PRO B 1 132 ? -7.02 -14.359 -12.586 1 93.88 132 PRO B O 1
ATOM 3549 N N . VAL B 1 133 ? -8.406 -16.078 -13.07 1 94.06 133 VAL B N 1
ATOM 3550 C CA . VAL B 1 133 ? -7.328 -16.859 -13.656 1 94.06 133 VAL B CA 1
ATOM 3551 C C . VAL B 1 133 ? -6.77 -16.125 -14.883 1 94.06 133 VAL B C 1
ATOM 3553 O O . VAL B 1 133 ? -5.555 -16.109 -15.102 1 94.06 133 VAL B O 1
ATOM 3556 N N . GLN B 1 134 ? -7.652 -15.57 -15.656 1 95.75 134 GLN B N 1
ATOM 3557 C CA . GLN B 1 134 ? -7.258 -14.773 -16.812 1 95.75 134 GLN B CA 1
ATOM 3558 C C . GLN B 1 134 ? -7.961 -13.422 -16.812 1 95.75 134 GLN B C 1
ATOM 3560 O O . GLN B 1 134 ? -9.164 -13.344 -16.562 1 95.75 134 GLN B O 1
ATOM 3565 N N . VAL B 1 135 ? -7.188 -12.383 -17.109 1 95.75 135 VAL B N 1
ATOM 3566 C CA . VAL B 1 135 ? -7.77 -11.055 -17.266 1 95.75 135 VAL B CA 1
ATOM 3567 C C . VAL B 1 135 ? -8.242 -10.852 -18.703 1 95.75 135 VAL B C 1
ATOM 3569 O O . VAL B 1 135 ? -7.441 -10.875 -19.641 1 95.75 135 VAL B O 1
ATOM 3572 N N . THR B 1 136 ? -9.5 -10.617 -18.828 1 92.38 136 THR B N 1
ATOM 3573 C CA . THR B 1 136 ? -10.047 -10.578 -20.188 1 92.38 136 THR B CA 1
ATOM 3574 C C . THR B 1 136 ? -10.477 -9.164 -20.562 1 92.38 136 THR B C 1
ATOM 3576 O O . THR B 1 136 ? -10.578 -8.828 -21.734 1 92.38 136 THR B O 1
ATOM 3579 N N . ASN B 1 137 ? -10.719 -8.32 -19.594 1 91.62 137 ASN B N 1
ATOM 3580 C CA . ASN B 1 137 ? -11.125 -6.941 -19.859 1 91.62 137 ASN B CA 1
ATOM 3581 C C . ASN B 1 137 ? -9.961 -6.105 -20.375 1 91.62 137 ASN B C 1
ATOM 3583 O O . ASN B 1 137 ? -8.945 -5.961 -19.688 1 91.62 137 ASN B O 1
ATOM 3587 N N . GLU B 1 138 ? -10.188 -5.406 -21.516 1 92.31 138 GLU B N 1
ATOM 3588 C CA . GLU B 1 138 ? -9.086 -4.707 -22.188 1 92.31 138 GLU B CA 1
ATOM 3589 C C . GLU B 1 138 ? -8.641 -3.494 -21.375 1 92.31 138 GLU B C 1
ATOM 3591 O O . GLU B 1 138 ? -7.449 -3.176 -21.344 1 92.31 138 GLU B O 1
ATOM 3596 N N . THR B 1 139 ? -9.586 -2.859 -20.797 1 90.38 139 THR B N 1
ATOM 3597 C CA . THR B 1 139 ? -9.234 -1.707 -19.969 1 90.38 139 THR B CA 1
ATOM 3598 C C . THR B 1 139 ? -8.391 -2.133 -18.781 1 90.38 139 THR B C 1
ATOM 3600 O O . THR B 1 139 ? -7.41 -1.465 -18.438 1 90.38 139 THR B O 1
ATOM 3603 N N . GLU B 1 140 ? -8.711 -3.229 -18.281 1 92.12 140 GLU B N 1
ATOM 3604 C CA . GLU B 1 140 ? -7.957 -3.766 -17.156 1 92.12 140 GLU B CA 1
ATOM 3605 C C . GLU B 1 140 ? -6.578 -4.242 -17.594 1 92.12 140 GLU B C 1
ATOM 3607 O O . GLU B 1 140 ? -5.586 -4.031 -16.891 1 92.12 140 GLU B O 1
ATOM 3612 N N . LYS B 1 141 ? -6.539 -4.805 -18.719 1 95.12 141 LYS B N 1
ATOM 3613 C CA . LYS B 1 141 ? -5.258 -5.266 -19.25 1 95.12 141 LYS B CA 1
ATOM 3614 C C . LYS B 1 141 ? -4.293 -4.098 -19.438 1 95.12 141 LYS B C 1
ATOM 3616 O O . LYS B 1 141 ? -3.104 -4.219 -19.141 1 95.12 141 LYS B O 1
ATOM 3621 N N . TYR B 1 142 ? -4.832 -3.066 -19.938 1 94.81 142 TYR B N 1
ATOM 3622 C CA . TYR B 1 142 ? -3.994 -1.894 -20.172 1 94.81 142 TYR B CA 1
ATOM 3623 C C . TYR B 1 142 ? -3.418 -1.372 -18.859 1 94.81 142 TYR B C 1
ATOM 3625 O O . TYR B 1 142 ? -2.215 -1.115 -18.766 1 94.81 142 TYR B O 1
ATOM 3633 N N . PHE B 1 143 ? -4.293 -1.253 -17.953 1 94.81 143 PHE B N 1
ATOM 3634 C CA . PHE B 1 143 ? -3.865 -0.779 -16.641 1 94.81 143 PHE B CA 1
ATOM 3635 C C . PHE B 1 143 ? -2.811 -1.704 -16.047 1 94.81 143 PHE B C 1
ATOM 3637 O O . PHE B 1 143 ? -1.791 -1.241 -15.539 1 94.81 143 PHE B O 1
ATOM 3644 N N . LEU B 1 144 ? -3.059 -2.961 -16.062 1 97.12 144 LEU B N 1
ATOM 3645 C CA . LEU B 1 144 ? -2.145 -3.943 -15.492 1 97.12 144 LEU B CA 1
ATOM 3646 C C . LEU B 1 144 ? -0.807 -3.934 -16.219 1 97.12 144 LEU B C 1
ATOM 3648 O O . LEU B 1 144 ? 0.25 -4.027 -15.602 1 97.12 144 LEU B O 1
ATOM 3652 N N . ARG B 1 145 ? -0.86 -3.799 -17.531 1 97.56 145 ARG B N 1
ATOM 3653 C CA . ARG B 1 145 ? 0.368 -3.758 -18.312 1 97.56 145 ARG B CA 1
ATOM 3654 C C . ARG B 1 145 ? 1.271 -2.617 -17.859 1 97.56 145 ARG B C 1
ATOM 3656 O O . ARG B 1 145 ? 2.473 -2.811 -17.656 1 97.56 145 ARG B O 1
ATOM 3663 N N . GLU B 1 146 ? 0.69 -1.525 -17.703 1 97.06 146 GLU B N 1
ATOM 3664 C CA . GLU B 1 146 ? 1.454 -0.347 -17.312 1 97.06 146 GLU B CA 1
ATOM 3665 C C . GLU B 1 146 ? 1.991 -0.492 -15.883 1 97.06 146 GLU B C 1
ATOM 3667 O O . GLU B 1 146 ? 3.146 -0.158 -15.617 1 97.06 146 GLU B O 1
ATOM 3672 N N . THR B 1 147 ? 1.158 -0.936 -15.047 1 97.75 147 THR B N 1
ATOM 3673 C CA . THR B 1 147 ? 1.554 -1.056 -13.648 1 97.75 147 THR B CA 1
ATOM 3674 C C . THR B 1 147 ? 2.619 -2.135 -13.477 1 97.75 147 THR B C 1
ATOM 3676 O O . THR B 1 147 ? 3.586 -1.949 -12.734 1 97.75 147 THR B O 1
ATOM 3679 N N . LEU B 1 148 ? 2.479 -3.252 -14.18 1 98.31 148 LEU B N 1
ATOM 3680 C CA . LEU B 1 148 ? 3.467 -4.324 -14.117 1 98.31 148 LEU B CA 1
ATOM 3681 C C . LEU B 1 148 ? 4.812 -3.855 -14.664 1 98.31 148 LEU B C 1
ATOM 3683 O O . LEU B 1 148 ? 5.863 -4.238 -14.148 1 98.31 148 LEU B O 1
ATOM 3687 N N . TYR B 1 149 ? 4.758 -3.082 -15.68 1 97.94 149 TYR B N 1
ATOM 3688 C CA . TYR B 1 149 ? 5.988 -2.508 -16.219 1 97.94 149 TYR B CA 1
ATOM 3689 C C . TYR B 1 149 ? 6.668 -1.618 -15.18 1 97.94 149 TYR B C 1
ATOM 3691 O O . TYR B 1 149 ? 7.891 -1.666 -15.016 1 97.94 149 TYR B O 1
ATOM 3699 N N . GLN B 1 150 ? 5.906 -0.817 -14.523 1 96.88 150 GLN B N 1
ATOM 3700 C CA . GLN B 1 150 ? 6.457 0.054 -13.484 1 96.88 150 GLN B CA 1
ATOM 3701 C C . GLN B 1 150 ? 7.055 -0.759 -12.344 1 96.88 150 GLN B C 1
ATOM 3703 O O . GLN B 1 150 ? 8.086 -0.378 -11.781 1 96.88 150 GLN B O 1
ATOM 3708 N N . ILE B 1 151 ? 6.391 -1.827 -11.984 1 98.25 151 ILE B N 1
ATOM 3709 C CA . ILE B 1 151 ? 6.918 -2.717 -10.961 1 98.25 151 ILE B CA 1
ATOM 3710 C C . ILE B 1 151 ? 8.273 -3.26 -11.398 1 98.25 151 ILE B C 1
ATOM 3712 O O . ILE B 1 151 ? 9.227 -3.281 -10.609 1 98.25 151 ILE B O 1
ATOM 3716 N N . GLN B 1 152 ? 8.367 -3.645 -12.617 1 97.62 152 GLN B N 1
ATOM 3717 C CA . GLN B 1 152 ? 9.625 -4.156 -13.148 1 97.62 152 GLN B CA 1
ATOM 3718 C C . GLN B 1 152 ? 10.727 -3.107 -13.062 1 97.62 152 GLN B C 1
ATOM 3720 O O . GLN B 1 152 ? 11.852 -3.41 -12.648 1 97.62 152 GLN B O 1
ATOM 3725 N N . ILE B 1 153 ? 10.43 -1.942 -13.453 1 96.88 153 ILE B N 1
ATOM 3726 C CA . ILE B 1 153 ? 11.406 -0.858 -13.422 1 96.88 153 ILE B CA 1
ATOM 3727 C C . ILE B 1 153 ? 11.883 -0.627 -11.992 1 96.88 153 ILE B C 1
ATOM 3729 O O . ILE B 1 153 ? 13.094 -0.528 -11.742 1 96.88 153 ILE B O 1
ATOM 3733 N N . ALA B 1 154 ? 10.977 -0.572 -11.102 1 96.06 154 ALA B N 1
ATOM 3734 C CA . ALA B 1 154 ? 11.328 -0.344 -9.703 1 96.06 154 ALA B CA 1
ATOM 3735 C C . ALA B 1 154 ? 12.203 -1.47 -9.164 1 96.06 154 ALA B C 1
ATOM 3737 O O . ALA B 1 154 ? 13.188 -1.217 -8.469 1 96.06 154 ALA B O 1
ATOM 3738 N N . ALA B 1 155 ? 11.805 -2.652 -9.477 1 94.12 155 ALA B N 1
ATOM 3739 C CA . ALA B 1 155 ? 12.508 -3.83 -8.977 1 94.12 155 ALA B CA 1
ATOM 3740 C C . ALA B 1 155 ? 13.906 -3.939 -9.578 1 94.12 155 ALA B C 1
ATOM 3742 O O . ALA B 1 155 ? 14.805 -4.531 -8.977 1 94.12 155 ALA B O 1
ATOM 3743 N N . GLU B 1 156 ? 14.133 -3.43 -10.727 1 95.5 156 GLU B N 1
ATOM 3744 C CA . GLU B 1 156 ? 15.422 -3.477 -11.398 1 95.5 156 GLU B CA 1
ATOM 3745 C C . GLU B 1 156 ? 16.344 -2.361 -10.906 1 95.5 156 GLU B C 1
ATOM 3747 O O . GLU B 1 156 ? 17.531 -2.58 -10.695 1 95.5 156 GLU B O 1
ATOM 3752 N N . GLN B 1 157 ? 15.789 -1.229 -10.727 1 95.31 157 GLN B N 1
ATOM 3753 C CA . GLN B 1 157 ? 16.578 -0.07 -10.336 1 95.31 157 GLN B CA 1
ATOM 3754 C C . GLN B 1 157 ? 16.969 -0.134 -8.859 1 95.31 157 GLN B C 1
ATOM 3756 O O . GLN B 1 157 ? 18.062 0.294 -8.477 1 95.31 157 GLN B O 1
ATOM 3761 N N . LYS B 1 158 ? 16.031 -0.597 -8.07 1 94.75 158 LYS B N 1
ATOM 3762 C CA . LYS B 1 158 ? 16.219 -0.785 -6.633 1 94.75 158 LYS B CA 1
ATOM 3763 C C . LYS B 1 158 ? 16.672 0.509 -5.965 1 94.75 158 LYS B C 1
ATOM 3765 O O . LYS B 1 158 ? 17.609 0.507 -5.172 1 94.75 158 LYS B O 1
ATOM 3770 N N . SER B 1 159 ? 16.109 1.591 -6.422 1 94.44 159 SER B N 1
ATOM 3771 C CA . SER B 1 159 ? 16.344 2.867 -5.758 1 94.44 159 SER B CA 1
ATOM 3772 C C . SER B 1 159 ? 15.836 2.854 -4.324 1 94.44 159 SER B C 1
ATOM 3774 O O . SER B 1 159 ? 15.07 1.963 -3.939 1 94.44 159 SER B O 1
ATOM 3776 N N . VAL B 1 160 ? 16.234 3.795 -3.531 1 94 160 VAL B N 1
ATOM 3777 C CA . VAL B 1 160 ? 15.781 3.928 -2.152 1 94 160 VAL B CA 1
ATOM 3778 C C . VAL B 1 160 ? 14.25 3.922 -2.109 1 94 160 VAL B C 1
ATOM 3780 O O . VAL B 1 160 ? 13.602 4.688 -2.826 1 94 160 VAL B O 1
ATOM 3783 N N . GLY B 1 161 ? 13.641 2.99 -1.343 1 95.44 161 GLY B N 1
ATOM 3784 C CA . GLY B 1 161 ? 12.195 2.926 -1.184 1 95.44 161 GLY B CA 1
ATOM 3785 C C . GLY B 1 161 ? 11.523 2.039 -2.215 1 95.44 161 GLY B C 1
ATOM 3786 O O . GLY B 1 161 ? 10.289 1.949 -2.256 1 95.44 161 GLY B O 1
ATOM 3787 N N . TYR B 1 162 ? 12.305 1.351 -3.037 1 96.62 162 TYR B N 1
ATOM 3788 C CA . TYR B 1 162 ? 11.703 0.59 -4.125 1 96.62 162 TYR B CA 1
ATOM 3789 C C . TYR B 1 162 ? 10.805 -0.517 -3.588 1 96.62 162 TYR B C 1
ATOM 3791 O O . TYR B 1 162 ? 9.805 -0.872 -4.215 1 96.62 162 TYR B O 1
ATOM 3799 N N . GLU B 1 163 ? 11.188 -1.094 -2.4 1 96.62 163 GLU B N 1
ATOM 3800 C CA . GLU B 1 163 ? 10.344 -2.129 -1.805 1 96.62 163 GLU B CA 1
ATOM 3801 C C . GLU B 1 163 ? 8.938 -1.606 -1.527 1 96.62 163 GLU B C 1
ATOM 3803 O O . GLU B 1 163 ? 7.949 -2.297 -1.789 1 96.62 163 GLU B O 1
ATOM 3808 N N . LEU B 1 164 ? 8.867 -0.399 -1.006 1 97.62 164 LEU B N 1
ATOM 3809 C CA . LEU B 1 164 ? 7.586 0.246 -0.736 1 97.62 164 LEU B CA 1
ATOM 3810 C C . LEU B 1 164 ? 6.848 0.551 -2.033 1 97.62 164 LEU B C 1
ATOM 3812 O O . LEU B 1 164 ? 5.625 0.404 -2.105 1 97.62 164 LEU B O 1
ATOM 3816 N N . MET B 1 165 ? 7.57 0.969 -3.021 1 97.88 165 MET B N 1
ATOM 3817 C CA . MET B 1 165 ? 6.973 1.26 -4.32 1 97.88 165 MET B CA 1
ATOM 3818 C C . MET B 1 165 ? 6.336 0.01 -4.918 1 97.88 165 MET B C 1
ATOM 3820 O O . MET B 1 165 ? 5.203 0.058 -5.406 1 97.88 165 MET B O 1
ATOM 3824 N N . VAL B 1 166 ? 7.039 -1.062 -4.895 1 98.38 166 VAL B N 1
ATOM 3825 C CA . VAL B 1 166 ? 6.52 -2.312 -5.434 1 98.38 166 VAL B CA 1
ATOM 3826 C C . VAL B 1 166 ? 5.254 -2.715 -4.684 1 98.38 166 VAL B C 1
ATOM 3828 O O . VAL B 1 166 ? 4.238 -3.047 -5.301 1 98.38 166 VAL B O 1
ATOM 3831 N N . LYS B 1 167 ? 5.285 -2.678 -3.381 1 98.44 167 LYS B N 1
ATOM 3832 C CA . LYS B 1 167 ? 4.105 -3.018 -2.594 1 98.44 167 LYS B CA 1
ATOM 3833 C C . LYS B 1 167 ? 2.938 -2.094 -2.928 1 98.44 167 LYS B C 1
ATOM 3835 O O . LYS B 1 167 ? 1.795 -2.545 -3.041 1 98.44 167 LYS B O 1
ATOM 3840 N N . ALA B 1 168 ? 3.225 -0.813 -3.068 1 98.5 168 ALA B N 1
ATOM 3841 C CA . ALA B 1 168 ? 2.188 0.158 -3.408 1 98.5 168 ALA B CA 1
ATOM 3842 C C . ALA B 1 168 ? 1.537 -0.181 -4.746 1 98.5 168 ALA B C 1
ATOM 3844 O O . ALA B 1 168 ? 0.312 -0.133 -4.879 1 98.5 168 ALA B O 1
ATOM 3845 N N . GLN B 1 169 ? 2.369 -0.484 -5.68 1 98.5 169 GLN B N 1
ATOM 3846 C CA . GLN B 1 169 ? 1.866 -0.797 -7.016 1 98.5 169 GLN B CA 1
ATOM 3847 C C . GLN B 1 169 ? 1.064 -2.096 -7.008 1 98.5 169 GLN B C 1
ATOM 3849 O O . GLN B 1 169 ? 0.056 -2.211 -7.711 1 98.5 169 GLN B O 1
ATOM 3854 N N . LEU B 1 170 ? 1.479 -3.078 -6.262 1 98.62 170 LEU B N 1
ATOM 3855 C CA . LEU B 1 170 ? 0.72 -4.316 -6.137 1 98.62 170 LEU B CA 1
ATOM 3856 C C . LEU B 1 170 ? -0.638 -4.062 -5.488 1 98.62 170 LEU B C 1
ATOM 3858 O O . LEU B 1 170 ? -1.655 -4.594 -5.938 1 98.62 170 LEU B O 1
ATOM 3862 N N . LEU B 1 171 ? -0.659 -3.258 -4.453 1 98.62 171 LEU B N 1
ATOM 3863 C CA . LEU B 1 171 ? -1.917 -2.898 -3.809 1 98.62 171 LEU B CA 1
ATOM 3864 C C . LEU B 1 171 ? -2.83 -2.148 -4.773 1 98.62 171 LEU B C 1
ATOM 3866 O O . LEU B 1 171 ? -4.051 -2.324 -4.742 1 98.62 171 LEU B O 1
ATOM 3870 N N . GLN B 1 172 ? -2.246 -1.312 -5.574 1 98.06 172 GLN B N 1
ATOM 3871 C CA . GLN B 1 172 ? -3.02 -0.6 -6.586 1 98.06 172 GLN B CA 1
ATOM 3872 C C . GLN B 1 172 ? -3.67 -1.572 -7.566 1 98.06 172 GLN B C 1
ATOM 3874 O O . GLN B 1 172 ? -4.816 -1.376 -7.973 1 98.06 172 GLN B O 1
ATOM 3879 N N . ILE B 1 173 ? -2.926 -2.588 -7.949 1 98.12 173 ILE B N 1
ATOM 3880 C CA . ILE B 1 173 ? -3.461 -3.611 -8.844 1 98.12 173 ILE B CA 1
ATOM 3881 C C . ILE B 1 173 ? -4.664 -4.285 -8.188 1 98.12 173 ILE B C 1
ATOM 3883 O O . ILE B 1 173 ? -5.727 -4.414 -8.805 1 98.12 173 ILE B O 1
ATOM 3887 N N . ILE B 1 174 ? -4.52 -4.699 -6.953 1 97.94 174 ILE B N 1
ATOM 3888 C CA . ILE B 1 174 ? -5.59 -5.391 -6.246 1 97.94 174 ILE B CA 1
ATOM 3889 C C . ILE B 1 174 ? -6.809 -4.48 -6.141 1 97.94 174 ILE B C 1
ATOM 3891 O O . ILE B 1 174 ? -7.934 -4.902 -6.418 1 97.94 174 ILE B O 1
ATOM 3895 N N . ALA B 1 175 ? -6.582 -3.246 -5.809 1 97.5 175 ALA B N 1
ATOM 3896 C CA . ALA B 1 175 ? -7.672 -2.283 -5.672 1 97.5 175 ALA B CA 1
ATOM 3897 C C . ALA B 1 175 ? -8.414 -2.098 -6.992 1 97.5 175 ALA B C 1
ATOM 3899 O O . ALA B 1 175 ? -9.641 -2.051 -7.02 1 97.5 175 ALA B O 1
ATOM 3900 N N . GLN B 1 176 ? -7.668 -1.969 -8.039 1 96.12 176 GLN B N 1
ATOM 3901 C CA . GLN B 1 176 ? -8.266 -1.783 -9.359 1 96.12 176 GLN B CA 1
ATOM 3902 C C . GLN B 1 176 ? -9.094 -2.998 -9.766 1 96.12 176 GLN B C 1
ATOM 3904 O O . GLN B 1 176 ? -10.18 -2.854 -10.336 1 96.12 176 GLN B O 1
ATOM 3909 N N . MET B 1 177 ? -8.57 -4.164 -9.516 1 95.94 177 MET B N 1
ATOM 3910 C CA . MET B 1 177 ? -9.289 -5.383 -9.867 1 95.94 177 MET B CA 1
ATOM 3911 C C . MET B 1 177 ? -10.57 -5.516 -9.047 1 95.94 177 MET B C 1
ATOM 3913 O O . MET B 1 177 ? -11.586 -6.008 -9.539 1 95.94 177 MET B O 1
ATOM 3917 N N . LEU B 1 178 ? -10.531 -5.113 -7.789 1 94.44 178 LEU B N 1
ATOM 3918 C CA . LEU B 1 178 ? -11.734 -5.082 -6.969 1 94.44 178 LEU B CA 1
ATOM 3919 C C . LEU B 1 178 ? -12.758 -4.113 -7.543 1 94.44 178 LEU B C 1
ATOM 3921 O O . LEU B 1 178 ? -13.945 -4.449 -7.652 1 94.44 178 LEU B O 1
ATOM 3925 N N . CYS B 1 179 ? -12.297 -2.977 -7.891 1 93.5 179 CYS B N 1
ATOM 3926 C CA . CYS B 1 179 ? -13.156 -1.925 -8.422 1 93.5 179 CYS B CA 1
ATOM 3927 C C . CYS B 1 179 ? -13.883 -2.396 -9.672 1 93.5 179 CYS B C 1
ATOM 3929 O O . CYS B 1 179 ? -15.047 -2.047 -9.883 1 93.5 179 CYS B O 1
ATOM 3931 N N . GLN B 1 180 ? -13.258 -3.184 -10.43 1 91.25 180 GLN B N 1
ATOM 3932 C CA . GLN B 1 180 ? -13.828 -3.66 -11.688 1 91.25 180 GLN B CA 1
ATOM 3933 C C . GLN B 1 180 ? -14.539 -5 -11.5 1 91.25 180 GLN B C 1
ATOM 3935 O O . GLN B 1 180 ? -14.875 -5.672 -12.477 1 91.25 180 GLN B O 1
ATOM 3940 N N . HIS B 1 181 ? -14.586 -5.496 -10.344 1 88.06 181 HIS B N 1
ATOM 3941 C CA . HIS B 1 181 ? -15.312 -6.699 -9.961 1 88.06 181 HIS B CA 1
ATOM 3942 C C . HIS B 1 181 ? -14.695 -7.941 -10.602 1 88.06 181 HIS B C 1
ATOM 3944 O O . HIS B 1 181 ? -15.414 -8.844 -11.039 1 88.06 181 HIS B O 1
ATOM 3950 N N . GLN B 1 182 ? -13.391 -7.836 -10.68 1 86.12 182 GLN B N 1
ATOM 3951 C CA . GLN B 1 182 ? -12.688 -8.984 -11.242 1 86.12 182 GLN B CA 1
ATOM 3952 C C . GLN B 1 182 ? -12.273 -9.969 -10.148 1 86.12 182 GLN B C 1
ATOM 3954 O O . GLN B 1 182 ? -12.148 -11.164 -10.398 1 86.12 182 GLN B O 1
ATOM 3959 N N . ILE B 1 183 ? -12.016 -9.445 -9.047 1 84.5 183 ILE B N 1
ATOM 3960 C CA . ILE B 1 183 ? -11.828 -10.297 -7.879 1 84.5 183 ILE B CA 1
ATOM 3961 C C . ILE B 1 183 ? -13.188 -10.648 -7.273 1 84.5 183 ILE B C 1
ATOM 3963 O O . ILE B 1 183 ? -13.938 -9.758 -6.852 1 84.5 183 ILE B O 1
ATOM 3967 N N . VAL B 1 184 ? -13.562 -11.875 -7.395 1 77.81 184 VAL B N 1
ATOM 3968 C CA . VAL B 1 184 ? -14.938 -12.242 -7.062 1 77.81 184 VAL B CA 1
ATOM 3969 C C . VAL B 1 184 ? -14.93 -13.352 -6.016 1 77.81 184 VAL B C 1
ATOM 3971 O O . VAL B 1 184 ? -13.938 -14.055 -5.852 1 77.81 184 VAL B O 1
ATOM 3974 N N . SER B 1 185 ? -16.109 -13.227 -5.266 1 72.56 185 SER B N 1
ATOM 3975 C CA . SER B 1 185 ? -16.328 -14.258 -4.258 1 72.56 185 SER B CA 1
ATOM 3976 C C . SER B 1 185 ? -16.5 -15.633 -4.906 1 72.56 185 SER B C 1
ATOM 3978 O O . SER B 1 185 ? -17.141 -15.75 -5.953 1 72.56 185 SER B O 1
ATOM 3980 N N . VAL B 1 186 ? -15.641 -16.406 -4.652 1 61.16 186 VAL B N 1
ATOM 3981 C CA . VAL B 1 186 ? -15.852 -17.781 -5.094 1 61.16 186 VAL B CA 1
ATOM 3982 C C . VAL B 1 186 ? -16.891 -18.453 -4.199 1 61.16 186 VAL B C 1
ATOM 3984 O O . VAL B 1 186 ? -16.766 -18.438 -2.971 1 61.16 186 VAL B O 1
ATOM 3987 N N . GLN B 1 187 ? -18.266 -18.109 -4.543 1 49.25 187 GLN B N 1
ATOM 3988 C CA . GLN B 1 187 ? -19.188 -18.906 -3.74 1 49.25 187 GLN B CA 1
ATOM 3989 C C . GLN B 1 187 ? -18.547 -20.203 -3.27 1 49.25 187 GLN B C 1
ATOM 3991 O O . GLN B 1 187 ? -19 -20.812 -2.291 1 49.25 187 GLN B O 1
ATOM 3996 N N . HIS B 1 188 ? -18.094 -21.016 -4.18 1 43 188 HIS B N 1
ATOM 3997 C CA . HIS B 1 188 ? -17.719 -22.406 -3.869 1 43 188 HIS B CA 1
ATOM 3998 C C . HIS B 1 188 ? -16.312 -22.469 -3.283 1 43 188 HIS B C 1
ATOM 4000 O O . HIS B 1 188 ? -15.438 -21.703 -3.664 1 43 188 HIS B O 1
ATOM 4006 N N . SER B 1 189 ? -16.094 -23 -2.1 1 43.44 189 SER B N 1
ATOM 4007 C CA . SER B 1 189 ? -14.883 -23.578 -1.52 1 43.44 189 SER B CA 1
ATOM 4008 C C . SER B 1 189 ? -13.867 -23.938 -2.6 1 43.44 189 SER B C 1
ATOM 4010 O O . SER B 1 189 ? -14.234 -24.141 -3.76 1 43.44 189 SER B O 1
ATOM 4012 N N . PRO B 1 190 ? -12.648 -23.656 -2.506 1 46.69 190 PRO B N 1
ATOM 4013 C CA . PRO B 1 190 ? -11.891 -24.375 -3.537 1 46.69 190 PRO B CA 1
ATOM 4014 C C . PRO B 1 190 ? -12.703 -25.484 -4.195 1 46.69 190 PRO B C 1
ATOM 4016 O O . PRO B 1 190 ? -13.461 -26.188 -3.521 1 46.69 190 PRO B O 1
ATOM 4019 N N . SER B 1 191 ? -13.055 -25.328 -5.473 1 49.34 191 SER B N 1
ATOM 4020 C CA . SER B 1 191 ? -13.844 -26.391 -6.07 1 49.34 191 SER B CA 1
ATOM 4021 C C . SER B 1 191 ? -13.531 -27.734 -5.418 1 49.34 191 SER B C 1
ATOM 4023 O O . SER B 1 191 ? -12.422 -27.969 -4.938 1 49.34 191 SER B O 1
ATOM 4025 N N . GLU B 1 192 ? -14.57 -28.359 -4.965 1 55.91 192 GLU B N 1
ATOM 4026 C CA . GLU B 1 192 ? -14.422 -29.719 -4.469 1 55.91 192 GLU B CA 1
ATOM 4027 C C . GLU B 1 192 ? -13.312 -30.453 -5.211 1 55.91 192 GLU B C 1
ATOM 4029 O O . GLU B 1 192 ? -12.562 -31.234 -4.605 1 55.91 192 GLU B O 1
ATOM 4034 N N . LYS B 1 193 ? -13.211 -30 -6.434 1 58.41 193 LYS B N 1
ATOM 4035 C CA . LYS B 1 193 ? -12.211 -30.656 -7.273 1 58.41 193 LYS B CA 1
ATOM 4036 C C . LYS B 1 193 ? -10.797 -30.203 -6.902 1 58.41 193 LYS B C 1
ATOM 4038 O O . LYS B 1 193 ? -9.875 -31.016 -6.836 1 58.41 193 LYS B O 1
ATOM 4043 N N . SER B 1 194 ? -10.719 -28.969 -6.672 1 60.84 194 SER B N 1
ATOM 4044 C CA . SER B 1 194 ? -9.398 -28.453 -6.32 1 60.84 194 SER B CA 1
ATOM 4045 C C . SER B 1 194 ? -8.969 -28.953 -4.941 1 60.84 194 SER B C 1
ATOM 4047 O O . SER B 1 194 ? -7.812 -29.312 -4.738 1 60.84 194 SER B O 1
ATOM 4049 N N . LYS B 1 195 ? -9.867 -28.906 -4.137 1 63.44 195 LYS B N 1
ATOM 4050 C CA . LYS B 1 195 ? -9.586 -29.438 -2.807 1 63.44 195 LYS B CA 1
ATOM 4051 C C . LYS B 1 195 ? -9.18 -30.906 -2.877 1 63.44 195 LYS B C 1
ATOM 4053 O O . LYS B 1 195 ? -8.227 -31.328 -2.217 1 63.44 195 LYS B O 1
ATOM 4058 N N . ARG B 1 196 ? -9.906 -31.672 -3.721 1 72.06 196 ARG B N 1
ATOM 4059 C CA . ARG B 1 196 ? -9.641 -33.094 -3.873 1 72.06 196 ARG B CA 1
ATOM 4060 C C . ARG B 1 196 ? -8.25 -33.344 -4.449 1 72.06 196 ARG B C 1
ATOM 4062 O O . ARG B 1 196 ? -7.516 -34.219 -3.986 1 72.06 196 ARG B O 1
ATOM 4069 N N . LEU B 1 197 ? -7.988 -32.531 -5.402 1 74.38 197 LEU B N 1
ATOM 4070 C CA . LEU B 1 197 ? -6.668 -32.656 -6 1 74.38 197 LEU B CA 1
ATOM 4071 C C . LEU B 1 197 ? -5.574 -32.344 -4.992 1 74.38 197 LEU B C 1
ATOM 4073 O O . LEU B 1 197 ? -4.578 -33.062 -4.887 1 74.38 197 LEU B O 1
ATOM 4077 N N . LYS B 1 198 ? -5.852 -31.312 -4.32 1 70 198 LYS B N 1
ATOM 4078 C CA . LYS B 1 198 ? -4.879 -30.922 -3.301 1 70 198 LYS B CA 1
ATOM 4079 C C . LYS B 1 198 ? -4.703 -32.031 -2.268 1 70 198 LYS B C 1
ATOM 4081 O O . LYS B 1 198 ? -3.58 -32.344 -1.851 1 70 198 LYS B O 1
ATOM 4086 N N . GLU B 1 199 ? -5.773 -32.594 -1.934 1 75.56 199 GLU B N 1
ATOM 4087 C CA . GLU B 1 199 ? -5.73 -33.688 -0.994 1 75.56 199 GLU B CA 1
ATOM 4088 C C . GLU B 1 199 ? -4.957 -34.875 -1.572 1 75.56 199 GLU B C 1
ATOM 4090 O O . GLU B 1 199 ? -4.184 -35.531 -0.865 1 75.56 199 GLU B O 1
ATOM 4095 N N . MET B 1 200 ? -5.184 -35.188 -2.881 1 80.5 200 MET B N 1
ATOM 4096 C CA . MET B 1 200 ? -4.492 -36.281 -3.568 1 80.5 200 MET B CA 1
ATOM 4097 C C . MET B 1 200 ? -2.986 -36.031 -3.588 1 80.5 200 MET B C 1
ATOM 4099 O O . MET B 1 200 ? -2.205 -36.906 -3.252 1 80.5 200 MET B O 1
ATOM 4103 N N . LEU B 1 201 ? -2.723 -34.875 -3.895 1 79 201 LEU B N 1
ATOM 4104 C CA . LEU B 1 201 ? -1.308 -34.531 -4.012 1 79 201 LEU B CA 1
ATOM 4105 C C . LEU B 1 201 ? -0.625 -34.562 -2.65 1 79 201 LEU B C 1
ATOM 4107 O O . LEU B 1 201 ? 0.492 -35.062 -2.52 1 79 201 LEU B O 1
ATOM 4111 N N . HIS B 1 202 ? -1.335 -34.188 -1.698 1 74.5 202 HIS B N 1
ATOM 4112 C CA . HIS B 1 202 ? -0.824 -34.25 -0.333 1 74.5 202 HIS B CA 1
ATOM 4113 C C . HIS B 1 202 ? -0.611 -35.688 0.121 1 74.5 202 HIS B C 1
ATOM 4115 O O . HIS B 1 202 ? 0.4 -36 0.755 1 74.5 202 HIS B O 1
ATOM 4121 N N . PHE B 1 203 ? -1.558 -36.438 -0.183 1 82.81 203 PHE B N 1
ATOM 4122 C CA . PHE B 1 203 ? -1.485 -37.875 0.146 1 82.81 203 PHE B CA 1
ATOM 4123 C C . PHE B 1 203 ? -0.253 -38.5 -0.481 1 82.81 203 PHE B C 1
ATOM 4125 O O . PHE B 1 203 ? 0.484 -39.25 0.188 1 82.81 203 PHE B O 1
ATOM 4132 N N . ILE B 1 204 ? -0.017 -38.156 -1.717 1 85.19 204 ILE B N 1
ATOM 4133 C CA . ILE B 1 204 ? 1.1 -38.75 -2.459 1 85.19 204 ILE B CA 1
ATOM 4134 C C . ILE B 1 204 ? 2.42 -38.281 -1.845 1 85.19 204 ILE B C 1
ATOM 4136 O O . ILE B 1 204 ? 3.332 -39.094 -1.643 1 85.19 204 ILE B O 1
ATOM 4140 N N . GLN B 1 205 ? 2.477 -37.094 -1.453 1 79 205 GLN B N 1
ATOM 4141 C CA . GLN B 1 205 ? 3.699 -36.531 -0.889 1 79 205 GLN B CA 1
ATOM 4142 C C . GLN B 1 205 ? 4.008 -37.125 0.476 1 79 205 GLN B C 1
ATOM 4144 O O . GLN B 1 205 ? 5.172 -37.344 0.817 1 79 205 GLN B O 1
ATOM 4149 N N . ARG B 1 206 ? 2.953 -37.438 1.114 1 78.5 206 ARG B N 1
ATOM 4150 C CA . ARG B 1 206 ? 3.096 -37.969 2.461 1 78.5 206 ARG B CA 1
ATOM 4151 C C . ARG B 1 206 ? 3.418 -39.469 2.42 1 78.5 206 ARG B C 1
ATOM 4153 O O . ARG B 1 206 ? 4.105 -40 3.303 1 78.5 206 ARG B O 1
ATOM 4160 N N . HIS B 1 207 ? 2.988 -40.062 1.41 1 88.44 207 HIS B N 1
ATOM 4161 C CA . HIS B 1 207 ? 3.072 -41.531 1.376 1 88.44 207 HIS B CA 1
ATOM 4162 C C . HIS B 1 207 ? 3.875 -42 0.171 1 88.44 207 HIS B C 1
ATOM 4164 O O . HIS B 1 207 ? 3.68 -43.125 -0.306 1 88.44 207 HIS B O 1
ATOM 4170 N N . TYR B 1 208 ? 4.707 -41.062 -0.274 1 88.94 208 TYR B N 1
ATOM 4171 C CA . TYR B 1 208 ? 5.402 -41.344 -1.525 1 88.94 208 TYR B CA 1
ATOM 4172 C C . TYR B 1 208 ? 6.188 -42.656 -1.429 1 88.94 208 TYR B C 1
ATOM 4174 O O . TYR B 1 208 ? 6.422 -43.344 -2.439 1 88.94 208 TYR B O 1
ATOM 4182 N N . ALA B 1 209 ? 6.637 -42.938 -0.249 1 90.69 209 ALA B N 1
ATOM 4183 C CA . ALA B 1 209 ? 7.512 -44.094 -0.065 1 90.69 209 ALA B CA 1
ATOM 4184 C C . ALA B 1 209 ? 6.703 -45.406 -0.016 1 90.69 209 ALA B C 1
ATOM 4186 O O . ALA B 1 209 ? 7.266 -46.5 -0.139 1 90.69 209 ALA B O 1
ATOM 4187 N N . ALA B 1 210 ? 5.422 -45.312 0.163 1 90.81 210 ALA B N 1
ATOM 4188 C CA . ALA B 1 210 ? 4.531 -46.469 0.202 1 90.81 210 ALA B CA 1
ATOM 4189 C C . ALA B 1 210 ? 4.215 -46.969 -1.206 1 90.81 210 ALA B C 1
ATOM 4191 O O . ALA B 1 210 ? 4.5 -46.281 -2.191 1 90.81 210 ALA B O 1
ATOM 4192 N N . PRO B 1 211 ? 3.811 -48.219 -1.308 1 90.88 211 PRO B N 1
ATOM 4193 C CA . PRO B 1 211 ? 3.424 -48.719 -2.627 1 90.88 211 PRO B CA 1
ATOM 4194 C C . PRO B 1 211 ? 2.111 -48.125 -3.127 1 90.88 211 PRO B C 1
ATOM 4196 O O . PRO B 1 211 ? 1.076 -48.781 -3.107 1 90.88 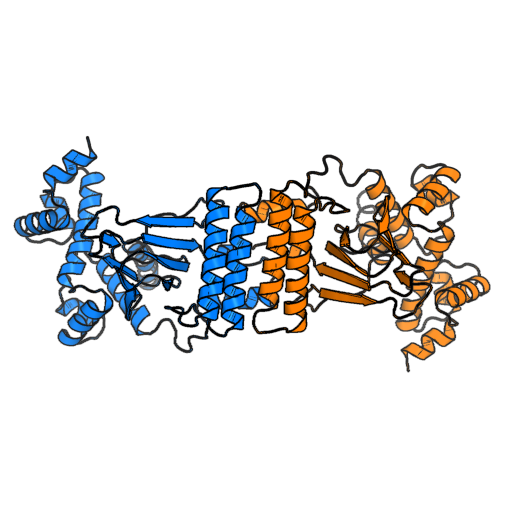211 PRO B O 1
ATOM 4199 N N . LEU B 1 212 ? 2.195 -46.938 -3.574 1 91.94 212 LEU B N 1
ATOM 4200 C CA . LEU B 1 212 ? 1.03 -46.219 -4.09 1 91.94 212 LEU B CA 1
ATOM 4201 C C . LEU B 1 212 ? 0.748 -46.625 -5.535 1 91.94 212 LEU B C 1
ATOM 4203 O O . LEU B 1 212 ? 1.523 -46.281 -6.438 1 91.94 212 LEU B O 1
ATOM 4207 N N . THR B 1 213 ? -0.297 -47.406 -5.715 1 93 213 THR B N 1
ATOM 4208 C CA . THR B 1 213 ? -0.767 -47.781 -7.047 1 93 213 THR B CA 1
ATOM 4209 C C . THR B 1 213 ? -2.037 -47 -7.402 1 93 213 THR B C 1
ATOM 4211 O O . THR B 1 213 ? -2.627 -46.344 -6.547 1 93 213 THR B O 1
ATOM 4214 N N . ILE B 1 214 ? -2.357 -47.062 -8.641 1 93.31 214 ILE B N 1
ATOM 4215 C CA . ILE B 1 214 ? -3.6 -46.438 -9.094 1 93.31 214 ILE B CA 1
ATOM 4216 C C . ILE B 1 214 ? -4.777 -47 -8.305 1 93.31 214 ILE B C 1
ATOM 4218 O O . ILE B 1 214 ? -5.684 -46.25 -7.918 1 93.31 214 ILE B O 1
ATOM 4222 N N . THR B 1 215 ? -4.684 -48.344 -8.023 1 93.56 215 THR B N 1
ATOM 4223 C CA . THR B 1 215 ? -5.734 -49 -7.262 1 93.56 215 THR B CA 1
ATOM 4224 C C . THR B 1 215 ? -5.836 -48.406 -5.855 1 93.56 215 THR B C 1
ATOM 4226 O O . THR B 1 215 ? -6.93 -48.094 -5.391 1 93.56 215 THR B O 1
ATOM 4229 N N . VAL B 1 216 ? -4.734 -48.281 -5.207 1 92.56 216 VAL B N 1
ATOM 4230 C CA . VAL B 1 216 ? -4.676 -47.781 -3.846 1 92.56 216 VAL B CA 1
ATOM 4231 C C . VAL B 1 216 ? -5.219 -46.344 -3.814 1 92.56 216 VAL B C 1
ATOM 4233 O O . VAL B 1 216 ? -6.012 -46 -2.938 1 92.56 216 VAL B O 1
ATOM 4236 N N . MET B 1 217 ? -4.789 -45.531 -4.738 1 93.06 217 MET B N 1
ATOM 4237 C CA . MET B 1 217 ? -5.191 -44.125 -4.797 1 93.06 217 MET B CA 1
ATOM 4238 C C . MET B 1 217 ? -6.684 -44 -5.09 1 93.06 217 MET B C 1
ATOM 4240 O O . MET B 1 217 ? -7.379 -43.188 -4.469 1 93.06 217 MET B O 1
ATOM 4244 N N . ALA B 1 218 ? -7.145 -44.719 -6.059 1 92.69 218 ALA B N 1
ATOM 4245 C CA . ALA B 1 218 ? -8.562 -44.719 -6.418 1 92.69 218 ALA B CA 1
ATOM 4246 C C . ALA B 1 218 ? -9.438 -45.062 -5.215 1 92.69 218 ALA B C 1
ATOM 4248 O O . ALA B 1 218 ? -10.445 -44.375 -4.965 1 92.69 218 ALA B O 1
ATOM 4249 N N . GLU B 1 219 ? -9.023 -46.062 -4.453 1 91.69 219 GLU B N 1
ATOM 4250 C CA . GLU B 1 219 ? -9.758 -46.469 -3.262 1 91.69 219 GLU B CA 1
ATOM 4251 C C . GLU B 1 219 ? -9.711 -45.406 -2.186 1 91.69 219 GLU B C 1
ATOM 4253 O O . GLU B 1 219 ? -10.734 -45.062 -1.58 1 91.69 219 GLU B O 1
ATOM 4258 N N . GLN B 1 220 ? -8.555 -44.875 -2 1 89.38 220 GLN B N 1
ATOM 4259 C CA . GLN B 1 220 ? -8.344 -43.844 -0.976 1 89.38 220 GLN B CA 1
ATOM 4260 C C . GLN B 1 220 ? -9.242 -42.625 -1.208 1 89.38 220 GLN B C 1
ATOM 4262 O O . GLN B 1 220 ? -9.711 -42 -0.253 1 89.38 220 GLN B O 1
ATOM 4267 N N . PHE B 1 221 ? -9.5 -42.312 -2.416 1 89.44 221 PHE B N 1
ATOM 4268 C CA . PHE B 1 221 ? -10.219 -41.062 -2.732 1 89.44 221 PHE B CA 1
ATOM 4269 C C . PHE B 1 221 ? -11.586 -41.375 -3.334 1 89.44 221 PHE B C 1
ATOM 4271 O O . PHE B 1 221 ? -12.188 -40.531 -3.992 1 89.44 221 PHE B O 1
ATOM 4278 N N . HIS B 1 222 ? -11.969 -42.625 -3.162 1 90.06 222 HIS B N 1
ATOM 4279 C CA . HIS B 1 222 ? -13.305 -43.094 -3.488 1 90.06 222 HIS B CA 1
ATOM 4280 C C . HIS B 1 222 ? -13.633 -42.875 -4.957 1 90.06 222 HIS B C 1
ATOM 4282 O O . HIS B 1 222 ? -14.711 -42.344 -5.273 1 90.06 222 HIS B O 1
ATOM 4288 N N . MET B 1 223 ? -12.719 -43.281 -5.809 1 88.88 223 MET B N 1
ATOM 4289 C CA . MET B 1 223 ? -12.867 -43.188 -7.258 1 88.88 223 MET B CA 1
ATOM 4290 C C . MET B 1 223 ? -12.625 -44.531 -7.922 1 88.88 223 MET B C 1
ATOM 4292 O O . MET B 1 223 ? -12.016 -45.438 -7.328 1 88.88 223 MET B O 1
ATOM 4296 N N . SER B 1 224 ? -13.195 -44.719 -9.133 1 92.06 224 SER B N 1
ATOM 4297 C CA . SER B 1 224 ? -12.758 -45.844 -9.953 1 92.06 224 SER B CA 1
ATOM 4298 C C . SER B 1 224 ? -11.344 -45.625 -10.492 1 92.06 224 SER B C 1
ATOM 4300 O O . SER B 1 224 ? -10.898 -44.469 -10.609 1 92.06 224 SER B O 1
ATOM 4302 N N . GLU B 1 225 ? -10.617 -46.688 -10.773 1 92.12 225 GLU B N 1
ATOM 4303 C CA . GLU B 1 225 ? -9.25 -46.594 -11.273 1 92.12 225 GLU B CA 1
ATOM 4304 C C . GLU B 1 225 ? -9.195 -45.781 -12.57 1 92.12 225 GLU B C 1
ATOM 4306 O O . GLU B 1 225 ? -8.297 -44.969 -12.758 1 92.12 225 GLU B O 1
ATOM 4311 N N . LYS B 1 226 ? -10.242 -46 -13.359 1 91.25 226 LYS B N 1
ATOM 4312 C CA . LYS B 1 226 ? -10.297 -45.312 -14.641 1 91.25 226 LYS B CA 1
ATOM 4313 C C . LYS B 1 226 ? -10.508 -43.812 -14.43 1 91.25 226 LYS B C 1
ATOM 4315 O O . LYS B 1 226 ? -9.82 -42.969 -15.047 1 91.25 226 LYS B O 1
ATOM 4320 N N . TYR B 1 227 ? -11.406 -43.562 -13.586 1 88.31 227 TYR B N 1
ATOM 4321 C CA . TYR B 1 227 ? -11.703 -42.156 -13.312 1 88.31 227 TYR B CA 1
ATOM 4322 C C . TYR B 1 227 ? -10.516 -41.469 -12.641 1 88.31 227 TYR B C 1
ATOM 4324 O O . TYR B 1 227 ? -10.156 -40.344 -13 1 88.31 227 TYR B O 1
ATOM 4332 N N . PHE B 1 228 ? -9.906 -42.094 -11.711 1 90.94 228 PHE B N 1
ATOM 4333 C CA . PHE B 1 228 ? -8.742 -41.531 -11.039 1 90.94 228 PHE B CA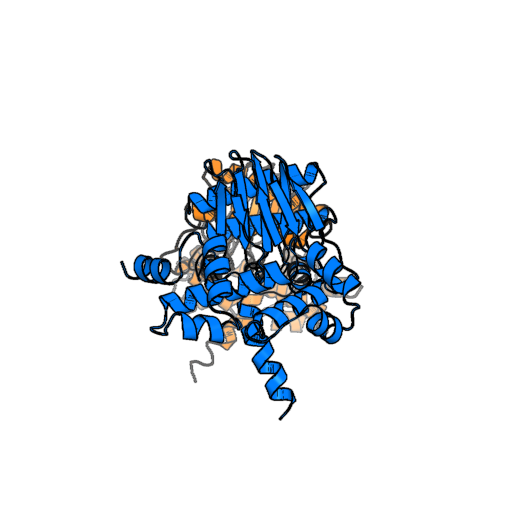 1
ATOM 4334 C C . PHE B 1 228 ? -7.637 -41.219 -12.039 1 90.94 228 PHE B C 1
ATOM 4336 O O . PHE B 1 228 ? -7.086 -40.125 -12.039 1 90.94 228 PHE B O 1
ATOM 4343 N N . SER B 1 229 ? -7.348 -42.219 -12.844 1 89.25 229 SER B N 1
ATOM 4344 C CA . SER B 1 229 ? -6.262 -42.062 -13.805 1 89.25 229 SER B CA 1
ATOM 4345 C C . SER B 1 229 ? -6.516 -40.875 -14.734 1 89.25 229 SER B C 1
ATOM 4347 O O . SER B 1 229 ? -5.633 -40.031 -14.945 1 89.25 229 SER B O 1
ATOM 4349 N N . ARG B 1 230 ? -7.727 -40.781 -15.188 1 83.25 230 ARG B N 1
ATOM 4350 C CA . ARG B 1 230 ? -8.086 -39.688 -16.094 1 83.25 230 ARG B CA 1
ATOM 4351 C C . ARG B 1 230 ? -8.07 -38.344 -15.375 1 83.25 230 ARG B C 1
ATOM 4353 O O . ARG B 1 230 ? -7.492 -37.375 -15.867 1 83.25 230 ARG B O 1
ATOM 4360 N N . TYR B 1 231 ? -8.68 -38.375 -14.258 1 79.5 231 TYR B N 1
ATOM 4361 C CA . TYR B 1 231 ? -8.766 -37.156 -13.453 1 79.5 231 TYR B CA 1
ATOM 4362 C C . TYR B 1 231 ? -7.379 -36.625 -13.117 1 79.5 231 TYR B C 1
ATOM 4364 O O . TYR B 1 231 ? -7.105 -35.438 -13.273 1 79.5 231 TYR B O 1
ATOM 4372 N N . PHE B 1 232 ? -6.535 -37.531 -12.633 1 84.56 232 PHE B N 1
ATOM 4373 C CA . PHE B 1 232 ? -5.199 -37.156 -12.203 1 84.56 232 PHE B CA 1
ATOM 4374 C C . PHE B 1 232 ? -4.398 -36.594 -13.375 1 84.56 232 PHE B C 1
ATOM 4376 O O . PHE B 1 232 ? -3.73 -35.562 -13.234 1 84.56 232 PHE B O 1
ATOM 4383 N N . ARG B 1 233 ? -4.496 -37.25 -14.461 1 77.69 233 ARG B N 1
ATOM 4384 C CA . ARG B 1 233 ? -3.771 -36.812 -15.648 1 77.69 233 ARG B CA 1
ATOM 4385 C C . ARG B 1 233 ? -4.242 -35.438 -16.109 1 77.69 233 ARG B C 1
ATOM 4387 O O . ARG B 1 233 ? -3.422 -34.562 -16.375 1 77.69 233 ARG B O 1
ATOM 4394 N N . ILE B 1 234 ? -5.488 -35.281 -16.078 1 67.69 234 ILE B N 1
ATOM 4395 C CA . ILE B 1 234 ? -6.059 -34 -16.531 1 67.69 234 ILE B CA 1
ATOM 4396 C C . ILE B 1 234 ? -5.691 -32.906 -15.547 1 67.69 234 ILE B C 1
ATOM 4398 O O . ILE B 1 234 ? -5.293 -31.797 -15.953 1 67.69 234 ILE B O 1
ATOM 4402 N N . ALA B 1 235 ? -5.785 -33.312 -14.328 1 69.31 235 ALA B N 1
ATOM 4403 C CA . ALA B 1 235 ? -5.605 -32.312 -13.273 1 69.31 235 ALA B CA 1
ATOM 4404 C C . ALA B 1 235 ? -4.141 -31.906 -13.148 1 69.31 235 ALA B C 1
ATOM 4406 O O . ALA B 1 235 ? -3.832 -30.75 -12.844 1 69.31 235 ALA B O 1
ATOM 4407 N N . THR B 1 236 ? -3.172 -32.906 -13.352 1 69.06 236 THR B N 1
ATOM 4408 C CA . THR B 1 236 ? -1.765 -32.656 -13.062 1 69.06 236 THR B CA 1
ATOM 4409 C C . THR B 1 236 ? -0.967 -32.531 -14.359 1 69.06 236 THR B C 1
ATOM 4411 O O . THR B 1 236 ? 0.171 -32.031 -14.344 1 69.06 236 THR B O 1
ATOM 4414 N N . GLY B 1 237 ? -1.545 -32.938 -15.508 1 65.19 237 GLY B N 1
ATOM 4415 C CA . GLY B 1 237 ? -0.87 -32.906 -16.797 1 65.19 237 GLY B CA 1
ATOM 4416 C C . GLY B 1 237 ? 0.013 -34.125 -17.031 1 65.19 237 GLY B C 1
ATOM 4417 O O . GLY B 1 237 ? 0.665 -34.219 -18.078 1 65.19 237 GLY B O 1
ATOM 4418 N N . GLN B 1 238 ? 0.084 -35.031 -16.047 1 71.88 238 GLN B N 1
ATOM 4419 C CA . GLN B 1 238 ? 0.856 -36.25 -16.203 1 71.88 238 GLN B CA 1
ATOM 4420 C C . GLN B 1 238 ? 0.166 -37.406 -15.508 1 71.88 238 GLN B C 1
ATOM 4422 O O . GLN B 1 238 ? -0.729 -37.219 -14.68 1 71.88 238 GLN B O 1
ATOM 4427 N N . ASN B 1 239 ? 0.513 -38.625 -16.016 1 85.06 239 ASN B N 1
ATOM 4428 C CA . ASN B 1 239 ? -0.08 -39.812 -15.359 1 85.06 239 ASN B CA 1
ATOM 4429 C C . ASN B 1 239 ? 0.429 -39.969 -13.93 1 85.06 239 ASN B C 1
ATOM 4431 O O . ASN B 1 239 ? 1.472 -39.406 -13.57 1 85.06 239 ASN B O 1
ATOM 4435 N N . PHE B 1 240 ? -0.354 -40.688 -13.133 1 89.31 240 PHE B N 1
ATOM 4436 C CA . PHE B 1 240 ? -0.101 -40.844 -11.703 1 89.31 240 PHE B CA 1
ATOM 4437 C C . PHE B 1 240 ? 1.299 -41.406 -11.461 1 89.31 240 PHE B C 1
ATOM 4439 O O . PHE B 1 240 ? 2.049 -40.875 -10.641 1 89.31 240 PHE B O 1
ATOM 4446 N N . THR B 1 241 ? 1.69 -42.375 -12.25 1 89.56 241 THR B N 1
ATOM 4447 C CA . THR B 1 241 ? 2.973 -43.031 -12.047 1 89.56 241 THR B CA 1
ATOM 4448 C C . THR B 1 241 ? 4.129 -42.094 -12.297 1 89.56 241 THR B C 1
ATOM 4450 O O . THR B 1 241 ? 5.102 -42.062 -11.539 1 89.56 241 THR B O 1
ATOM 4453 N N . ALA B 1 242 ? 4.004 -41.281 -13.336 1 86.44 242 ALA B N 1
ATOM 4454 C CA . ALA B 1 242 ? 5.031 -40.312 -13.648 1 86.44 242 ALA B CA 1
ATOM 4455 C C . ALA B 1 242 ? 5.164 -39.281 -12.539 1 86.44 242 ALA B C 1
ATOM 4457 O O . ALA B 1 242 ? 6.273 -38.906 -12.148 1 86.44 242 ALA B O 1
ATOM 4458 N N . TYR B 1 243 ? 3.992 -38.875 -12.094 1 85.62 243 TYR B N 1
ATOM 4459 C CA . TYR B 1 243 ? 3.992 -37.906 -11.016 1 85.62 243 TYR B CA 1
ATOM 4460 C C . TYR B 1 243 ? 4.633 -38.469 -9.758 1 85.62 243 TYR B C 1
ATOM 4462 O O . TYR B 1 243 ? 5.457 -37.812 -9.117 1 85.62 243 TYR B O 1
ATOM 4470 N N . LEU B 1 244 ? 4.227 -39.656 -9.375 1 89.38 244 LEU B N 1
ATOM 4471 C CA . LEU B 1 244 ? 4.77 -40.344 -8.195 1 89.38 244 LEU B CA 1
ATOM 4472 C C . LEU B 1 244 ? 6.285 -40.469 -8.305 1 89.38 244 LEU B C 1
ATOM 4474 O O . LEU B 1 244 ? 7.008 -40.188 -7.352 1 89.38 244 LEU B O 1
ATOM 4478 N N . ASN B 1 245 ? 6.742 -40.812 -9.414 1 89.94 245 ASN B N 1
ATOM 4479 C CA . ASN B 1 245 ? 8.18 -40.938 -9.641 1 89.94 245 ASN B CA 1
ATOM 4480 C C . ASN B 1 245 ? 8.906 -39.625 -9.477 1 89.94 245 ASN B C 1
ATOM 4482 O O . ASN B 1 245 ? 10 -39.562 -8.914 1 89.94 245 ASN B O 1
ATOM 4486 N N . ALA B 1 246 ? 8.281 -38.656 -10 1 84.56 246 ALA B N 1
ATOM 4487 C CA . ALA B 1 246 ? 8.883 -37.312 -9.875 1 84.56 246 ALA B CA 1
ATOM 4488 C C . ALA B 1 246 ? 9.062 -36.938 -8.414 1 84.56 246 ALA B C 1
ATOM 4490 O O . ALA B 1 246 ? 10.117 -36.438 -8.023 1 84.56 246 ALA B O 1
ATOM 4491 N N . VAL B 1 247 ? 8.047 -37.188 -7.652 1 85.31 247 VAL B N 1
ATOM 4492 C CA . VAL B 1 247 ? 8.086 -36.875 -6.227 1 85.31 247 VAL B CA 1
ATOM 4493 C C . VAL B 1 247 ? 9.18 -37.688 -5.555 1 85.31 247 VAL B C 1
ATOM 4495 O O . VAL B 1 247 ? 9.984 -37.156 -4.785 1 85.31 247 VAL B O 1
ATOM 4498 N N . ARG B 1 248 ? 9.188 -38.906 -5.852 1 89.94 248 ARG B N 1
ATOM 4499 C CA . ARG B 1 248 ? 10.148 -39.844 -5.238 1 89.94 248 ARG B CA 1
ATOM 4500 C C . ARG B 1 248 ? 11.578 -39.438 -5.602 1 89.94 248 ARG B C 1
ATOM 4502 O O . ARG B 1 248 ? 12.469 -39.469 -4.75 1 89.94 248 ARG B O 1
ATOM 4509 N N . ILE B 1 249 ? 11.781 -39.031 -6.793 1 87.75 249 ILE B N 1
ATOM 4510 C CA . ILE B 1 249 ? 13.125 -38.688 -7.254 1 87.75 249 ILE B CA 1
ATOM 4511 C C . ILE B 1 249 ? 13.578 -37.406 -6.59 1 87.75 249 ILE B C 1
ATOM 4513 O O . ILE B 1 249 ? 14.742 -37.25 -6.211 1 87.75 249 ILE B O 1
ATOM 4517 N N . GLU B 1 250 ? 12.703 -36.531 -6.484 1 81.75 250 GLU B N 1
ATOM 4518 C CA . GLU B 1 250 ? 13.023 -35.312 -5.797 1 81.75 250 GLU B CA 1
ATOM 4519 C C . GLU B 1 250 ? 13.492 -35.562 -4.367 1 81.75 250 GLU B C 1
ATOM 4521 O O . GLU B 1 250 ? 14.477 -34.969 -3.916 1 81.75 250 GLU B O 1
ATOM 4526 N N . LYS B 1 251 ? 12.805 -36.406 -3.695 1 83.56 251 LYS B N 1
ATOM 4527 C CA . LYS B 1 251 ? 13.188 -36.781 -2.342 1 83.56 251 LYS B CA 1
ATOM 4528 C C . LYS B 1 251 ? 14.539 -37.5 -2.34 1 83.56 251 LYS B C 1
ATOM 4530 O O . LYS B 1 251 ? 15.367 -37.281 -1.457 1 83.56 251 LYS B O 1
ATOM 4535 N N . ALA B 1 252 ? 14.703 -38.219 -3.283 1 88.56 252 ALA B N 1
ATOM 4536 C CA . ALA B 1 252 ? 15.961 -38.938 -3.406 1 88.56 252 ALA B CA 1
ATOM 4537 C C . ALA B 1 252 ? 17.125 -38 -3.613 1 88.56 252 ALA B C 1
ATOM 4539 O O . ALA B 1 252 ? 18.203 -38.156 -3.029 1 88.56 252 ALA B O 1
ATOM 4540 N N . GLN B 1 253 ? 16.828 -36.969 -4.398 1 84 253 GLN B N 1
ATOM 4541 C CA . GLN B 1 253 ? 17.859 -35.969 -4.637 1 84 253 GLN B CA 1
ATOM 4542 C C . GLN B 1 253 ? 18.281 -35.281 -3.332 1 84 253 GLN B C 1
ATOM 4544 O O . GLN B 1 253 ? 19.469 -35.125 -3.076 1 84 253 GLN B O 1
ATOM 4549 N N . ALA B 1 254 ? 17.375 -35 -2.594 1 77.88 254 ALA B N 1
ATOM 4550 C CA . ALA B 1 254 ? 17.641 -34.344 -1.314 1 77.88 254 ALA B CA 1
ATOM 4551 C C . ALA B 1 254 ? 18.453 -35.281 -0.395 1 77.88 254 ALA B C 1
ATOM 4553 O O . ALA B 1 254 ? 19.422 -34.844 0.219 1 77.88 254 ALA B O 1
ATOM 4554 N N . LEU B 1 255 ? 18.047 -36.469 -0.357 1 84.62 255 LEU B N 1
ATOM 4555 C CA . LEU B 1 255 ? 18.719 -37.438 0.507 1 84.62 255 LEU B CA 1
ATOM 4556 C C . LEU B 1 255 ? 20.156 -37.688 0.026 1 84.62 255 LEU B C 1
ATOM 4558 O O . LEU B 1 255 ? 21.062 -37.875 0.838 1 84.62 255 LEU B O 1
ATOM 4562 N N . LEU B 1 256 ? 20.297 -37.656 -1.245 1 85.12 256 LEU B N 1
ATOM 4563 C CA . LEU B 1 256 ? 21.625 -37.875 -1.82 1 85.12 256 LEU B CA 1
ATOM 4564 C C . LEU B 1 256 ? 22.578 -36.719 -1.44 1 85.12 256 LEU B C 1
ATOM 4566 O O . LEU B 1 256 ? 23.766 -36.969 -1.23 1 85.12 256 LEU B O 1
ATOM 4570 N N . LEU B 1 257 ? 21.938 -35.562 -1.226 1 77.38 257 LEU B N 1
ATOM 4571 C CA . LEU B 1 257 ? 22.75 -34.375 -0.924 1 77.38 257 LEU B CA 1
ATOM 4572 C C . LEU B 1 257 ? 22.922 -34.188 0.581 1 77.38 257 LEU B C 1
ATOM 4574 O O . LEU B 1 257 ? 23.953 -33.688 1.034 1 77.38 257 LEU B O 1
ATOM 4578 N N . GLU B 1 258 ? 22 -34.688 1.283 1 76.5 258 GLU B N 1
ATOM 4579 C CA . GLU B 1 258 ? 21.938 -34.312 2.691 1 76.5 258 GLU B CA 1
ATOM 4580 C C . GLU B 1 258 ? 22.375 -35.469 3.596 1 76.5 258 GLU B C 1
ATOM 4582 O O . GLU B 1 258 ? 22.625 -35.25 4.785 1 76.5 258 GLU B O 1
ATOM 4587 N N . THR B 1 259 ? 22.453 -36.656 3.025 1 81 259 THR B N 1
ATOM 4588 C CA . THR B 1 259 ? 22.781 -37.812 3.852 1 81 259 THR B CA 1
ATOM 4589 C C . THR B 1 259 ? 23.906 -38.625 3.221 1 81 259 THR B C 1
ATOM 4591 O O . THR B 1 259 ? 24.297 -38.375 2.08 1 81 259 THR B O 1
ATOM 4594 N N . ASP B 1 260 ? 24.438 -39.562 4.043 1 85.06 260 ASP B N 1
ATOM 4595 C CA . ASP B 1 260 ? 25.453 -40.5 3.545 1 85.06 260 ASP B CA 1
ATOM 4596 C C . ASP B 1 260 ? 24.875 -41.875 3.293 1 85.06 260 ASP B C 1
ATOM 4598 O O . ASP B 1 260 ? 25.609 -42.875 3.229 1 85.06 260 ASP B O 1
ATOM 4602 N N . GLU B 1 261 ? 23.609 -41.969 3.141 1 88.94 261 GLU B N 1
ATOM 4603 C CA . GLU B 1 261 ? 22.953 -43.25 2.869 1 88.94 261 GLU B CA 1
ATOM 4604 C C . GLU B 1 261 ? 23.344 -43.781 1.494 1 88.94 261 GLU B C 1
ATOM 4606 O O . GLU B 1 261 ? 23.641 -43 0.582 1 88.94 261 GLU B O 1
ATOM 4611 N N . THR B 1 262 ? 23.375 -45.156 1.434 1 92 262 THR B N 1
ATOM 4612 C CA . THR B 1 262 ? 23.688 -45.75 0.14 1 92 262 THR B CA 1
ATOM 4613 C C . THR B 1 262 ? 22.562 -45.5 -0.862 1 92 262 THR B C 1
ATOM 4615 O O . THR B 1 262 ? 21.422 -45.25 -0.472 1 92 262 THR B O 1
ATOM 4618 N N . VAL B 1 263 ? 22.891 -45.625 -2.107 1 92.81 263 VAL B N 1
ATOM 4619 C CA . VAL B 1 263 ? 21.906 -45.438 -3.17 1 92.81 263 VAL B CA 1
ATOM 4620 C C . VAL B 1 263 ? 20.766 -46.438 -2.986 1 92.81 263 VAL B C 1
ATOM 4622 O O . VAL B 1 263 ? 19.594 -46.094 -3.182 1 92.81 263 VAL B O 1
ATOM 4625 N N . LEU B 1 264 ? 21.203 -47.656 -2.578 1 93.06 264 LEU B N 1
ATOM 4626 C CA . LEU B 1 264 ? 20.219 -48.688 -2.348 1 93.06 264 LEU B CA 1
ATOM 4627 C C . LEU B 1 264 ? 19.25 -48.312 -1.23 1 93.06 264 LEU B C 1
ATOM 4629 O O . LEU B 1 264 ? 18.031 -48.438 -1.375 1 93.06 264 LEU B O 1
ATOM 4633 N N . GLU B 1 265 ? 19.781 -47.812 -0.148 1 92.88 265 GLU B N 1
ATOM 4634 C CA . GLU B 1 265 ? 18.969 -47.375 0.989 1 92.88 265 GLU B CA 1
ATOM 4635 C C . GLU B 1 265 ? 18.031 -46.25 0.605 1 92.88 265 GLU B C 1
ATOM 4637 O O . GLU B 1 265 ? 16.859 -46.219 0.987 1 92.88 265 GLU B O 1
ATOM 4642 N N . ILE B 1 266 ? 18.516 -45.344 -0.17 1 93.19 266 ILE B N 1
ATOM 4643 C CA . ILE B 1 266 ? 17.75 -44.188 -0.591 1 93.19 266 ILE B CA 1
ATOM 4644 C C . ILE B 1 266 ? 16.625 -44.625 -1.531 1 93.19 266 ILE B C 1
ATOM 4646 O O . ILE B 1 266 ? 15.492 -44.156 -1.41 1 93.19 266 ILE B O 1
ATOM 4650 N N . ALA B 1 267 ? 16.984 -45.5 -2.4 1 94.5 267 ALA B N 1
ATOM 4651 C CA . ALA B 1 267 ? 15.969 -46.031 -3.318 1 94.5 267 ALA B CA 1
ATOM 4652 C C . ALA B 1 267 ? 14.797 -46.656 -2.555 1 94.5 267 ALA B C 1
ATOM 4654 O O . ALA B 1 267 ? 13.633 -46.344 -2.828 1 94.5 267 ALA B O 1
ATOM 4655 N N . PHE B 1 268 ? 15.141 -47.438 -1.549 1 92.44 268 PHE B N 1
ATOM 4656 C CA . PHE B 1 268 ? 14.117 -48.125 -0.772 1 92.44 268 PHE B CA 1
ATOM 4657 C C . PHE B 1 268 ? 13.336 -47.156 0.09 1 92.44 268 PHE B C 1
ATOM 4659 O O . PHE B 1 268 ? 12.109 -47.25 0.192 1 92.44 268 PHE B O 1
ATOM 4666 N N . SER B 1 269 ? 14 -46.188 0.585 1 91.94 269 SER B N 1
ATOM 4667 C CA . SER B 1 269 ? 13.359 -45.188 1.447 1 91.94 269 SER B CA 1
ATOM 4668 C C . SER B 1 269 ? 12.414 -44.312 0.655 1 91.94 269 SER B C 1
ATOM 4670 O O . SER B 1 269 ? 11.477 -43.719 1.217 1 91.94 269 SER B O 1
ATOM 4672 N N . CYS B 1 270 ? 12.672 -44.312 -0.59 1 92.69 270 CYS B N 1
ATOM 4673 C CA . CYS B 1 270 ? 11.859 -43.438 -1.435 1 92.69 270 CYS B CA 1
ATOM 4674 C C . CYS B 1 270 ? 10.75 -44.219 -2.115 1 92.69 270 CYS B C 1
ATOM 4676 O O . CYS B 1 270 ? 10 -43.688 -2.924 1 92.69 270 CYS B O 1
ATOM 4678 N N . GLY B 1 271 ? 10.664 -45.5 -1.844 1 93 271 GLY B N 1
ATOM 4679 C CA . GLY B 1 271 ? 9.5 -46.25 -2.268 1 93 271 GLY B CA 1
ATOM 4680 C C . GLY B 1 271 ? 9.781 -47.156 -3.449 1 93 271 GLY B C 1
ATOM 4681 O O . GLY B 1 271 ? 8.867 -47.75 -4.012 1 93 271 GLY B O 1
ATOM 4682 N N . TYR B 1 272 ? 11.016 -47.281 -3.85 1 94.12 272 TYR B N 1
ATOM 4683 C CA . TYR B 1 272 ? 11.352 -48.188 -4.945 1 94.12 272 TYR B CA 1
ATOM 4684 C C . TYR B 1 272 ? 11.703 -49.562 -4.422 1 94.12 272 TYR B C 1
ATOM 4686 O O . TYR B 1 272 ? 12.469 -49.688 -3.465 1 94.12 272 TYR B O 1
ATOM 4694 N N . GLU B 1 273 ? 11.07 -50.562 -5.07 1 90.06 273 GLU B N 1
ATOM 4695 C CA . GLU B 1 273 ? 11.375 -51.938 -4.703 1 90.06 273 GLU B CA 1
ATOM 4696 C C . GLU B 1 273 ? 12.5 -52.5 -5.559 1 90.06 273 GLU B C 1
ATOM 4698 O O . GLU B 1 273 ? 13.102 -53.531 -5.211 1 90.06 273 GLU B O 1
ATOM 4703 N N . ASN B 1 274 ? 12.695 -51.875 -6.621 1 91.19 274 ASN B N 1
ATOM 4704 C CA . ASN B 1 274 ? 13.703 -52.281 -7.594 1 91.19 274 ASN B CA 1
ATOM 4705 C C . ASN B 1 274 ? 14.703 -51.156 -7.859 1 91.19 274 ASN B C 1
ATOM 4707 O O . ASN B 1 274 ? 14.359 -50.156 -8.469 1 91.19 274 ASN B O 1
ATOM 4711 N N . VAL B 1 275 ? 16 -51.406 -7.398 1 92.44 275 VAL B N 1
ATOM 4712 C CA . VAL B 1 275 ? 17.031 -50.375 -7.484 1 92.44 275 VAL B CA 1
ATOM 4713 C C . VAL B 1 275 ? 17.359 -50.094 -8.945 1 92.44 275 VAL B C 1
ATOM 4715 O O . VAL B 1 275 ? 17.656 -48.969 -9.32 1 92.44 275 VAL B O 1
ATOM 4718 N N . SER B 1 276 ? 17.266 -51.156 -9.773 1 92.62 276 SER B N 1
ATOM 4719 C CA . SER B 1 276 ? 17.516 -50.969 -11.195 1 92.62 276 SER B CA 1
ATOM 4720 C C . SER B 1 276 ? 16.516 -50 -11.812 1 92.62 276 SER B C 1
ATOM 4722 O O . SER B 1 276 ? 16.875 -49.125 -12.617 1 92.62 276 SER B O 1
ATOM 4724 N N . TYR B 1 277 ? 15.297 -50.188 -11.383 1 93 277 TYR B N 1
ATOM 4725 C CA . TYR B 1 277 ? 14.25 -49.312 -11.859 1 93 277 TYR B CA 1
ATOM 4726 C C . TYR B 1 277 ? 14.469 -47.875 -11.336 1 93 277 TYR B C 1
ATOM 4728 O O . TYR B 1 277 ? 14.336 -46.906 -12.086 1 93 277 TYR B O 1
ATOM 4736 N N . PHE B 1 278 ? 14.828 -47.781 -10.094 1 95.12 278 PHE B N 1
ATOM 4737 C CA . PHE B 1 278 ? 15.148 -46.469 -9.5 1 95.12 278 PHE B CA 1
ATOM 4738 C C . PHE B 1 278 ? 16.234 -45.781 -10.297 1 95.12 278 PHE B C 1
ATOM 4740 O O . PHE B 1 278 ? 16.094 -44.594 -10.656 1 95.12 278 PHE B O 1
ATOM 4747 N N . ASN B 1 279 ? 17.281 -46.438 -10.562 1 92.69 279 ASN B N 1
ATOM 4748 C CA . ASN B 1 279 ? 18.406 -45.844 -11.289 1 92.69 279 ASN B CA 1
ATOM 4749 C C . ASN B 1 279 ? 17.984 -45.344 -12.664 1 92.69 279 ASN B C 1
ATOM 4751 O O . ASN B 1 279 ? 18.422 -44.281 -13.102 1 92.69 279 ASN B O 1
ATOM 4755 N N . ARG B 1 280 ? 17.141 -46.125 -13.297 1 92.69 280 ARG B N 1
ATOM 4756 C CA . ARG B 1 280 ? 16.672 -45.781 -14.625 1 92.69 280 ARG B CA 1
ATOM 4757 C C . ARG B 1 280 ? 15.812 -44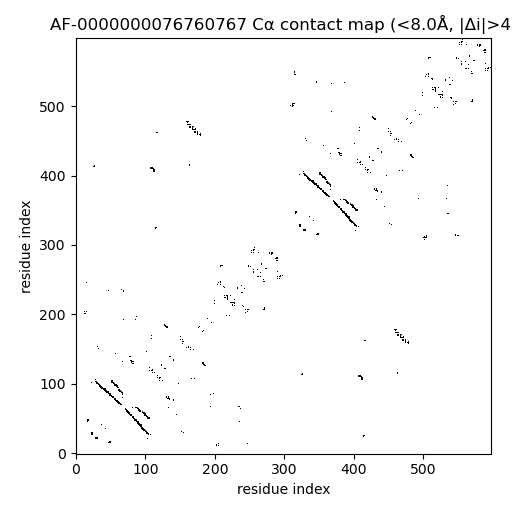.5 -14.578 1 92.69 280 ARG B C 1
ATOM 4759 O O . ARG B 1 280 ? 16 -43.594 -15.375 1 92.69 280 ARG B O 1
ATOM 4766 N N . VAL B 1 281 ? 14.938 -44.5 -13.648 1 92.5 281 VAL B N 1
ATOM 4767 C CA . VAL B 1 281 ? 14.031 -43.344 -13.508 1 92.5 281 VAL B CA 1
ATOM 4768 C C . VAL B 1 281 ? 14.82 -42.125 -13.102 1 92.5 281 VAL B C 1
ATOM 4770 O O . VAL B 1 281 ? 14.578 -41.031 -13.617 1 92.5 281 VAL B O 1
ATOM 4773 N N . PHE B 1 282 ? 15.75 -42.219 -12.172 1 92.88 282 PHE B N 1
ATOM 4774 C CA . PHE B 1 282 ? 16.578 -41.125 -11.703 1 92.88 282 PHE B CA 1
ATOM 4775 C C . PHE B 1 282 ? 17.359 -40.5 -12.852 1 92.88 282 PHE B C 1
ATOM 4777 O O . PHE B 1 282 ? 17.359 -39.281 -13.023 1 92.88 282 PHE B O 1
ATOM 4784 N N . ARG B 1 283 ? 17.875 -41.375 -13.641 1 87.81 283 ARG B N 1
ATOM 4785 C CA . ARG B 1 283 ? 18.656 -40.875 -14.773 1 87.81 283 ARG B CA 1
ATOM 4786 C C . ARG B 1 283 ? 17.766 -40.188 -15.797 1 87.81 283 ARG B C 1
ATOM 4788 O O . ARG B 1 283 ? 18.125 -39.156 -16.344 1 87.81 283 ARG B O 1
ATOM 4795 N N . ARG B 1 284 ? 16.719 -40.781 -16.062 1 85.38 284 ARG B N 1
ATOM 4796 C CA . ARG B 1 284 ? 15.797 -40.219 -17.031 1 85.38 284 ARG B CA 1
ATOM 4797 C C . ARG B 1 284 ? 15.336 -38.812 -16.609 1 85.38 284 ARG B C 1
ATOM 4799 O O . ARG B 1 284 ? 15.211 -37.906 -17.438 1 85.38 284 ARG B O 1
ATOM 4806 N N . GLN B 1 285 ? 15.195 -38.656 -15.344 1 80.88 285 GLN B N 1
ATOM 4807 C CA . GLN B 1 285 ? 14.617 -37.406 -14.836 1 80.88 285 GLN B CA 1
ATOM 4808 C C . GLN B 1 285 ? 15.703 -36.375 -14.586 1 80.88 285 GLN B C 1
ATOM 4810 O O . GLN B 1 285 ? 15.461 -35.156 -14.758 1 80.88 285 GLN B O 1
ATOM 4815 N N . THR B 1 286 ? 16.906 -36.75 -14.156 1 78.88 286 THR B N 1
ATOM 4816 C CA . THR B 1 286 ? 17.906 -35.781 -13.719 1 78.88 286 THR B CA 1
ATOM 4817 C C . THR B 1 286 ? 19.047 -35.688 -14.727 1 78.88 286 THR B C 1
ATOM 4819 O O . THR B 1 286 ? 19.812 -34.719 -14.719 1 78.88 286 THR B O 1
ATOM 4822 N N . GLY B 1 287 ? 19.109 -36.688 -15.523 1 81.19 287 GLY B N 1
ATOM 4823 C CA . GLY B 1 287 ? 20.203 -36.75 -16.484 1 81.19 287 GLY B CA 1
ATOM 4824 C C . GLY B 1 287 ? 21.469 -37.375 -15.914 1 81.19 287 GLY B C 1
ATOM 4825 O O . GLY B 1 287 ? 22.438 -37.594 -16.641 1 81.19 287 GLY B O 1
ATOM 4826 N N . TYR B 1 288 ? 21.469 -37.688 -14.625 1 83.25 288 TYR B N 1
ATOM 4827 C CA . TYR B 1 288 ? 22.609 -38.25 -13.93 1 83.25 288 TYR B CA 1
ATOM 4828 C C . TYR B 1 288 ? 22.234 -39.531 -13.211 1 83.25 288 TYR B C 1
ATOM 4830 O O . TYR B 1 288 ? 21.062 -39.75 -12.891 1 83.25 288 TYR B O 1
ATOM 4838 N N . SER B 1 289 ? 23.25 -40.406 -13.07 1 91.56 289 SER B N 1
ATOM 4839 C CA . SER B 1 289 ? 23.047 -41.469 -12.117 1 91.56 289 SER B CA 1
ATOM 4840 C C . SER B 1 289 ? 23.031 -40.969 -10.688 1 91.56 289 SER B C 1
ATOM 4842 O O . SER B 1 289 ? 23.562 -39.875 -10.406 1 91.56 289 SER B O 1
ATOM 4844 N N . PRO B 1 290 ? 22.344 -41.719 -9.82 1 91.56 290 PRO B N 1
ATOM 4845 C CA . PRO B 1 290 ? 22.344 -41.281 -8.422 1 91.56 290 PRO B CA 1
ATOM 4846 C C . PRO B 1 290 ? 23.75 -41.031 -7.879 1 91.56 290 PRO B C 1
ATOM 4848 O O . PRO B 1 290 ? 23.969 -40.031 -7.188 1 91.56 290 PRO B O 1
ATOM 4851 N N . LEU B 1 291 ? 24.641 -41.844 -8.18 1 89.44 291 LEU B N 1
ATOM 4852 C CA . LEU B 1 291 ? 26.016 -41.719 -7.695 1 89.44 291 LEU B CA 1
ATOM 4853 C C . LEU B 1 291 ? 26.672 -40.469 -8.281 1 89.44 291 LEU B C 1
ATOM 4855 O O . LEU B 1 291 ? 27.391 -39.75 -7.582 1 89.44 291 LEU B O 1
ATOM 4859 N N . GLN B 1 292 ? 26.531 -40.219 -9.539 1 86.12 292 GLN B N 1
ATOM 4860 C CA . GLN B 1 292 ? 27.047 -39 -10.195 1 86.12 292 GLN B CA 1
ATOM 4861 C C . GLN B 1 292 ? 26.453 -37.75 -9.57 1 86.12 292 GLN B C 1
ATOM 4863 O O . GLN B 1 292 ? 27.172 -36.75 -9.375 1 86.12 292 GLN B O 1
ATOM 4868 N N . TYR B 1 293 ? 25.203 -37.844 -9.305 1 85.31 293 TYR B N 1
ATOM 4869 C CA . TYR B 1 293 ? 24.5 -36.688 -8.727 1 85.31 293 TYR B CA 1
ATOM 4870 C C . TYR B 1 293 ? 25.109 -36.312 -7.375 1 85.31 293 TYR B C 1
ATOM 4872 O O . TYR B 1 293 ? 25.297 -35.156 -7.078 1 85.31 293 TYR B O 1
ATOM 4880 N N . ARG B 1 294 ? 25.312 -37.25 -6.504 1 83.62 294 ARG B N 1
ATOM 4881 C CA . ARG B 1 294 ? 25.938 -37.031 -5.199 1 83.62 294 ARG B CA 1
ATOM 4882 C C . ARG B 1 294 ? 27.328 -36.406 -5.348 1 83.62 294 ARG B C 1
ATOM 4884 O O . ARG B 1 294 ? 27.703 -35.531 -4.574 1 83.62 294 ARG B O 1
ATOM 4891 N N . SER B 1 295 ? 28.031 -36.812 -6.258 1 78.94 295 SER B N 1
ATOM 4892 C CA . SER B 1 295 ? 29.391 -36.344 -6.453 1 78.94 295 SER B CA 1
ATOM 4893 C C . SER B 1 295 ? 29.422 -34.875 -6.93 1 78.94 295 SER B C 1
ATOM 4895 O O . SER B 1 295 ? 30.344 -34.156 -6.613 1 78.94 295 SER B O 1
ATOM 4897 N N . ILE B 1 296 ? 28.531 -34.5 -7.66 1 63.47 296 ILE B N 1
ATOM 4898 C CA . ILE B 1 296 ? 28.484 -33.156 -8.18 1 63.47 296 ILE B CA 1
ATOM 4899 C C . ILE B 1 296 ? 28.156 -32.156 -7.047 1 63.47 296 ILE B C 1
ATOM 4901 O O . ILE B 1 296 ? 28.688 -31.047 -7.016 1 63.47 296 ILE B O 1
ATOM 4905 N N . ALA B 1 297 ? 27.344 -32.438 -6.16 1 53.81 297 ALA B N 1
ATOM 4906 C CA . ALA B 1 297 ? 26.953 -31.562 -5.074 1 53.81 297 ALA B CA 1
ATOM 4907 C C . ALA B 1 297 ? 28.078 -31.391 -4.055 1 53.81 297 ALA B C 1
ATOM 4909 O O . ALA B 1 297 ? 28.219 -30.344 -3.432 1 53.81 297 ALA B O 1
ATOM 4910 N N . VAL B 1 298 ? 28.812 -32.375 -3.785 1 51.66 298 VAL B N 1
ATOM 4911 C CA . VAL B 1 298 ? 29.953 -32.312 -2.879 1 51.66 298 VAL B CA 1
ATOM 4912 C C . VAL B 1 298 ? 31.125 -31.609 -3.561 1 51.66 298 VAL B C 1
ATOM 4914 O O . VAL B 1 298 ? 32 -31.078 -2.891 1 51.66 298 VAL B O 1
ATOM 4917 N N . SER B 1 299 ? 31.172 -31.422 -4.828 1 45.69 299 SER B N 1
ATOM 4918 C CA . SER B 1 299 ? 32.312 -30.75 -5.414 1 45.69 299 SER B CA 1
ATOM 4919 C C . SER B 1 299 ? 32.125 -29.234 -5.422 1 45.69 299 SER B C 1
ATOM 4921 O O . SER B 1 299 ? 31 -28.75 -5.551 1 45.69 299 SER B O 1
#

pLDDT: mean 84.69, std 15.78, range [23.56, 98.69]

Organism: NCBI:txid411473

Sequence (598 aa):
MQRKKETEVSELEKQKFYEKRKHGTPRFPMECFVTRADGNQHFLVPLHWHRNIEIMQMLHGTAVITIGNETFSAVEGDIFCINQEELHRIVSEDNQLVYRTVIFPLQALTFSESDAAQTYLEQIVQGVLRFPVQVTNETEKYFLRETLYQIQIAAEQKSVGYELMVKAQLLQIIAQMLCQHQIVSVQHSPSEKSKRLKEMLHFIQRHYAAPLTITVMAEQFHMSEKYFSRYFRIATGQNFTAYLNAVRIEKAQALLLETDETVLEIAFSCGYENVSYFNRVFRRQTGYSPLQYRSIAVSMQRKKETEVSELEKQKFYEKRKHGTPRFPMECFVTRADGNQHFLVPLHWHRNIEIMQMLHGTAVITIGNETFSAVEGDIFCINQEELHRIVSEDNQLVYRTVIFPLQALTFSESDAAQTYLEQIVQGVLRFPVQVTNETEKYFLRETLYQIQIAAEQKSVGYELMVKAQLLQIIAQMLCQHQIVSVQHSPSEKSKRLKEMLHFIQRHYAAPLTITVMAEQFHMSEKYFSRYFRIATGQNFTAYLNAVRIEKAQALLLETDETVLEIAFSCGYENVSYFNRVFRRQTGYSPLQYRSIAVS

Radius of gyration: 32.88 Å; Cα contacts (8 Å, |Δi|>4): 986; chains: 2; bounding box: 64×96×74 Å

Solvent-accessible surface area (backbone atoms only — not comparable to full-atom values): 30930 Å² total; per-residue (Å²): 124,69,70,64,53,59,60,56,58,57,60,59,27,61,48,70,47,28,58,80,74,78,53,53,41,94,50,46,50,42,40,67,50,76,49,65,34,79,65,33,52,74,35,70,44,71,72,29,24,41,73,34,34,35,40,36,36,30,67,32,45,40,35,41,36,34,50,49,78,42,76,40,83,42,40,57,72,39,36,37,36,42,50,60,61,41,42,32,30,40,39,24,67,36,37,60,22,29,33,38,38,40,38,33,42,64,67,67,71,31,41,59,43,90,29,56,42,33,48,58,51,50,34,38,73,70,54,42,29,40,71,43,56,57,66,78,52,66,71,56,47,54,52,48,52,53,50,51,50,51,40,42,50,35,68,70,65,56,49,57,42,27,61,31,32,43,52,14,52,52,37,35,51,53,17,52,34,36,49,69,60,47,44,40,70,45,87,62,60,71,50,71,60,53,50,47,47,52,50,50,54,27,48,44,58,63,40,44,43,44,90,76,41,65,63,55,52,10,58,74,69,73,40,50,52,67,55,37,49,51,50,41,20,60,46,69,73,40,47,60,68,60,49,52,46,51,55,26,43,53,53,38,53,50,44,48,71,73,44,89,69,50,70,65,56,42,32,45,64,33,35,38,92,43,61,69,58,42,45,51,52,38,23,71,72,70,73,35,46,67,70,56,49,37,52,56,70,74,97,127,72,72,66,60,66,62,62,54,58,65,59,10,61,51,65,46,29,58,79,74,77,53,53,42,93,50,46,50,40,40,66,50,76,49,63,34,78,64,33,51,73,34,72,44,72,63,29,24,41,74,34,33,34,42,37,37,31,67,32,44,41,34,41,38,33,48,49,82,41,74,41,84,42,40,56,72,40,37,36,35,41,50,60,62,39,42,33,31,41,38,24,68,37,35,61,22,27,33,38,38,39,38,33,43,63,65,67,70,31,42,59,42,90,29,56,42,33,50,56,51,50,34,38,74,70,56,44,30,39,72,43,56,58,65,78,54,65,70,55,48,52,52,49,53,54,50,53,49,51,39,43,51,36,67,71,65,57,49,56,42,27,62,30,31,41,51,14,52,52,38,35,50,53,16,52,35,36,50,68,60,46,43,38,68,50,86,62,60,69,50,71,62,53,48,48,48,50,49,51,50,24,48,45,46,56,40,43,40,44,90,75,40,63,65,56,51,10,57,75,69,74,41,53,52,68,55,38,48,51,48,41,21,62,50,61,73,40,49,63,68,59,49,52,47,51,48,26,44,52,53,37,51,50,45,46,70,73,44,88,68,50,70,65,55,42,31,45,65,33,34,40,90,43,60,70,56,42,44,51,52,38,22,73,74,70,72,34,45,68,69,57,49,38,53,56,70,76,98

Secondary structure (DSSP, 8-state):
--HHHHHHHHHHHTTTSB--PPPSBTTB--EEEEEE-TT-SSEEEEEEB-SSEEEEEEEES-EEEEETTEEEEE-TT-EEEE-TT--EEEEE--TT-EEEEEEE-GGGG-BSS-SHHHHHHHHHHTTSEE--SB---HHHHHHHHHHHHHHHHHHHH--TTHHHHHHHHHHHHHHHHHHTT-SEE-SSSS-HHHHHHHHHHHHHHHSTTS---HHHHHHHTT--HHHHHHHHHHHHSS-HHHHHHHHHHHHHHHHHHH----HHHHHHHTT-S-HHHHHHHHHHHHSS-HHHHHHHHH-/--HHHHHHHHHHHTTSSB--PPPSBTTB--EEEEEE-TT-SSEEEEEEB-SSEEEEEEEES-EEEEETTEEEEE-TT-EEEE-TT--EEEEE--TT-EEEEEEE-GGGG-BSS-SHHHHHHHHHHTTSEE--SB---HHHHHHHHHHHHHHHHHHHH--TTHHHHHHHHHHHHHHHHHHTT-SEE-SSSS-HHHHHHHHHHHHHHHSTTS---HHHHHHHTT--HHHHHHHHHHHHSS-HHHHHHHHHHHHHHHHHHH----HHHHHHHTT-S-HHHHHHHHHHHHSS-HHHHHHHHH-

Foldseek 3Di:
DVVVVVVPLVVPLCPQLEDPDFADDPVQRKDKDKDALQQPQKDKDAKGFYQKKKKKAWQADWKWKDWFLDIDTDHHLKMFIHAGGIIMMIIHRTNGTMMMMIIGHLVVLADPDDDPLNVLSVCSSVVQWDAHGIDDDPVLSVLCVVLSVVLVVLNVVVPVCSSVVNSVSVSVNSVVCVVVCRTDGPPDDCPPLRVLLSVLSSVCLSCLQAPDDLVNSCVVSVHDSVCSQVSNCSRRVHGPVLVSLVSLLVQLLCCLQPHPDDLVVSCNSSNHPDSVVNQVSNCVVPVDGSVRSSVVNVD/DVVVVVPPLQPQLCPQLEDPDFADDPVQRKDKDKDALQQPQKDKDAKGFYQKKKKKAWQADWKWKDWQLDIDTDHHLKIFIHHGGIIMMIIHRTNGTMMMMIIGHLVVLADPDDDPLNVLSVCSSVVQWDAHGIDDDPVLSVLCVVLSVVLVVLNVVVPVCSSVVNSVSVSVNSVVCVVVCRTDGPPDDCPPLRVLLSVLSSVCSSCLQAPDDLVNSCVVSVHDSVCSQVSNCSRRVHGPVLVSLSSLLVQLLCCLQPHPDDLVVSCNSSNHPDSVVNQVSNCVVVVDGSVRSSVVNVD

Nearest PDB structures (foldseek):
  3lsg-assembly1_A  TM=9.691E-01  e=3.258E-06  Fusobacterium nucleatum subsp. nucleatum
  3w6v-assembly1_A  TM=9.588E-01  e=2.645E-06  Streptomyces griseus
  6swi-assembly1_A  TM=9.398E-01  e=3.432E-06  Geobacillus stearothermophilus
  4fe7-assembly1_A-2  TM=6.625E-01  e=2.935E-06  Escherichia coli
  1y3t-assembly1_B  TM=5.999E-01  e=1.710E-04  Bacillus subtilis

InterPro domains:
  IPR003313 AraC-type arabinose-binding/dimerisation domain [PF02311] (35-172)
  IPR009057 Homedomain-like superfamily [SSF46689] (194-244)
  IPR009057 Homedomain-like superfamily [SSF46689] (247-295)
  IPR014710 RmlC-like jelly roll fold [G3DSA:2.60.120.10] (2-115)
  IPR018060 AraC-like, DNA binding HTH domain [PF12833] (217-295)
  IPR018060 AraC-like, DNA binding HTH domain [PS01124] (198-296)
  IPR018060 AraC-like, DNA binding HTH domain [SM00342] (211-294)
  IPR018062 HTH domain AraC-type, conserved site [PS00041] (248-290)
  IPR020449 Transcription regulator HTH, AraC- type, HTH domain [PR00032] (263-278)
  IPR020449 Transcription regulator HTH, AraC- type, HTH domain [PR00032] (278-294)
  IPR037923 Transcription regulator HTH-like [SSF51215] (40-177)